Protein AF-A0A1Z8ZUR0-F1 (afdb_monomer_lite)

Radius of gyration: 28.26 Å; chains: 1; bounding box: 69×48×82 Å

Sequence (587 aa):
MIRHLCLSILLTGAAFAELTPYSLFKRQHPKHPAHQLDLEGKKAFAAHRAISNKEFLAKLDQKQMRALVSYRDVLAANLLAAHHPKFPPPQGYTGENHKGWTIFVHEDLKKNHPEETKLALHLLGNQLQDIIDRVPAPAVDYMKKVPHWFSPSKNGNSSACHHPSSGWLKANGFPVQFSKTIEYTNIPQFKQDTMRMPNLALHELSHAYHNHILGDDHQEIFLAYRRAKKSGTYIDVPRRTGVPRQPLKTYHGPAYAMNNQMEYFAETTEAYFGENDITPYDCAALIEHDPKIIPILEDVWGVTKSKNILLASNRILFLGDSITAGRHFIHDLQAALHLKGHAPEVIAAGLSSETLCGLSESKHPFPRPNLQERLDRALAKAKPDLIFACYGMNDGIYHPFSEERFAAYQKGVNTLIAKADKAGCKLILLTPPPFDPLAPGARKALVSSDASSFSWTSIYEHYDRDVLTPYAAWIVKQSHRVEAVVDLHTAINNFQQAQRQKNPGFSLSSDGIHPNKTGHRAMAKAIHQSLFDKPLPELPEDLVDFYRRRQSVLSQSWMSHIGHKRPGAKAGLPLPEAQARAAQVLR

Foldseek 3Di:
DDDDDPPPPPPPQDVLFPQDLPPLQCVQCVPQLCNVVVLRVDGLVVSLVQLVDPVNLVPDDPVNSVRSQLSSLLSLLLCCQSVPVVNDDDPQWDWDDAPLAIETEGVCCCVPPVPLQVVLSVLVSVLLVLCCQAFPPSLNSSLSSAYEYEDADDPPDWDKAQADDLVVCVVVVHPSSSHLHIYGNCSNCSLLVCLLFVNRVLLRSLLSCCSRRQNPPNPLLQVLLVVLLVVCLQAQWWFARSDLVCGIDGDGGGDQLNPHSSSVRSQLSCQDQHAGRTPVGHNVRCCVRRVPCVVVSCVSSVNDADPQQVQNWQEEEEEEAVQLVVCLLVLLLQLLCSNNSGHHHYASAYYHQEALLQDEFPPPPDRRFYCVQQVVLLCVVRVTQEYEYAHFLCQCQLAFDDPSSLVSRVVSVVVNLVSCVVSNHAYEYEQHAAQDCLAQQNVQQEDDNPDPGGHLSNHHSCCRPGGSVVRLVVQQVCQVSGVYYFHNHVQLVVVQVVVCVVPVNDDQDNNRRHGDSVSSLSVSQSVCCRRVVDGRDDGDPVSSVLSVVLCVQQHQLSCQSSDTDDPPRDHGDPNVSSNSSSSSRRD

pLDDT: mean 91.3, std 13.4, range [22.17, 98.94]

Structure (mmCIF, N/CA/C/O backbone):
data_AF-A0A1Z8ZUR0-F1
#
_entry.id   AF-A0A1Z8ZUR0-F1
#
loop_
_atom_site.group_PDB
_atom_site.id
_atom_site.type_symbol
_atom_site.label_atom_id
_atom_site.label_alt_id
_atom_site.label_comp_id
_atom_site.label_asym_id
_atom_site.label_entity_id
_atom_site.label_seq_id
_atom_site.pdbx_PDB_ins_code
_atom_site.Cartn_x
_atom_site.Cartn_y
_atom_site.Cartn_z
_atom_site.occupancy
_atom_site.B_iso_or_equiv
_atom_site.auth_seq_id
_atom_site.auth_comp_id
_atom_site.auth_asym_id
_atom_site.auth_atom_id
_atom_site.pdbx_PDB_model_num
ATOM 1 N N . MET A 1 1 ? -22.825 17.729 -21.603 1.00 28.78 1 MET A N 1
ATOM 2 C CA . MET A 1 1 ? -23.726 18.444 -20.675 1.00 28.78 1 MET A CA 1
ATOM 3 C C . MET A 1 1 ? -24.639 17.413 -20.004 1.00 28.78 1 MET A C 1
ATOM 5 O O . MET A 1 1 ? -25.784 17.270 -20.393 1.00 28.78 1 MET A O 1
ATOM 9 N N . ILE A 1 2 ? -24.108 16.627 -19.060 1.00 22.97 2 ILE A N 1
ATOM 10 C CA . ILE A 1 2 ? -24.870 15.696 -18.208 1.00 22.97 2 ILE A CA 1
ATOM 11 C C . ILE A 1 2 ? -24.271 15.830 -16.805 1.00 22.97 2 ILE A C 1
ATOM 13 O O . ILE A 1 2 ? -23.053 15.831 -16.643 1.00 22.97 2 ILE A O 1
ATOM 17 N N . ARG A 1 3 ? -25.152 16.097 -15.842 1.00 23.86 3 ARG A N 1
ATOM 18 C CA . ARG A 1 3 ? -24.879 16.645 -14.511 1.00 23.86 3 ARG A CA 1
ATOM 19 C C . ARG A 1 3 ? -24.182 15.634 -13.595 1.00 23.86 3 ARG A C 1
ATOM 21 O O . ARG A 1 3 ? -24.678 14.530 -13.403 1.00 23.86 3 ARG A O 1
ATOM 28 N N . HIS A 1 4 ? -23.095 16.076 -12.964 1.00 23.44 4 HIS A N 1
ATOM 29 C CA . HIS A 1 4 ? -22.601 15.530 -11.704 1.00 23.44 4 HIS A CA 1
ATOM 30 C C . HIS A 1 4 ? -23.640 15.777 -10.606 1.00 23.44 4 HIS A C 1
ATOM 32 O O . HIS A 1 4 ? -23.979 16.926 -10.326 1.00 23.44 4 HIS A O 1
ATOM 38 N N . LEU A 1 5 ? -24.125 14.709 -9.975 1.00 22.70 5 LEU A N 1
ATOM 39 C CA . LEU A 1 5 ? -24.834 14.784 -8.704 1.00 22.70 5 LEU A CA 1
ATOM 40 C C . LEU A 1 5 ? -23.863 14.305 -7.615 1.00 22.70 5 LEU A C 1
ATOM 42 O O . LEU A 1 5 ? -23.815 13.127 -7.274 1.00 22.70 5 LEU A O 1
ATOM 46 N N . CYS A 1 6 ? -23.039 15.226 -7.109 1.00 22.17 6 CYS A N 1
ATOM 47 C CA . CYS A 1 6 ? -22.396 15.062 -5.808 1.00 22.17 6 CYS A CA 1
ATOM 48 C C . CYS A 1 6 ? -23.499 15.154 -4.755 1.00 22.17 6 CYS A C 1
ATOM 50 O O . CYS A 1 6 ? -23.932 16.249 -4.397 1.00 22.17 6 CYS A O 1
ATOM 52 N N . LEU A 1 7 ? -23.990 14.006 -4.294 1.00 22.44 7 LEU A N 1
ATOM 53 C CA . LEU A 1 7 ? -24.892 13.951 -3.155 1.00 22.44 7 LEU A CA 1
ATOM 54 C C . LEU A 1 7 ? -24.049 14.008 -1.875 1.00 22.44 7 LEU A C 1
ATOM 56 O O . LEU A 1 7 ? -23.753 12.998 -1.242 1.00 22.44 7 LEU A O 1
ATOM 60 N N . SER A 1 8 ? -23.629 15.218 -1.517 1.00 24.47 8 SER A N 1
ATOM 61 C CA . SER A 1 8 ? -23.170 15.547 -0.172 1.00 24.47 8 SER A CA 1
ATOM 62 C C . SER A 1 8 ? -24.380 15.457 0.758 1.00 24.47 8 SER A C 1
ATOM 64 O O . SER A 1 8 ? -25.084 16.444 0.968 1.00 24.47 8 SER A O 1
ATOM 66 N N . ILE A 1 9 ? -24.674 14.265 1.281 1.00 25.12 9 ILE A N 1
ATOM 67 C CA . ILE A 1 9 ? -25.630 14.132 2.381 1.00 25.12 9 ILE A CA 1
ATOM 68 C C . ILE A 1 9 ? -24.950 14.731 3.613 1.00 25.12 9 ILE A C 1
ATOM 70 O O . ILE A 1 9 ? -24.166 14.084 4.304 1.00 25.12 9 ILE A O 1
ATOM 74 N N . LEU A 1 10 ? -25.253 16.003 3.865 1.00 26.19 10 LEU A N 1
ATOM 75 C CA . LEU A 1 10 ? -25.232 16.585 5.198 1.00 26.19 10 LEU A CA 1
ATOM 76 C C . LEU A 1 10 ? -26.132 15.708 6.075 1.00 26.19 10 LEU A C 1
ATOM 78 O O . LEU A 1 10 ? -27.355 15.828 6.037 1.00 26.19 10 LEU A O 1
ATOM 82 N N . LEU A 1 11 ? -25.527 14.780 6.817 1.00 28.44 11 LEU A N 1
ATOM 83 C CA . LEU A 1 11 ? -26.199 14.000 7.851 1.00 28.44 11 LEU A CA 1
ATOM 84 C C . LEU A 1 11 ? -26.550 14.940 9.009 1.00 28.44 11 LEU A C 1
ATOM 86 O O . LEU A 1 11 ? -25.846 15.041 10.010 1.00 28.44 11 LEU A O 1
ATOM 90 N N . THR A 1 12 ? -27.655 15.658 8.852 1.00 30.17 12 THR A N 1
ATOM 91 C CA . THR A 1 12 ? -28.345 16.349 9.931 1.00 30.17 12 THR A CA 1
ATOM 92 C C . THR A 1 12 ? -28.980 15.299 10.845 1.00 30.17 12 THR A C 1
ATOM 94 O O . THR A 1 12 ? -29.947 14.653 10.468 1.00 30.17 12 THR A O 1
ATOM 97 N N . GLY A 1 13 ? -28.395 15.093 12.031 1.00 32.19 13 GLY A N 1
ATOM 98 C CA . GLY A 1 13 ? -29.009 14.703 13.318 1.00 32.19 13 GLY A CA 1
ATOM 99 C C . GLY A 1 13 ? -29.948 13.486 13.470 1.00 32.19 13 GLY A C 1
ATOM 100 O O . GLY A 1 13 ? -30.096 13.013 14.590 1.00 32.19 13 GLY A O 1
ATOM 101 N N . ALA A 1 14 ? -30.584 12.953 12.426 1.00 31.28 14 ALA A N 1
ATOM 102 C CA . ALA A 1 14 ? -31.704 12.013 12.545 1.00 31.28 14 ALA A CA 1
ATOM 103 C C . ALA A 1 14 ? -31.383 10.581 12.076 1.00 31.28 14 ALA A C 1
ATOM 105 O O . ALA A 1 14 ? -31.965 9.632 12.592 1.00 31.28 14 ALA A O 1
ATOM 106 N N . ALA A 1 15 ? -30.418 10.386 11.169 1.00 36.22 15 ALA A N 1
ATOM 107 C CA . ALA A 1 15 ? -30.074 9.053 10.651 1.00 36.22 15 ALA A CA 1
ATOM 108 C C . ALA A 1 15 ? -29.098 8.251 11.542 1.00 36.22 15 ALA A C 1
ATOM 110 O O . ALA A 1 15 ? -28.931 7.049 11.350 1.00 36.22 15 ALA A O 1
ATOM 111 N N . PHE A 1 16 ? -28.490 8.873 12.560 1.00 38.66 16 PHE A N 1
ATOM 112 C CA . PHE A 1 16 ? -27.634 8.173 13.533 1.00 38.66 16 PHE A CA 1
ATOM 113 C C . PHE A 1 16 ? -28.424 7.246 14.482 1.00 38.66 16 PHE A C 1
ATOM 115 O O . PHE A 1 16 ? -27.838 6.372 15.118 1.00 38.66 16 PHE A O 1
ATOM 122 N N . ALA A 1 17 ? -29.749 7.415 14.582 1.00 39.44 17 ALA A N 1
ATOM 123 C CA . ALA A 1 17 ? -30.573 6.802 15.625 1.00 39.44 17 ALA A CA 1
ATOM 124 C C . ALA A 1 17 ? -31.236 5.456 15.258 1.00 39.44 17 ALA A C 1
ATOM 126 O O . ALA A 1 17 ? -31.827 4.832 16.142 1.00 39.44 17 ALA A O 1
ATOM 127 N N . GLU A 1 18 ? -31.162 4.988 14.004 1.00 41.09 18 GLU A N 1
ATOM 128 C CA . GLU A 1 18 ? -31.942 3.811 13.563 1.00 41.09 18 GLU A CA 1
ATOM 129 C C . GLU A 1 18 ? -31.151 2.506 13.393 1.00 41.09 18 GLU A C 1
ATOM 131 O O . GLU A 1 18 ? -31.755 1.439 13.322 1.00 41.09 18 GLU A O 1
ATOM 136 N N . LEU A 1 19 ? -29.815 2.528 13.424 1.00 42.97 19 LEU A N 1
ATOM 137 C CA . LEU A 1 19 ? -29.021 1.297 13.364 1.00 42.97 19 LEU A CA 1
ATOM 138 C C . LEU A 1 19 ? -28.592 0.877 14.775 1.00 42.97 19 LEU A C 1
ATOM 140 O O . LEU A 1 19 ? -27.606 1.381 15.317 1.00 42.97 19 LEU A O 1
ATOM 144 N N . THR A 1 20 ? -29.275 -0.100 15.371 1.00 51.47 20 THR A N 1
ATOM 145 C CA . THR A 1 20 ? -28.726 -0.845 16.519 1.00 51.47 20 THR A CA 1
ATOM 146 C C . 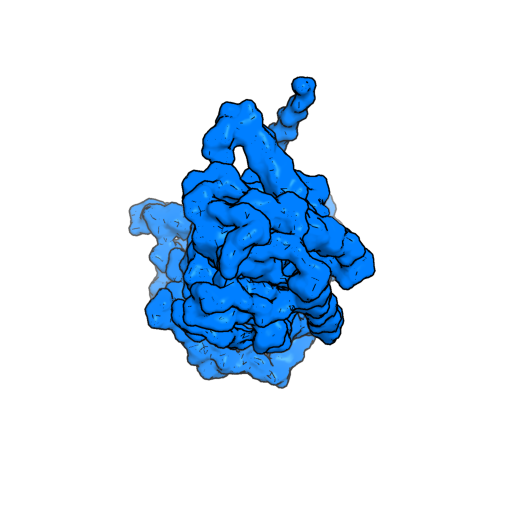THR A 1 20 ? -27.450 -1.607 16.064 1.00 51.47 20 THR A C 1
ATOM 148 O O . THR A 1 20 ? -27.125 -1.605 14.873 1.00 51.47 20 THR A O 1
ATOM 151 N N . PRO A 1 21 ? -26.652 -2.253 16.941 1.00 54.91 21 PRO A N 1
ATOM 152 C CA . PRO A 1 21 ? -25.567 -3.172 16.519 1.00 54.91 21 PRO A CA 1
ATOM 153 C C . PRO A 1 21 ? -26.026 -4.321 15.572 1.00 54.91 21 PRO A C 1
ATOM 155 O O . PRO A 1 21 ? -25.205 -5.085 15.067 1.00 54.91 21 PRO A O 1
ATOM 158 N N . TYR A 1 22 ? -27.347 -4.404 15.362 1.00 52.78 22 TYR A N 1
ATOM 159 C CA . TYR A 1 22 ? -28.208 -5.219 14.503 1.00 52.78 22 TYR A CA 1
ATOM 160 C C . TYR A 1 22 ? -27.574 -6.276 13.592 1.00 52.78 22 TYR A C 1
ATOM 162 O O . TYR A 1 22 ? -27.743 -7.464 13.838 1.00 52.78 22 TYR A O 1
ATOM 170 N N . SER A 1 23 ? -26.902 -5.908 12.500 1.00 53.75 23 SER A N 1
ATOM 171 C CA . SER A 1 23 ? -26.540 -6.889 11.465 1.00 53.75 23 SER A CA 1
ATOM 172 C C . SER A 1 23 ? -25.280 -7.683 11.804 1.00 53.75 23 SER A C 1
ATOM 174 O O . SER A 1 23 ? -25.232 -8.890 11.571 1.00 53.75 23 SER A O 1
ATOM 176 N N . LEU A 1 24 ? -24.275 -7.025 12.384 1.00 56.91 24 LEU A N 1
ATOM 177 C CA . LEU A 1 24 ? -23.005 -7.653 12.748 1.00 56.91 24 LEU A CA 1
ATOM 178 C C . LEU A 1 24 ? -23.174 -8.606 13.928 1.00 56.91 24 LEU A C 1
ATOM 180 O O . LEU A 1 24 ? -22.722 -9.745 13.853 1.00 56.91 24 LEU A O 1
ATOM 184 N N . PHE A 1 25 ? -23.900 -8.182 14.968 1.00 59.25 25 PHE A N 1
ATOM 185 C CA . PHE A 1 25 ? -24.156 -9.018 16.143 1.00 59.25 25 PHE A CA 1
ATOM 186 C C . PHE A 1 25 ? -24.952 -10.273 15.792 1.00 59.25 25 PHE A C 1
ATOM 188 O O . PHE A 1 25 ? -24.595 -11.367 16.212 1.00 59.25 25 PHE A O 1
ATOM 195 N N . LYS A 1 26 ? -26.007 -10.138 14.980 1.00 57.06 26 LYS A N 1
ATOM 196 C CA . LYS A 1 26 ? -26.829 -11.271 14.540 1.00 57.06 26 LYS A CA 1
ATOM 197 C C . LYS A 1 26 ? -26.058 -12.234 13.635 1.00 57.06 26 LYS A C 1
ATOM 199 O O . LYS A 1 26 ? -26.265 -13.443 13.727 1.00 57.06 26 LYS A O 1
ATOM 204 N N . ARG A 1 27 ? -25.169 -11.713 12.780 1.00 61.16 27 ARG A N 1
ATOM 205 C CA . ARG A 1 27 ? -24.284 -12.520 11.926 1.00 61.16 27 ARG A CA 1
ATOM 206 C C . ARG A 1 27 ? -23.267 -13.314 12.752 1.00 61.16 27 ARG A C 1
ATOM 208 O O . ARG A 1 27 ? -23.063 -14.484 12.458 1.00 61.16 27 ARG A O 1
ATOM 215 N N . GLN A 1 28 ? -22.670 -12.693 13.770 1.00 62.88 28 GLN A N 1
ATOM 216 C CA . GLN A 1 28 ? -21.622 -13.292 14.608 1.00 62.88 28 GLN A CA 1
ATOM 217 C C . GLN A 1 28 ? -22.199 -14.188 15.728 1.00 62.88 28 GLN A C 1
ATOM 219 O O . GLN A 1 28 ? -21.685 -15.266 16.014 1.00 62.88 28 GLN A O 1
ATOM 224 N N . HIS A 1 29 ? -23.323 -13.793 16.338 1.00 66.25 29 HIS A N 1
ATOM 225 C CA . HIS A 1 29 ? -23.902 -14.441 17.520 1.00 66.25 29 HIS A CA 1
ATOM 226 C C . HIS A 1 29 ? -25.435 -14.566 17.449 1.00 66.25 29 HIS A C 1
ATOM 228 O O . HIS A 1 29 ? -26.149 -13.991 18.277 1.00 66.25 29 HIS A O 1
ATOM 234 N N . PRO A 1 30 ? -25.988 -15.413 16.559 1.00 65.62 30 PRO A N 1
ATOM 235 C CA . PRO A 1 30 ? -27.441 -15.618 16.435 1.00 65.62 30 PRO A CA 1
ATOM 236 C C . PRO A 1 30 ? -28.113 -16.157 17.717 1.00 65.62 30 PRO A C 1
ATOM 238 O O . PRO A 1 30 ? -29.337 -16.157 17.841 1.00 65.62 30 PRO A O 1
ATOM 241 N N . LYS A 1 31 ? -27.315 -16.631 18.684 1.00 74.81 31 LYS A N 1
ATOM 242 C CA . LYS A 1 31 ? -27.759 -17.154 19.985 1.00 74.81 31 LYS A CA 1
ATOM 243 C C . LYS A 1 31 ? -27.612 -16.149 21.137 1.00 74.81 31 LYS A C 1
ATOM 245 O O . LYS A 1 31 ? -27.844 -16.529 22.282 1.00 74.81 31 LYS A O 1
ATOM 250 N N . HIS A 1 32 ? -27.204 -14.906 20.875 1.00 81.69 32 HIS A N 1
ATOM 251 C CA . HIS A 1 32 ? -27.042 -13.908 21.931 1.00 81.69 32 HIS A CA 1
ATOM 252 C C . HIS A 1 32 ? -28.397 -13.601 22.613 1.00 81.69 32 HIS A C 1
ATOM 254 O O . HIS A 1 32 ? -29.407 -13.463 21.916 1.00 81.69 32 HIS A O 1
ATOM 260 N N . PRO A 1 33 ? -28.466 -13.452 23.954 1.00 85.50 33 PRO A N 1
ATOM 261 C CA . PRO A 1 33 ? -29.729 -13.209 24.661 1.00 85.50 33 PRO A CA 1
ATOM 262 C C . PRO A 1 33 ? -30.488 -11.965 24.181 1.00 85.50 33 PRO A C 1
ATOM 264 O O . PRO A 1 33 ? -31.715 -11.951 24.198 1.00 85.50 33 PRO A O 1
ATOM 267 N N . ALA A 1 34 ? -29.780 -10.930 23.713 1.00 83.00 34 ALA A N 1
ATOM 268 C CA . ALA A 1 34 ? -30.424 -9.727 23.181 1.00 83.00 34 ALA A CA 1
ATOM 269 C C . ALA A 1 34 ? -31.275 -10.001 21.929 1.00 83.00 34 ALA A C 1
ATOM 271 O O . ALA A 1 34 ? -32.346 -9.409 21.786 1.00 83.00 34 ALA A O 1
ATOM 272 N N . HIS A 1 35 ? -30.838 -10.939 21.083 1.00 80.31 35 HIS A N 1
ATOM 273 C CA . HIS A 1 35 ? -31.594 -11.399 19.921 1.00 80.31 35 HIS A CA 1
ATOM 274 C C . HIS A 1 35 ? -32.814 -12.224 20.353 1.00 80.31 35 HIS A C 1
ATOM 276 O O . HIS A 1 35 ? -33.925 -11.981 19.896 1.00 80.31 35 HIS A O 1
ATOM 282 N N . GLN A 1 36 ? -32.633 -13.158 21.295 1.00 81.62 36 GLN A N 1
ATOM 283 C CA . GLN A 1 36 ? -33.719 -14.014 21.803 1.00 81.62 36 GLN A CA 1
ATOM 284 C C . GLN A 1 36 ? -34.860 -13.219 22.457 1.00 81.62 36 GLN A C 1
ATOM 286 O O . GLN A 1 36 ? -36.011 -13.643 22.421 1.00 81.62 36 GLN A O 1
ATOM 291 N N . LEU A 1 37 ? -34.536 -12.072 23.055 1.00 83.31 37 LEU A N 1
ATOM 292 C CA . LEU A 1 37 ? -35.478 -11.194 23.749 1.00 83.31 37 LEU A CA 1
ATOM 293 C C . LEU A 1 37 ? -36.050 -10.077 22.862 1.00 83.31 37 LEU A C 1
ATOM 295 O O . LEU A 1 37 ? -36.716 -9.179 23.383 1.00 83.31 37 LEU A O 1
ATOM 299 N N . ASP A 1 38 ? -35.757 -10.091 21.557 1.00 82.25 38 ASP A N 1
ATOM 300 C CA . ASP A 1 38 ? -36.146 -9.047 20.601 1.00 82.25 38 ASP A CA 1
ATOM 301 C C . ASP A 1 38 ? -35.821 -7.624 21.107 1.00 82.25 38 ASP A C 1
ATOM 303 O O . ASP A 1 38 ? -36.573 -6.658 20.957 1.00 82.25 38 ASP A O 1
ATOM 307 N N . LEU A 1 39 ? -34.677 -7.479 21.784 1.00 81.31 39 LEU A N 1
ATOM 308 C CA . LEU A 1 39 ? -34.171 -6.159 22.167 1.00 81.31 39 LEU A CA 1
ATOM 309 C C . LEU A 1 39 ? -33.650 -5.410 20.943 1.00 81.31 39 LEU A C 1
ATOM 311 O O . LEU A 1 39 ? -33.674 -4.183 20.909 1.00 81.31 39 LEU A O 1
ATOM 315 N N . GLU A 1 40 ? -33.214 -6.163 19.939 1.00 69.75 40 GLU A N 1
ATOM 316 C CA . GLU A 1 40 ? -32.679 -5.667 18.679 1.00 69.75 40 GLU A CA 1
ATOM 317 C C . GLU A 1 40 ? -33.742 -4.982 17.805 1.00 69.75 40 GLU A C 1
ATOM 319 O O . GLU A 1 40 ? -33.399 -4.043 17.088 1.00 69.75 40 GLU A O 1
ATOM 324 N N . GLY A 1 41 ? -35.020 -5.384 17.899 1.00 72.62 41 GLY A N 1
ATOM 325 C CA . GLY A 1 41 ? -36.151 -4.734 17.221 1.00 72.62 41 GLY A CA 1
ATOM 326 C C . GLY A 1 41 ? -36.629 -3.430 17.878 1.00 72.62 41 GLY A C 1
ATOM 327 O O . GLY A 1 41 ? -37.524 -2.758 17.364 1.00 72.62 41 GLY A O 1
ATOM 328 N N . LYS A 1 42 ? -36.053 -3.041 19.024 1.00 82.88 42 LYS A N 1
ATOM 329 C CA . LYS A 1 42 ? -36.429 -1.828 19.768 1.00 82.88 42 LYS A CA 1
ATOM 330 C C . LYS A 1 42 ? -35.455 -0.682 19.483 1.00 82.88 42 LYS A C 1
ATOM 332 O O . LYS A 1 42 ? -34.261 -0.887 19.282 1.00 82.88 42 LYS A O 1
ATOM 337 N N . LYS A 1 43 ? -35.937 0.565 19.590 1.00 84.62 43 LYS A N 1
ATOM 338 C CA . LYS A 1 43 ? -35.057 1.752 19.629 1.00 84.62 43 LYS A CA 1
ATOM 339 C C . LYS A 1 43 ? -34.051 1.627 20.780 1.00 84.62 43 LYS A C 1
ATOM 341 O O . LYS A 1 43 ? -34.430 1.191 21.868 1.00 84.62 43 LYS A O 1
ATOM 346 N N . ALA A 1 44 ? -32.811 2.086 20.581 1.00 85.44 44 ALA A N 1
ATOM 347 C CA . ALA A 1 44 ? -31.704 1.903 21.531 1.00 85.44 44 ALA A CA 1
ATOM 348 C C . ALA A 1 44 ? -32.054 2.303 22.978 1.00 85.44 44 ALA A C 1
ATOM 350 O O . ALA A 1 44 ? -31.786 1.550 23.911 1.00 85.44 44 ALA A O 1
ATOM 351 N N . PHE A 1 45 ? -32.732 3.440 23.174 1.00 90.56 45 PHE A N 1
ATOM 352 C CA . PHE A 1 45 ? -33.166 3.875 24.506 1.00 90.56 45 PHE A CA 1
ATOM 353 C C . PHE A 1 45 ? -34.209 2.939 25.136 1.00 90.56 45 PHE A C 1
ATOM 355 O O . PHE A 1 45 ? -34.138 2.642 26.328 1.00 90.56 45 PHE A O 1
ATOM 362 N N . ALA A 1 46 ? -35.164 2.443 24.346 1.00 89.19 46 ALA A N 1
ATOM 363 C CA . ALA A 1 46 ? -36.183 1.513 24.824 1.00 89.19 46 ALA A CA 1
ATOM 364 C C . ALA A 1 46 ? -35.572 0.150 25.186 1.00 89.19 46 ALA A C 1
ATOM 366 O O . ALA A 1 46 ? -35.893 -0.395 26.243 1.00 89.19 46 ALA A O 1
ATOM 367 N N . ALA A 1 47 ? -34.652 -0.360 24.358 1.00 89.25 47 ALA A N 1
ATOM 368 C CA . ALA A 1 47 ? -33.884 -1.569 24.646 1.00 89.25 47 ALA A CA 1
ATOM 369 C C . ALA A 1 47 ? -33.063 -1.410 25.932 1.00 89.25 47 ALA A C 1
ATOM 371 O O . ALA A 1 47 ? -33.197 -2.220 26.848 1.00 89.25 47 ALA A O 1
ATOM 372 N N . HIS A 1 48 ? -32.301 -0.315 26.047 1.00 92.44 48 HIS A N 1
ATOM 373 C CA . HIS A 1 48 ? -31.507 0.003 27.234 1.00 92.44 48 HIS A CA 1
ATOM 374 C C . HIS A 1 48 ? -32.385 0.053 28.491 1.00 92.44 48 HIS A C 1
ATOM 376 O O . HIS A 1 48 ? -32.035 -0.521 29.524 1.00 92.44 48 HIS A O 1
ATOM 382 N N . ARG A 1 49 ? -33.545 0.722 28.422 1.00 91.38 49 ARG A N 1
ATOM 383 C CA . ARG A 1 49 ? -34.491 0.821 29.542 1.00 91.38 49 ARG A CA 1
ATOM 384 C C . ARG A 1 49 ? -35.020 -0.549 29.963 1.00 91.38 49 ARG A C 1
ATOM 386 O O . ARG A 1 49 ? -35.094 -0.804 31.162 1.00 91.38 49 ARG A O 1
ATOM 393 N N . ALA A 1 50 ? -35.354 -1.420 29.010 1.00 88.25 50 ALA A N 1
ATOM 394 C CA . ALA A 1 50 ? -35.857 -2.763 29.297 1.00 88.25 50 ALA A CA 1
ATOM 395 C C . ALA A 1 50 ? -34.846 -3.583 30.120 1.00 88.25 50 ALA A C 1
ATOM 397 O O . ALA A 1 50 ? -35.197 -4.127 31.164 1.00 88.25 50 ALA A O 1
ATOM 398 N N . ILE A 1 51 ? -33.573 -3.578 29.717 1.00 89.75 51 ILE A N 1
ATOM 399 C CA . ILE A 1 51 ? -32.500 -4.338 30.388 1.00 89.75 51 ILE A CA 1
ATOM 400 C C . ILE A 1 51 ? -31.815 -3.597 31.538 1.00 89.75 51 ILE A C 1
ATOM 402 O O . ILE A 1 51 ? -30.875 -4.108 32.138 1.00 89.75 51 ILE A O 1
ATOM 406 N N . SER A 1 52 ? -32.285 -2.398 31.875 1.00 89.62 52 SER A N 1
ATOM 407 C CA . SER A 1 52 ? -31.900 -1.702 33.108 1.00 89.62 52 SER A CA 1
ATOM 408 C C . SER A 1 52 ? -32.821 -2.046 34.283 1.00 89.62 52 SER A C 1
ATOM 410 O O . SER A 1 52 ? -32.544 -1.650 35.415 1.00 89.62 52 SER A O 1
ATOM 412 N N . ASN A 1 53 ? -33.918 -2.774 34.040 1.00 87.81 53 ASN A N 1
ATOM 413 C CA . ASN A 1 53 ? -34.842 -3.194 35.087 1.00 87.81 53 ASN A CA 1
ATOM 414 C C . ASN A 1 53 ? -34.226 -4.333 35.927 1.00 87.81 53 ASN A C 1
ATOM 416 O O . ASN A 1 53 ? -33.953 -5.421 35.422 1.00 87.81 53 ASN A O 1
ATOM 420 N N . LYS A 1 54 ? -34.034 -4.088 37.230 1.00 84.19 54 LYS A N 1
ATOM 421 C CA . LYS A 1 54 ? -33.454 -5.065 38.166 1.00 84.19 54 LYS A CA 1
ATOM 422 C C . LYS A 1 54 ? -34.303 -6.330 38.315 1.00 84.19 54 LYS A C 1
ATOM 424 O O . LYS A 1 54 ? -33.739 -7.415 38.381 1.00 84.19 54 LYS A O 1
ATOM 429 N N . GLU A 1 55 ? -35.628 -6.208 38.328 1.00 85.75 55 GLU A N 1
ATOM 430 C CA . GLU A 1 55 ? -36.541 -7.356 38.420 1.00 85.75 55 GLU A CA 1
ATOM 431 C C . GLU A 1 55 ? -36.503 -8.212 37.155 1.00 85.75 55 GLU A C 1
ATOM 433 O O . GLU A 1 55 ? -36.667 -9.426 37.221 1.00 85.75 55 GLU A O 1
ATOM 438 N N . PHE A 1 56 ? -36.273 -7.584 35.998 1.00 86.69 56 PHE A N 1
ATOM 439 C CA . PHE A 1 56 ? -36.076 -8.300 34.742 1.00 86.69 56 PHE A CA 1
ATOM 440 C C . PHE A 1 56 ? -34.769 -9.098 34.767 1.00 86.69 56 PHE A C 1
ATOM 442 O O . PHE A 1 56 ? -34.778 -10.296 34.500 1.00 86.69 56 PHE A O 1
ATOM 449 N N . LEU A 1 57 ? -33.657 -8.458 35.147 1.00 83.69 57 LEU A N 1
ATOM 450 C CA . LEU A 1 57 ? -32.349 -9.117 35.206 1.00 83.69 57 LEU A CA 1
ATOM 451 C C . LEU A 1 57 ? -32.293 -10.238 36.253 1.00 83.69 57 LEU A C 1
ATOM 453 O O . LEU A 1 57 ? -31.629 -11.241 36.017 1.00 83.69 57 LEU A O 1
ATOM 457 N N . ALA A 1 58 ? -33.013 -10.104 37.373 1.00 84.19 58 ALA A N 1
ATOM 458 C CA . ALA A 1 58 ? -33.066 -11.119 38.429 1.00 84.19 58 ALA A CA 1
ATOM 459 C C . ALA A 1 58 ? -33.711 -12.448 37.988 1.00 84.19 58 ALA A C 1
ATOM 461 O O . ALA A 1 58 ? -33.544 -13.457 38.668 1.00 84.19 58 ALA A O 1
ATOM 462 N N . LYS A 1 59 ? -34.443 -12.459 36.866 1.00 87.31 59 LYS A N 1
ATOM 463 C CA . LYS A 1 59 ? -35.078 -13.660 36.296 1.00 87.31 59 LYS A CA 1
ATOM 464 C C . LYS A 1 59 ? -34.173 -14.427 35.329 1.00 87.31 59 LYS A C 1
ATOM 466 O O . LYS A 1 59 ? -34.573 -15.481 34.846 1.00 87.31 59 LYS A O 1
ATOM 471 N N . LEU A 1 60 ? -33.000 -13.886 35.003 1.00 87.88 60 LEU A N 1
ATOM 472 C CA . LEU A 1 60 ? -32.081 -14.454 34.020 1.00 87.88 60 LEU A CA 1
ATOM 473 C C . LEU A 1 60 ? -30.990 -15.274 34.699 1.00 87.88 60 LEU A C 1
ATOM 475 O O . LEU A 1 60 ? -30.581 -14.975 35.823 1.00 87.88 60 LEU A O 1
ATOM 479 N N . ASP A 1 61 ? -30.466 -16.271 33.989 1.00 90.81 61 ASP A N 1
ATOM 480 C CA . ASP A 1 61 ? -29.273 -16.964 34.459 1.00 90.81 61 ASP A CA 1
ATOM 481 C C . ASP A 1 61 ? -28.040 -16.038 34.435 1.00 90.81 61 ASP A C 1
ATOM 483 O O . ASP A 1 61 ? -28.021 -14.963 33.823 1.00 90.81 61 ASP A O 1
ATOM 487 N N . GLN A 1 62 ? -26.968 -16.454 35.109 1.00 86.81 62 GLN A N 1
ATOM 488 C CA . GLN A 1 62 ? -25.771 -15.627 35.252 1.00 86.81 62 GLN A CA 1
ATOM 489 C C . GLN A 1 62 ? -25.096 -15.303 33.906 1.00 86.81 62 GLN A C 1
ATOM 491 O O . GLN A 1 62 ? -24.532 -14.217 33.754 1.00 86.81 62 GLN A O 1
ATOM 496 N N . LYS A 1 63 ? -25.141 -16.217 32.929 1.00 84.62 63 LYS A N 1
ATOM 497 C CA . LYS A 1 63 ? -24.532 -16.029 31.605 1.00 84.62 63 LYS A CA 1
ATOM 498 C C . LYS A 1 63 ? -25.347 -15.031 30.785 1.00 84.62 63 LYS A C 1
ATOM 500 O O . LYS A 1 63 ? -24.778 -14.093 30.227 1.00 84.62 63 LYS A O 1
ATOM 505 N N . GLN A 1 64 ? -26.668 -15.187 30.775 1.00 87.31 64 GLN A N 1
ATOM 506 C CA . GLN A 1 64 ? -27.606 -14.265 30.144 1.00 87.31 64 GLN A CA 1
ATOM 507 C C . GLN A 1 64 ? -27.500 -12.864 30.745 1.00 87.31 64 GLN A C 1
ATOM 509 O O . GLN A 1 64 ? -27.391 -11.883 30.010 1.00 87.31 64 GLN A O 1
ATOM 514 N N . MET A 1 65 ? -27.463 -12.767 32.076 1.00 87.69 65 MET A N 1
ATOM 515 C CA . MET A 1 65 ? -27.320 -11.496 32.778 1.00 87.69 65 MET A CA 1
ATOM 516 C C . MET A 1 65 ? -26.013 -10.788 32.398 1.00 87.69 65 MET A C 1
ATOM 518 O O . MET A 1 65 ? -26.046 -9.605 32.069 1.00 87.69 65 MET A O 1
ATOM 522 N N . ARG A 1 66 ? -24.867 -11.487 32.396 1.00 84.56 66 ARG A N 1
ATOM 523 C CA . ARG A 1 66 ? -23.571 -10.897 31.999 1.00 84.56 66 ARG A CA 1
ATOM 524 C C . ARG A 1 66 ? -23.600 -10.368 30.563 1.00 84.56 66 ARG A C 1
ATOM 526 O O . ARG A 1 66 ? -23.181 -9.236 30.326 1.00 84.56 66 ARG A O 1
ATOM 533 N N . ALA A 1 67 ? -24.144 -11.153 29.635 1.00 84.25 67 ALA A N 1
ATOM 534 C CA . ALA A 1 67 ? -24.281 -10.768 28.234 1.00 84.25 67 ALA A CA 1
ATOM 535 C C . ALA A 1 67 ? -25.168 -9.518 28.061 1.00 84.25 67 ALA A C 1
ATOM 537 O O . ALA A 1 67 ? -24.779 -8.560 27.391 1.00 84.25 67 ALA A O 1
ATOM 538 N N . LEU A 1 68 ? -26.327 -9.468 28.729 1.00 88.50 68 LEU A N 1
ATOM 539 C CA . LEU A 1 68 ? -27.228 -8.313 28.654 1.00 88.50 68 LEU A CA 1
ATOM 540 C C . LEU A 1 68 ? -26.695 -7.071 29.373 1.00 88.50 68 LEU A C 1
ATOM 542 O O . LEU A 1 68 ? -26.964 -5.963 28.918 1.00 88.50 68 LEU A O 1
ATOM 546 N N . VAL A 1 69 ? -25.931 -7.218 30.459 1.00 88.25 69 VAL A N 1
ATOM 547 C CA . VAL A 1 69 ? -25.256 -6.083 31.112 1.00 88.25 69 VAL A CA 1
ATOM 548 C C . VAL A 1 69 ? -24.215 -5.470 30.177 1.00 88.25 69 VAL A C 1
ATOM 550 O O . VAL A 1 69 ? -24.204 -4.253 30.008 1.00 88.25 69 VAL A O 1
ATOM 553 N N . SER A 1 70 ? -23.398 -6.294 29.513 1.00 87.69 70 SER A N 1
ATOM 554 C CA . SER A 1 70 ? -22.448 -5.802 28.508 1.00 87.69 70 SER A CA 1
ATOM 555 C C . SER A 1 70 ? -23.175 -5.076 27.369 1.00 87.69 70 SER A C 1
ATOM 557 O O . SER A 1 70 ? -22.816 -3.952 27.019 1.00 87.69 70 SER A O 1
ATOM 559 N N . TYR A 1 71 ? -24.259 -5.666 26.853 1.00 88.69 71 TYR A N 1
ATOM 560 C CA . TYR A 1 71 ? -25.075 -5.066 25.794 1.00 88.69 71 TYR A CA 1
ATOM 561 C C . TYR A 1 71 ? -25.736 -3.745 26.218 1.00 88.69 71 TYR A C 1
ATOM 563 O O . TYR A 1 71 ? -25.760 -2.788 25.447 1.00 88.69 71 TYR A O 1
ATOM 571 N N . ARG A 1 72 ? -26.228 -3.651 27.459 1.00 91.69 72 ARG A N 1
ATOM 572 C CA . ARG A 1 72 ? -26.748 -2.403 28.037 1.00 91.69 72 ARG A CA 1
ATOM 573 C C . ARG A 1 72 ? -25.698 -1.304 28.008 1.00 91.69 72 ARG A C 1
ATOM 575 O O . ARG A 1 72 ? -26.006 -0.191 27.593 1.00 91.69 72 ARG A O 1
ATOM 582 N N . ASP A 1 73 ? -24.478 -1.614 28.426 1.00 92.94 73 ASP A N 1
ATOM 583 C CA . ASP A 1 73 ? -23.400 -0.632 28.467 1.00 92.94 73 ASP A CA 1
ATOM 584 C C . ASP A 1 73 ? -23.012 -0.174 27.046 1.00 92.94 73 ASP A C 1
ATOM 586 O O . ASP A 1 73 ? -22.756 1.009 26.836 1.00 92.94 73 ASP A O 1
ATOM 590 N N . VAL A 1 74 ? -23.077 -1.064 26.045 1.00 92.12 74 VAL A N 1
ATOM 591 C CA . VAL A 1 74 ? -22.899 -0.696 24.625 1.00 92.12 74 VAL A CA 1
ATOM 592 C C . VAL A 1 74 ? -24.016 0.241 24.157 1.00 92.12 74 VAL A C 1
ATOM 594 O O . VAL A 1 74 ? -23.753 1.248 23.504 1.00 92.12 74 VAL A O 1
ATOM 597 N N . LEU A 1 75 ? -25.276 -0.038 24.513 1.00 91.50 75 LEU A N 1
ATOM 598 C CA . LEU A 1 75 ? -26.389 0.857 24.184 1.00 91.50 75 LEU A CA 1
ATOM 599 C C . LEU A 1 75 ? -26.229 2.236 24.836 1.00 91.50 75 LEU A C 1
ATOM 601 O O . LEU A 1 75 ? -26.565 3.235 24.206 1.00 91.50 75 LEU A O 1
ATOM 605 N N . ALA A 1 76 ? -25.712 2.303 26.066 1.00 93.88 76 ALA A N 1
ATOM 606 C CA . ALA A 1 76 ? -25.438 3.565 26.747 1.00 93.88 76 ALA A CA 1
ATOM 607 C C . ALA A 1 76 ? -24.373 4.393 26.007 1.00 93.88 76 ALA A C 1
ATOM 609 O O . ALA A 1 76 ? -24.596 5.580 25.771 1.00 93.88 76 ALA A O 1
ATOM 610 N N . ALA A 1 77 ? -23.271 3.767 25.577 1.00 93.88 77 ALA A N 1
ATOM 611 C CA . ALA A 1 77 ? -22.237 4.422 24.773 1.00 93.88 77 ALA A CA 1
ATOM 612 C C . ALA A 1 77 ? -22.776 4.917 23.419 1.00 93.88 77 ALA A C 1
ATOM 614 O O . ALA A 1 77 ? -22.529 6.059 23.039 1.00 93.88 77 ALA A O 1
ATOM 615 N N . ASN A 1 78 ? -23.596 4.114 22.732 1.00 91.81 78 ASN A N 1
ATOM 616 C CA . ASN A 1 78 ? -24.223 4.522 21.471 1.00 91.81 78 ASN A CA 1
ATOM 617 C C . ASN A 1 78 ? -25.195 5.701 21.660 1.00 91.81 78 ASN A C 1
ATOM 619 O O . ASN A 1 78 ? -25.244 6.611 20.835 1.00 91.81 78 ASN A O 1
ATOM 623 N N . LEU A 1 79 ? -25.985 5.697 22.742 1.00 93.06 79 LEU A N 1
ATOM 624 C CA . LEU A 1 79 ? -26.897 6.798 23.075 1.00 93.06 79 LEU A CA 1
ATOM 625 C C . LEU A 1 79 ? -26.132 8.081 23.416 1.00 93.06 79 LEU A C 1
ATOM 627 O O . LEU A 1 79 ? -26.574 9.165 23.038 1.00 93.06 79 LEU A O 1
ATOM 631 N N . LEU A 1 80 ? -24.985 7.955 24.086 1.00 93.81 80 LEU A N 1
ATOM 632 C CA . LEU A 1 80 ? -24.068 9.062 24.331 1.00 93.81 80 LEU A CA 1
ATOM 633 C C . LEU A 1 80 ? -23.478 9.609 23.020 1.00 93.81 80 LEU A C 1
ATOM 635 O O . LEU A 1 80 ? -23.503 10.821 22.813 1.00 93.81 80 LEU A O 1
ATOM 639 N N . ALA A 1 81 ? -22.997 8.740 22.122 1.00 91.38 81 ALA A N 1
ATOM 640 C CA . ALA A 1 81 ? -22.477 9.135 20.808 1.00 91.38 81 ALA A CA 1
ATOM 641 C C . ALA A 1 81 ? -23.516 9.922 19.993 1.00 91.38 81 ALA A C 1
ATOM 643 O O . ALA A 1 81 ? -23.175 10.887 19.314 1.00 91.38 81 ALA A O 1
ATOM 644 N N . ALA A 1 82 ? -24.790 9.531 20.110 1.00 90.19 82 ALA A N 1
ATOM 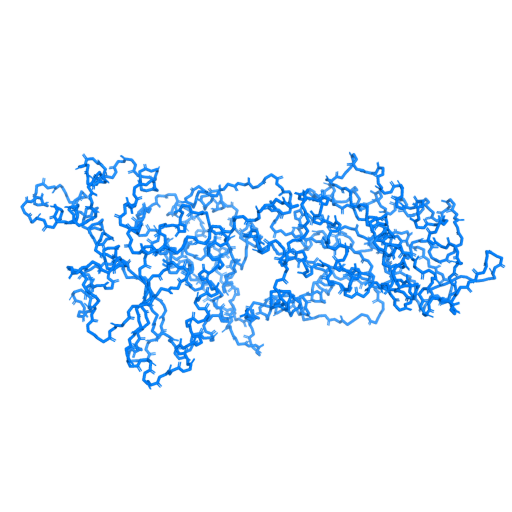645 C CA . ALA A 1 82 ? -25.935 10.177 19.474 1.00 90.19 82 ALA A CA 1
ATOM 646 C C . ALA A 1 82 ? -26.452 11.426 20.220 1.00 90.19 82 ALA A C 1
ATOM 648 O O . ALA A 1 82 ? -27.527 11.927 19.890 1.00 90.19 82 ALA A O 1
ATOM 649 N N . HIS A 1 83 ? -25.735 11.914 21.240 1.00 90.88 83 HIS A N 1
ATOM 650 C CA . HIS A 1 83 ? -26.115 13.072 22.059 1.00 90.88 83 HIS A CA 1
ATOM 651 C C . HIS A 1 83 ? -27.525 12.966 22.671 1.00 90.88 83 HIS A C 1
ATOM 653 O O . HIS A 1 83 ? -28.244 13.959 22.805 1.00 90.88 83 HIS A O 1
ATOM 659 N N . HIS A 1 84 ? -27.950 11.758 23.054 1.00 93.19 84 HIS A N 1
ATOM 660 C CA . HIS A 1 84 ? -29.269 11.555 23.640 1.00 93.19 84 HIS A CA 1
ATOM 661 C C . HIS A 1 84 ? -29.377 12.285 25.000 1.00 93.19 84 HIS A C 1
ATOM 663 O O . HIS A 1 84 ? -28.558 12.032 25.884 1.00 93.19 84 HIS A O 1
ATOM 669 N N . PRO A 1 85 ? -30.422 13.100 25.266 1.00 91.25 85 PRO A N 1
ATOM 670 C CA . PRO A 1 85 ? -30.512 13.943 26.473 1.00 91.25 85 PRO A CA 1
ATOM 671 C C . PRO A 1 85 ? -30.439 13.211 27.823 1.00 91.25 85 PRO A C 1
ATOM 673 O O . PRO A 1 85 ? -30.145 13.812 28.851 1.00 91.25 85 PRO A O 1
ATOM 676 N N . LYS A 1 86 ? -30.744 11.908 27.848 1.00 93.50 86 LYS A N 1
ATOM 677 C CA . LYS A 1 86 ? -30.635 11.060 29.053 1.00 93.50 86 LYS A CA 1
ATOM 678 C C . LYS A 1 86 ? -29.232 10.484 29.292 1.00 93.50 86 LYS A C 1
ATOM 680 O O . LYS A 1 86 ? -29.022 9.871 30.331 1.00 93.50 86 LYS A O 1
ATOM 685 N N . PHE A 1 87 ? -28.311 10.673 28.352 1.00 93.19 87 PHE A N 1
ATOM 686 C CA . PHE A 1 87 ? -26.927 10.202 28.402 1.00 93.19 87 PHE A CA 1
ATOM 687 C C . PHE A 1 87 ? -25.980 11.365 28.064 1.00 93.19 87 PHE A C 1
ATOM 689 O O . PHE A 1 87 ? -25.327 11.331 27.024 1.00 93.19 87 PHE A O 1
ATOM 696 N N . PRO A 1 88 ? -25.933 12.433 28.885 1.00 94.56 88 PRO A N 1
ATOM 697 C CA . PRO A 1 88 ? -25.006 13.535 28.655 1.00 94.56 88 PRO A CA 1
ATOM 698 C C . PRO A 1 88 ? -23.556 13.106 28.947 1.00 94.56 88 PRO A C 1
ATOM 700 O O . PRO A 1 88 ? -23.334 12.250 29.817 1.00 94.56 88 PRO A O 1
ATOM 703 N N . PRO A 1 89 ? -22.559 13.716 28.279 1.00 94.62 89 PRO A N 1
ATOM 704 C CA . PRO A 1 89 ? -21.166 13.544 28.672 1.00 94.62 89 PRO A CA 1
ATOM 705 C C . PRO A 1 89 ? -20.928 14.102 30.090 1.00 94.62 89 PRO A C 1
ATOM 707 O O . PRO A 1 89 ? -21.712 14.930 30.569 1.00 94.62 89 PRO A O 1
ATOM 710 N N . PRO A 1 90 ? -19.860 13.672 30.788 1.00 93.69 90 PRO A N 1
ATOM 711 C CA . PRO A 1 90 ? -19.444 14.288 32.043 1.00 93.69 90 PRO A CA 1
ATOM 712 C C . PRO A 1 90 ? -19.189 15.796 31.893 1.00 93.69 90 PRO A C 1
ATOM 714 O O . PRO A 1 90 ? -18.839 16.280 30.816 1.00 93.69 90 PRO A O 1
ATOM 717 N N . GLN A 1 91 ? -19.331 16.538 32.995 1.00 93.19 91 GLN A N 1
ATOM 718 C CA . GLN A 1 91 ? -19.016 17.967 33.027 1.00 93.19 91 GLN A CA 1
ATOM 719 C C . GLN A 1 91 ? -17.560 18.211 32.603 1.00 93.19 91 GLN A C 1
ATOM 721 O O . GLN A 1 91 ? -16.672 17.441 32.960 1.00 93.19 91 GLN A O 1
ATOM 726 N N . GLY A 1 92 ? -17.329 19.292 31.855 1.00 94.75 92 GLY A N 1
ATOM 727 C CA . GLY A 1 92 ? -15.999 19.657 31.361 1.00 94.75 92 GLY A CA 1
ATOM 728 C C . GLY A 1 92 ? -15.629 19.027 30.020 1.00 94.75 92 GLY A C 1
ATOM 729 O O . GLY A 1 92 ? -14.550 19.314 29.523 1.00 94.75 92 GLY A O 1
ATOM 730 N N . TYR A 1 93 ? -16.502 18.217 29.411 1.00 96.88 93 TYR A N 1
ATOM 731 C CA . TYR A 1 93 ? -16.307 17.693 28.059 1.00 96.88 93 TYR A CA 1
ATOM 732 C C . TYR A 1 93 ? -17.259 18.334 27.056 1.00 96.88 93 TYR A C 1
ATOM 734 O O . TYR A 1 93 ? -18.464 18.434 27.297 1.00 96.88 93 TYR A O 1
ATOM 742 N N . THR A 1 94 ? -16.728 18.671 25.884 1.00 94.81 94 THR A N 1
ATOM 743 C CA . THR A 1 94 ? -17.517 19.080 24.720 1.00 94.81 94 THR A CA 1
ATOM 744 C C . THR A 1 94 ? -17.319 18.098 23.573 1.00 94.81 94 THR A C 1
ATOM 746 O O . THR A 1 94 ? -16.205 17.658 23.299 1.00 94.81 94 THR A O 1
ATOM 749 N N . GLY A 1 95 ? -18.427 17.705 22.940 1.00 93.94 95 GLY A N 1
ATOM 750 C CA . GLY A 1 95 ? -18.435 16.742 21.842 1.00 93.94 95 GLY A CA 1
ATOM 751 C C . GLY A 1 95 ? -18.315 17.417 20.481 1.00 93.94 95 GLY A C 1
ATOM 752 O O . GLY A 1 95 ? -18.975 18.423 20.225 1.00 93.94 95 GLY A O 1
ATOM 753 N N . GLU A 1 96 ? -17.518 16.828 19.602 1.00 93.38 96 GLU A N 1
ATOM 754 C CA . GLU A 1 96 ? -17.331 17.236 18.214 1.00 93.38 96 GLU A CA 1
ATOM 755 C C . GLU A 1 96 ? -17.328 16.014 17.288 1.00 93.38 96 GLU A C 1
ATOM 757 O O . GLU A 1 96 ? -16.963 14.907 17.690 1.00 93.38 96 GLU A O 1
ATOM 762 N N . ASN A 1 97 ? -17.774 16.201 16.043 1.00 93.62 97 ASN A N 1
ATOM 763 C CA . ASN A 1 97 ? -17.789 15.128 15.055 1.00 93.62 97 ASN A CA 1
ATOM 764 C C . ASN A 1 97 ? -16.518 15.160 14.207 1.00 93.62 97 ASN A C 1
ATOM 766 O O . ASN A 1 97 ? -16.217 16.173 13.577 1.00 93.62 97 ASN A O 1
ATOM 770 N N . HIS A 1 98 ? -15.835 14.023 14.122 1.00 93.94 98 HIS A N 1
ATOM 771 C CA . HIS A 1 98 ? -14.688 13.830 13.241 1.00 93.94 98 HIS A CA 1
ATOM 772 C C . HIS A 1 98 ? -14.866 12.549 12.449 1.00 93.94 98 HIS A C 1
ATOM 774 O O . HIS A 1 98 ? -14.938 11.461 13.013 1.00 93.94 98 HIS A O 1
ATOM 780 N N . LYS A 1 99 ? -14.959 12.669 11.120 1.00 94.19 99 LYS A N 1
ATOM 781 C CA . LYS A 1 99 ? -15.102 11.522 10.202 1.00 94.19 99 LYS A CA 1
ATOM 782 C C . LYS A 1 99 ? -16.294 10.597 10.525 1.00 94.19 99 LYS A C 1
ATOM 784 O O . LYS A 1 99 ? -16.311 9.440 10.115 1.00 94.19 99 LYS A O 1
ATOM 789 N N . GLY A 1 100 ? -17.320 11.104 11.213 1.00 93.75 100 GLY A N 1
ATOM 790 C CA . GLY A 1 100 ? -18.479 10.320 11.646 1.00 93.75 100 GLY A CA 1
ATOM 791 C C . GLY A 1 100 ? -18.371 9.722 13.052 1.00 93.75 100 GLY A C 1
ATOM 792 O O . GLY A 1 100 ? -19.359 9.160 13.510 1.00 93.75 100 GLY A O 1
ATOM 793 N N . TRP A 1 101 ? -17.242 9.879 13.747 1.00 96.94 101 TRP A N 1
ATOM 794 C CA . TRP A 1 101 ? -17.103 9.563 15.170 1.00 96.94 101 TRP A CA 1
ATOM 795 C C . TRP A 1 101 ? -17.411 10.778 16.039 1.00 96.94 101 TRP A C 1
ATOM 797 O O . TRP A 1 101 ? -17.121 11.914 15.660 1.00 96.94 101 TRP A O 1
ATOM 807 N N . THR A 1 102 ? -17.943 10.522 17.232 1.00 97.00 102 THR A N 1
ATOM 808 C CA . THR A 1 102 ? -18.078 11.529 18.290 1.00 97.00 102 THR A CA 1
ATOM 809 C C . THR A 1 102 ? -16.825 11.512 19.161 1.00 97.00 102 THR A C 1
ATOM 811 O O . THR A 1 102 ? -16.522 10.499 19.796 1.00 97.00 102 THR A O 1
ATOM 814 N N . ILE A 1 103 ? -16.111 12.638 19.198 1.00 97.75 103 ILE A N 1
ATOM 815 C CA . ILE A 1 103 ? -14.935 12.854 20.043 1.00 97.75 103 ILE A CA 1
ATOM 816 C C . ILE A 1 103 ? -15.298 13.878 21.112 1.00 97.75 103 ILE A C 1
ATOM 818 O O . ILE A 1 103 ? -15.714 14.991 20.804 1.00 97.75 103 ILE A O 1
ATOM 822 N N . PHE A 1 104 ? -15.152 13.505 22.375 1.00 98.00 104 PHE A N 1
ATOM 823 C CA . PHE A 1 104 ? -15.344 14.388 23.513 1.00 98.00 104 PHE A CA 1
ATOM 824 C C . PHE A 1 104 ? -13.994 14.907 23.993 1.00 98.00 104 PHE A C 1
ATOM 826 O O . PHE A 1 104 ? -13.126 14.126 24.370 1.00 98.00 104 PHE A O 1
ATOM 833 N N . VAL A 1 105 ? -13.821 16.224 24.021 1.00 97.81 105 VAL A N 1
ATOM 834 C CA . VAL A 1 105 ? -12.562 16.865 24.414 1.00 97.81 105 VAL A CA 1
ATOM 835 C C . VAL A 1 105 ? -12.759 17.609 25.727 1.00 97.81 105 VAL A C 1
ATOM 837 O O . VAL A 1 105 ? -13.689 18.409 25.848 1.00 97.81 105 VAL A O 1
ATOM 840 N N . HIS A 1 106 ? -11.893 17.348 26.707 1.00 97.38 106 HIS A N 1
ATOM 841 C CA . HIS A 1 106 ? -11.926 18.060 27.980 1.00 97.38 106 HIS A CA 1
ATOM 842 C C . HIS A 1 106 ? -11.495 19.526 27.815 1.00 97.38 106 HIS A C 1
ATOM 844 O O . HIS A 1 106 ? -10.486 19.815 27.165 1.00 97.38 106 HIS A O 1
ATOM 850 N N . GLU A 1 107 ? -12.200 20.456 28.457 1.00 96.62 107 GLU A N 1
ATOM 851 C CA . GLU A 1 107 ? -11.921 21.897 28.364 1.00 96.62 107 GLU A CA 1
ATOM 852 C C . GLU A 1 107 ? -10.506 22.265 28.846 1.00 96.62 107 GLU A C 1
ATOM 854 O O . GLU A 1 107 ? -9.877 23.163 28.286 1.00 96.62 107 GLU A O 1
ATOM 859 N N . ASP A 1 108 ? -9.944 21.534 29.817 1.00 95.38 108 ASP A N 1
ATOM 860 C CA . ASP A 1 108 ? -8.566 21.785 30.274 1.00 95.38 108 ASP A CA 1
ATOM 861 C C . ASP A 1 108 ? -7.523 21.554 29.178 1.00 95.38 108 ASP A C 1
ATOM 863 O O . ASP A 1 108 ? -6.505 22.243 29.156 1.00 95.38 108 ASP A O 1
ATOM 867 N N . LEU A 1 109 ? -7.757 20.613 28.258 1.00 96.00 109 LEU A N 1
ATOM 868 C CA . LEU A 1 109 ? -6.847 20.382 27.136 1.00 96.00 109 LEU A CA 1
ATOM 869 C C . LEU A 1 109 ? -6.911 21.543 26.146 1.00 96.00 109 LEU A C 1
ATOM 871 O O . LEU A 1 109 ? -5.877 22.040 25.710 1.00 96.00 109 LEU A O 1
ATOM 875 N N . LYS A 1 110 ? -8.117 22.048 25.868 1.00 94.62 110 LYS A N 1
ATOM 876 C CA . LYS A 1 110 ? -8.311 23.233 25.020 1.00 94.62 110 LYS A CA 1
ATOM 877 C C . LYS A 1 110 ? -7.667 24.477 25.628 1.00 94.62 110 LYS A C 1
ATOM 879 O O . LYS A 1 110 ? -7.130 25.304 24.899 1.00 94.62 110 LYS A O 1
ATOM 884 N N . LYS A 1 111 ? -7.708 24.606 26.956 1.00 95.94 111 LYS A N 1
ATOM 885 C CA . LYS A 1 111 ? -7.153 25.751 27.683 1.00 95.94 111 LYS A CA 1
ATOM 886 C C . LYS A 1 111 ? -5.633 25.685 27.833 1.00 95.94 111 LYS A C 1
ATOM 888 O O . LYS A 1 111 ? -4.963 26.689 27.615 1.00 95.94 111 LYS A O 1
ATOM 893 N N . ASN A 1 112 ? -5.102 24.534 28.238 1.00 95.44 112 ASN A N 1
ATOM 894 C CA . ASN A 1 112 ? -3.707 24.406 28.670 1.00 95.44 112 ASN A CA 1
ATOM 895 C C . ASN A 1 112 ? -2.798 23.746 27.617 1.00 95.44 112 ASN A C 1
ATOM 897 O O . ASN A 1 112 ? -1.584 23.890 27.708 1.00 95.44 112 ASN A O 1
ATOM 901 N N . HIS A 1 113 ? -3.368 23.055 26.622 1.00 95.38 113 HIS A N 1
ATOM 902 C CA . HIS A 1 113 ? -2.651 22.361 25.541 1.00 95.38 113 HIS A CA 1
ATOM 903 C C . HIS A 1 113 ? -3.319 22.569 24.161 1.00 95.38 113 HIS A C 1
ATOM 905 O O . HIS A 1 113 ? -3.630 21.588 23.473 1.00 95.38 113 HIS A O 1
ATOM 911 N N . PRO A 1 114 ? -3.632 23.814 23.743 1.00 96.38 114 PRO A N 1
ATOM 912 C CA . PRO A 1 114 ? -4.448 24.066 22.552 1.00 96.38 114 PRO A CA 1
ATOM 913 C C . PRO A 1 114 ? -3.823 23.529 21.257 1.00 96.38 114 PRO A C 1
ATOM 915 O O . PRO A 1 114 ? -4.517 22.909 20.447 1.00 96.38 114 PRO A O 1
ATOM 918 N N . GLU A 1 115 ? -2.517 23.726 21.065 1.00 97.00 115 GLU A N 1
ATOM 919 C CA . GLU A 1 115 ? -1.820 23.310 19.844 1.00 97.00 115 GLU A CA 1
ATOM 920 C C . GLU A 1 115 ? -1.649 21.789 19.783 1.00 97.00 115 GLU A C 1
ATOM 922 O O . GLU A 1 115 ? -1.894 21.175 18.743 1.00 97.00 115 GLU A O 1
ATOM 927 N N . GLU A 1 116 ? -1.302 21.155 20.906 1.00 96.44 116 GLU A N 1
ATOM 928 C CA . GLU A 1 116 ? -1.197 19.700 21.007 1.00 96.44 116 GLU A CA 1
ATOM 929 C C . GLU A 1 116 ? -2.558 19.033 20.818 1.00 96.44 116 GLU A C 1
ATOM 931 O O . GLU A 1 116 ? -2.652 18.033 20.113 1.00 96.44 116 GLU A O 1
ATOM 936 N N . THR A 1 117 ? -3.626 19.615 21.373 1.00 96.69 117 THR A N 1
ATOM 937 C CA . THR A 1 117 ? -4.999 19.124 21.193 1.00 96.69 117 THR A CA 1
ATOM 938 C C . THR A 1 117 ? -5.416 19.199 19.730 1.00 96.69 117 THR A C 1
ATOM 940 O O . THR A 1 117 ? -5.893 18.212 19.172 1.00 96.69 117 THR A O 1
ATOM 943 N N . LYS A 1 118 ? -5.186 20.341 19.070 1.00 96.69 118 LYS A N 1
ATOM 944 C CA . LYS A 1 118 ? -5.486 20.517 17.643 1.00 96.69 118 LYS A CA 1
ATOM 945 C C . LYS A 1 118 ? -4.704 19.531 16.775 1.00 96.69 118 LYS A C 1
ATOM 947 O O . LYS A 1 118 ? -5.265 18.944 15.849 1.00 96.69 118 LYS A O 1
ATOM 952 N N . LEU A 1 119 ? -3.423 19.327 17.079 1.00 96.00 119 LEU A N 1
ATOM 953 C CA . LEU A 1 119 ? -2.588 18.361 16.374 1.00 96.00 119 LEU A CA 1
ATOM 954 C C . LEU A 1 119 ? -3.054 16.919 16.618 1.00 96.00 119 LEU A C 1
ATOM 956 O O . LEU A 1 119 ? -3.137 16.148 15.667 1.00 96.00 119 LEU A O 1
ATOM 960 N N . ALA A 1 120 ? -3.387 16.553 17.855 1.00 96.38 120 ALA A N 1
ATOM 961 C CA . ALA A 1 120 ? -3.886 15.224 18.193 1.00 96.38 120 ALA A CA 1
ATOM 962 C C . ALA A 1 120 ? -5.211 14.919 17.483 1.00 96.38 120 ALA A C 1
ATOM 964 O O . ALA A 1 120 ? -5.366 13.833 16.932 1.00 96.38 120 ALA A O 1
ATOM 965 N N . LEU A 1 121 ? -6.125 15.892 17.402 1.00 96.69 121 LEU A N 1
ATOM 966 C CA . LEU A 1 121 ? -7.369 15.764 16.637 1.00 96.69 121 LEU A CA 1
ATOM 967 C C . LEU A 1 121 ? -7.101 15.558 15.144 1.00 96.69 121 LEU A C 1
ATOM 969 O O . LEU A 1 121 ? -7.718 14.699 14.521 1.00 96.69 121 LEU A O 1
ATOM 973 N N . HIS A 1 122 ? -6.155 16.306 14.570 1.00 95.06 122 HIS A N 1
ATOM 974 C CA . HIS A 1 122 ? -5.757 16.121 13.176 1.00 95.06 122 HIS A CA 1
ATOM 975 C C . HIS A 1 122 ? -5.180 14.716 12.926 1.00 95.06 122 HIS A C 1
ATOM 977 O O . HIS A 1 122 ? -5.601 14.034 11.993 1.00 95.06 122 HIS A O 1
ATOM 983 N N . LEU A 1 123 ? -4.261 14.259 13.782 1.00 95.06 123 LEU A N 1
ATOM 984 C CA . LEU A 1 123 ? -3.621 12.946 13.660 1.00 95.06 123 LEU A CA 1
ATOM 985 C C . LEU A 1 123 ? -4.611 11.794 13.879 1.00 95.06 123 LEU A C 1
ATOM 987 O O . LEU A 1 123 ? -4.602 10.833 13.111 1.00 95.06 123 LEU A O 1
ATOM 991 N N . LEU A 1 124 ? -5.502 11.907 14.868 1.00 96.44 124 LEU A N 1
ATOM 992 C CA . LEU A 1 124 ? -6.594 10.956 15.060 1.00 96.44 124 LEU A CA 1
ATOM 993 C C . LEU A 1 124 ? -7.529 10.957 13.844 1.00 96.44 124 LEU A C 1
ATOM 995 O O . LEU A 1 124 ? -7.884 9.895 13.350 1.00 96.44 124 LEU A O 1
ATOM 999 N N . GLY A 1 125 ? -7.867 12.128 13.299 1.00 95.38 125 GLY A N 1
ATOM 1000 C CA . GLY A 1 125 ? -8.669 12.249 12.081 1.00 95.38 125 GLY A CA 1
ATOM 1001 C C . GLY A 1 125 ? -8.054 11.540 10.868 1.00 95.38 125 GLY A C 1
ATOM 1002 O O . GLY A 1 125 ? -8.793 10.951 10.076 1.00 95.38 125 GLY A O 1
ATOM 1003 N N . ASN A 1 126 ? -6.722 11.546 10.740 1.00 92.44 126 ASN A N 1
ATOM 1004 C CA . ASN A 1 126 ? -6.009 10.786 9.709 1.00 92.44 126 ASN A CA 1
ATOM 1005 C C . ASN A 1 126 ? -6.129 9.270 9.947 1.00 92.44 126 ASN A C 1
ATOM 1007 O O . ASN A 1 126 ? -6.480 8.549 9.015 1.00 92.44 126 ASN A O 1
ATOM 1011 N N . GLN A 1 127 ? -5.940 8.795 11.185 1.00 94.75 127 GLN A N 1
ATOM 1012 C CA . GLN A 1 127 ? -6.117 7.372 11.520 1.00 94.75 127 GLN A CA 1
ATOM 1013 C C . GLN A 1 127 ? -7.561 6.898 11.305 1.00 94.75 127 GLN A C 1
ATOM 1015 O O . GLN A 1 127 ? -7.786 5.839 10.729 1.00 94.75 127 GLN A O 1
ATOM 1020 N N . LEU A 1 128 ? -8.560 7.693 11.700 1.00 96.50 128 LEU A N 1
ATOM 1021 C CA . LEU A 1 128 ? -9.972 7.374 11.468 1.00 96.50 128 LEU A CA 1
ATOM 1022 C C . LEU A 1 128 ? -10.311 7.316 9.972 1.00 96.50 128 LEU A C 1
ATOM 1024 O O . L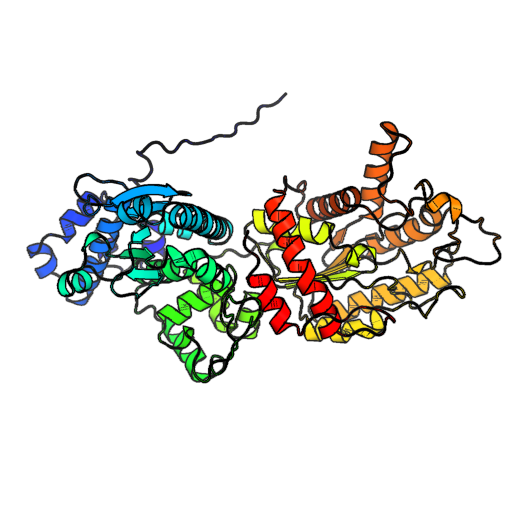EU A 1 128 ? -11.120 6.487 9.559 1.00 96.50 128 LEU A O 1
ATOM 1028 N N . GLN A 1 129 ? -9.692 8.169 9.147 1.00 93.75 129 GLN A N 1
ATOM 1029 C CA . GLN A 1 129 ? -9.831 8.082 7.693 1.00 93.75 129 GLN A CA 1
ATOM 1030 C C . GLN A 1 129 ? -9.206 6.792 7.145 1.00 93.75 129 GLN A C 1
ATOM 1032 O O . GLN A 1 129 ? -9.857 6.110 6.361 1.00 93.75 129 GLN A O 1
ATOM 1037 N N . ASP A 1 130 ? -8.006 6.418 7.597 1.00 92.38 130 ASP A N 1
ATOM 1038 C CA . ASP A 1 130 ? -7.379 5.149 7.210 1.00 92.38 130 ASP A CA 1
ATOM 1039 C C . ASP A 1 130 ? -8.260 3.941 7.584 1.00 92.38 130 ASP A C 1
ATOM 1041 O O . ASP A 1 130 ? -8.392 3.004 6.798 1.00 92.38 130 ASP A O 1
ATOM 1045 N N . ILE A 1 131 ? -8.930 3.979 8.742 1.00 96.00 131 ILE A N 1
ATOM 1046 C CA . ILE A 1 131 ? -9.885 2.939 9.156 1.00 96.00 131 ILE A CA 1
ATOM 1047 C C . ILE A 1 131 ? -11.098 2.888 8.221 1.00 96.00 131 ILE A C 1
ATOM 1049 O O . ILE A 1 131 ? -11.490 1.794 7.816 1.00 96.00 131 ILE A O 1
ATOM 1053 N N . ILE A 1 132 ? -11.681 4.043 7.861 1.00 95.31 132 ILE A N 1
ATOM 1054 C CA . ILE A 1 132 ? -12.783 4.107 6.881 1.00 95.31 132 ILE A CA 1
ATOM 1055 C C . ILE A 1 132 ? -12.373 3.451 5.568 1.00 95.31 132 ILE A C 1
ATOM 1057 O O . ILE A 1 132 ? -13.170 2.731 4.969 1.00 95.31 132 ILE A O 1
ATOM 1061 N N . ASP A 1 133 ? -11.157 3.739 5.117 1.00 92.06 133 ASP A N 1
ATOM 1062 C CA . ASP A 1 133 ? -10.711 3.324 3.800 1.00 92.06 133 ASP A CA 1
ATOM 1063 C C . ASP A 1 133 ? -10.411 1.816 3.772 1.00 92.06 133 ASP A C 1
ATOM 1065 O O . ASP A 1 133 ? -10.721 1.164 2.779 1.00 92.06 133 ASP A O 1
ATOM 1069 N N . ARG A 1 134 ? -9.846 1.245 4.847 1.00 93.31 134 ARG A N 1
ATOM 1070 C CA . ARG A 1 134 ? -9.246 -0.106 4.824 1.00 93.31 134 ARG A CA 1
ATOM 1071 C C . ARG A 1 134 ? -10.066 -1.198 5.509 1.00 93.31 134 ARG A C 1
ATOM 1073 O O . ARG A 1 134 ? -9.952 -2.363 5.130 1.00 93.31 134 ARG A O 1
ATOM 1080 N N . VAL A 1 135 ? -10.877 -0.861 6.510 1.00 95.12 135 VAL A N 1
ATOM 1081 C CA . VAL A 1 135 ? -11.670 -1.852 7.257 1.00 95.12 135 VAL A CA 1
ATOM 1082 C C . VAL A 1 135 ? -13.043 -2.029 6.589 1.00 95.12 135 VAL A C 1
ATOM 1084 O O . VAL A 1 135 ? -13.615 -1.048 6.109 1.00 95.12 135 VAL A O 1
ATOM 1087 N N . PRO A 1 136 ? -13.625 -3.247 6.537 1.00 92.12 136 PRO A N 1
ATOM 1088 C CA . PRO A 1 136 ? -14.924 -3.460 5.902 1.00 92.12 136 PRO A CA 1
ATOM 1089 C C . PRO A 1 136 ? -16.015 -2.511 6.417 1.00 92.12 136 PRO A C 1
ATOM 1091 O O . PRO A 1 136 ? -16.226 -2.376 7.624 1.00 92.12 136 PRO A O 1
ATOM 1094 N N . ALA A 1 137 ? -16.751 -1.892 5.486 1.00 90.75 137 ALA A N 1
ATOM 1095 C CA . ALA A 1 137 ? -17.718 -0.831 5.780 1.00 90.75 137 ALA A CA 1
ATOM 1096 C C . ALA A 1 137 ? -18.724 -1.164 6.904 1.00 90.75 137 ALA A C 1
ATOM 1098 O O . ALA A 1 137 ? -18.921 -0.309 7.765 1.00 90.75 137 ALA A O 1
ATOM 1099 N N . PRO A 1 138 ? -19.296 -2.386 7.002 1.00 88.19 138 PRO A N 1
ATOM 1100 C CA . PRO A 1 138 ? -20.171 -2.720 8.125 1.00 88.19 138 PRO A CA 1
ATOM 1101 C C . PRO A 1 138 ? -19.483 -2.577 9.489 1.00 88.19 138 PRO A C 1
ATOM 1103 O O . PRO A 1 138 ? -20.088 -2.067 10.433 1.00 88.19 138 PRO A O 1
ATOM 1106 N N . ALA A 1 139 ? -18.221 -3.008 9.603 1.00 91.44 139 ALA A N 1
ATOM 1107 C CA . ALA A 1 139 ? -17.449 -2.883 10.835 1.00 91.44 139 ALA A CA 1
ATOM 1108 C C . ALA A 1 139 ? -17.124 -1.413 11.134 1.00 91.44 139 ALA A C 1
ATOM 1110 O O . ALA A 1 139 ? -17.249 -0.985 12.278 1.00 91.44 139 ALA A O 1
ATOM 1111 N N . VAL A 1 140 ? -16.805 -0.610 10.113 1.00 93.94 140 VAL A N 1
ATOM 1112 C CA . VAL A 1 140 ? -16.610 0.845 10.250 1.00 93.94 140 VAL A CA 1
ATOM 1113 C C . VAL A 1 140 ? -17.876 1.546 10.741 1.00 93.94 140 VAL A C 1
ATOM 1115 O O . VAL A 1 140 ? -17.814 2.345 11.676 1.00 93.94 140 VAL A O 1
ATOM 1118 N N . ASP A 1 141 ? -19.033 1.233 10.161 1.00 89.94 141 ASP A N 1
ATOM 1119 C CA . ASP A 1 141 ? -20.321 1.806 10.566 1.00 89.94 141 ASP A CA 1
ATOM 1120 C C . ASP A 1 141 ? -20.662 1.478 12.022 1.00 89.94 141 ASP A C 1
ATOM 1122 O O . ASP A 1 141 ? -21.297 2.273 12.721 1.00 89.94 141 ASP A O 1
ATOM 1126 N N . TYR A 1 142 ? -20.220 0.314 12.502 1.00 88.94 142 TYR A N 1
ATOM 1127 C CA . TYR A 1 142 ? -20.286 -0.016 13.915 1.00 88.94 142 TYR A CA 1
ATOM 1128 C C . TYR A 1 142 ? -19.288 0.801 14.744 1.00 88.94 142 TYR A C 1
ATOM 1130 O O . TYR A 1 142 ? -19.688 1.438 15.718 1.00 88.94 142 TYR A O 1
ATOM 1138 N N . MET A 1 143 ? -18.011 0.817 14.353 1.00 93.81 143 MET A N 1
ATOM 1139 C CA . MET A 1 143 ? -16.944 1.522 15.069 1.00 93.81 143 MET A CA 1
ATOM 1140 C C . MET A 1 143 ? -17.242 3.014 15.246 1.00 93.81 143 MET A C 1
ATOM 1142 O O . MET A 1 143 ? -16.934 3.557 16.303 1.00 93.81 143 MET A O 1
ATOM 1146 N N . LYS A 1 144 ? -17.912 3.667 14.285 1.00 94.50 144 LYS A N 1
ATOM 1147 C CA . LYS A 1 144 ? -18.381 5.068 14.387 1.00 94.50 144 LYS A CA 1
ATOM 1148 C C . LYS A 1 144 ? -19.290 5.351 15.583 1.00 94.50 144 LYS A C 1
ATOM 1150 O O . LYS A 1 144 ? -19.417 6.499 16.001 1.00 94.50 144 LYS A O 1
ATOM 1155 N N . LYS A 1 145 ? -19.914 4.318 16.152 1.00 91.44 145 LYS A N 1
ATOM 1156 C CA . LYS A 1 145 ? -20.775 4.424 17.337 1.00 91.44 145 LYS A CA 1
ATOM 1157 C C . LYS A 1 145 ? -19.989 4.399 18.647 1.00 91.44 145 LYS A C 1
ATOM 1159 O O . LYS A 1 145 ? -20.587 4.660 19.682 1.00 91.44 145 LYS A O 1
ATOM 1164 N N . VAL A 1 146 ? -18.689 4.088 18.608 1.00 95.69 146 VAL A N 1
ATOM 1165 C CA . VAL A 1 146 ? -17.797 4.054 19.774 1.00 95.69 146 VAL A CA 1
ATOM 1166 C C . VAL A 1 146 ? -17.249 5.466 20.028 1.00 95.69 146 VAL A C 1
ATOM 1168 O O . VAL A 1 146 ? -16.450 5.963 19.226 1.00 95.69 146 VAL A O 1
ATOM 1171 N N . PRO A 1 147 ? -17.655 6.147 21.117 1.00 96.75 147 PRO A N 1
ATOM 1172 C CA . PRO A 1 147 ? -17.128 7.463 21.456 1.00 96.75 147 PRO A CA 1
ATOM 1173 C C . PRO A 1 147 ? -15.630 7.433 21.753 1.00 96.75 147 PRO A C 1
ATOM 1175 O O . PRO A 1 147 ? -15.114 6.451 22.290 1.00 96.75 147 PRO A O 1
ATOM 1178 N N . HIS A 1 148 ? -14.963 8.540 21.442 1.00 98.06 148 HIS A N 1
ATOM 1179 C CA . HIS A 1 148 ? -13.569 8.786 21.803 1.00 98.06 148 HIS A CA 1
ATOM 1180 C C . HIS A 1 148 ? -13.507 9.926 22.827 1.00 98.06 148 HIS A C 1
ATOM 1182 O O . HIS A 1 148 ? -14.292 10.871 22.741 1.00 98.06 148 HIS A O 1
ATOM 1188 N N . TRP A 1 149 ? -12.569 9.865 23.768 1.00 97.69 149 TRP A N 1
ATOM 1189 C CA . TRP A 1 149 ? -12.361 10.886 24.796 1.00 97.69 149 TRP A CA 1
ATOM 1190 C C . TRP A 1 149 ? -10.929 11.384 24.774 1.00 97.69 149 TRP A C 1
ATOM 1192 O O . TRP A 1 149 ? -9.998 10.590 24.838 1.00 97.69 149 TRP A O 1
ATOM 1202 N N . PHE A 1 150 ? -10.746 12.695 24.720 1.00 97.25 150 PHE A N 1
ATOM 1203 C CA . PHE A 1 150 ? -9.471 13.348 24.980 1.00 97.25 150 PHE A CA 1
ATOM 1204 C C . PHE A 1 150 ? -9.509 13.895 26.401 1.00 97.25 150 PHE A C 1
ATOM 1206 O O . PHE A 1 150 ? -10.231 14.855 26.689 1.00 97.25 150 PHE A O 1
ATOM 1213 N N . SER A 1 151 ? -8.721 13.273 27.272 1.00 95.12 151 SER A N 1
ATOM 1214 C CA . SER A 1 151 ? -8.697 13.529 28.709 1.00 95.12 151 SER A CA 1
ATOM 1215 C C . SER A 1 151 ? -7.317 14.026 29.154 1.00 95.12 151 SER A C 1
ATOM 1217 O O . SER A 1 151 ? -6.300 13.615 28.591 1.00 95.12 151 SER A O 1
ATOM 1219 N N . PRO A 1 152 ? -7.220 14.876 30.190 1.00 92.00 152 PRO A N 1
ATOM 1220 C CA . PRO A 1 152 ? -5.942 15.166 30.830 1.00 92.00 152 PRO A CA 1
ATOM 1221 C C . PRO A 1 152 ? -5.339 13.900 31.455 1.00 92.00 152 PRO A C 1
ATOM 1223 O O . PRO A 1 152 ? -6.053 13.090 32.050 1.00 92.00 152 PRO A O 1
ATOM 1226 N N . SER A 1 153 ? -4.016 13.748 31.375 1.00 87.19 153 SER A N 1
ATOM 1227 C CA . SER A 1 153 ? -3.310 12.681 32.093 1.00 87.19 153 SER A CA 1
ATOM 1228 C C . SER A 1 153 ? -3.455 12.858 33.607 1.00 87.19 153 SER A C 1
ATOM 1230 O O . SER A 1 153 ? -3.293 13.957 34.142 1.00 87.19 153 SER A O 1
ATOM 1232 N N . LYS A 1 154 ? -3.722 11.756 34.316 1.00 75.12 154 LYS A N 1
ATOM 1233 C CA . LYS A 1 154 ? -3.674 11.705 35.781 1.00 75.12 154 LYS A CA 1
ATOM 1234 C C . LYS A 1 154 ? -2.344 11.094 36.221 1.00 75.12 154 LYS A C 1
ATOM 1236 O O . LYS A 1 154 ? -1.988 10.001 35.787 1.00 75.12 154 LYS A O 1
ATOM 1241 N N . ASN A 1 155 ? -1.632 11.778 37.117 1.00 63.69 155 ASN A N 1
ATOM 1242 C CA . ASN A 1 155 ? -0.390 11.304 37.749 1.00 63.69 155 ASN A CA 1
ATOM 1243 C C . ASN A 1 155 ? 0.743 10.928 36.770 1.00 63.69 155 ASN A C 1
ATOM 1245 O O . ASN A 1 155 ? 1.573 10.084 37.091 1.00 63.69 155 ASN A O 1
ATOM 1249 N N . GLY A 1 156 ? 0.778 11.533 35.578 1.00 61.94 156 GLY A N 1
ATOM 1250 C CA . GLY A 1 156 ? 1.815 11.278 34.572 1.00 61.94 156 GLY A CA 1
ATOM 1251 C C . GLY A 1 156 ? 1.659 9.966 33.795 1.00 61.94 156 GLY A C 1
ATOM 1252 O O . GLY A 1 156 ? 2.467 9.702 32.910 1.00 61.94 156 GLY A O 1
ATOM 1253 N N . ASN A 1 157 ? 0.621 9.167 34.069 1.00 60.31 157 ASN A N 1
ATOM 1254 C CA . ASN A 1 157 ? 0.276 8.020 33.233 1.00 60.31 157 ASN A CA 1
ATOM 1255 C C . ASN A 1 157 ? -0.474 8.523 31.995 1.00 60.31 157 ASN A C 1
ATOM 1257 O O . ASN A 1 157 ? -1.567 9.086 32.108 1.00 60.31 157 ASN A O 1
ATOM 1261 N N . SER A 1 158 ? 0.125 8.345 30.823 1.00 71.50 158 SER A N 1
ATOM 1262 C CA . SER A 1 158 ? -0.448 8.711 29.532 1.00 71.50 158 SER A CA 1
ATOM 1263 C C . SER A 1 158 ? -0.515 7.484 28.624 1.00 71.50 158 SER A C 1
ATOM 1265 O O . SER A 1 158 ? 0.467 6.771 28.432 1.00 71.50 158 SER A O 1
ATOM 1267 N N . SER A 1 159 ? -1.705 7.195 28.107 1.00 84.19 159 SER A N 1
ATOM 1268 C CA . SER A 1 159 ? -1.966 6.062 27.219 1.00 84.19 159 SER A CA 1
ATOM 1269 C C . SER A 1 159 ? -3.255 6.282 26.420 1.00 84.19 159 SER A C 1
ATOM 1271 O O . SER A 1 159 ? -4.012 7.218 26.708 1.00 84.19 159 SER A O 1
ATOM 1273 N N . ALA A 1 160 ? -3.493 5.421 25.435 1.00 92.19 160 ALA A N 1
ATOM 1274 C CA . ALA A 1 160 ? -4.816 5.187 24.876 1.00 92.19 160 ALA A CA 1
ATOM 1275 C C . ALA A 1 160 ? -5.370 3.893 25.484 1.00 92.19 160 ALA A C 1
ATOM 1277 O O . ALA A 1 160 ? -4.598 2.971 25.744 1.00 92.19 160 ALA A O 1
ATOM 1278 N N . CYS A 1 161 ? -6.668 3.833 25.766 1.00 93.25 161 CYS A N 1
ATOM 1279 C CA . CYS A 1 161 ? -7.284 2.601 26.244 1.00 93.25 161 CYS A CA 1
ATOM 1280 C C . CYS A 1 161 ? -8.770 2.498 25.900 1.00 93.25 161 CYS A C 1
ATOM 1282 O O . CYS A 1 161 ? -9.524 3.475 25.949 1.00 93.25 161 CYS A O 1
ATOM 1284 N N . HIS A 1 162 ? -9.212 1.275 25.630 1.00 95.94 162 HIS A N 1
ATOM 1285 C CA . HIS A 1 162 ? -10.613 0.883 25.681 1.00 95.94 162 HIS A CA 1
ATOM 1286 C C . HIS A 1 162 ? -11.061 0.601 27.122 1.00 95.94 162 HIS A C 1
ATOM 1288 O O . HIS A 1 162 ? -10.370 -0.054 27.902 1.00 95.94 162 HIS A O 1
ATOM 1294 N N . HIS A 1 163 ? -12.263 1.062 27.468 1.00 95.12 163 HIS A N 1
ATOM 1295 C CA . HIS A 1 163 ? -12.872 0.861 28.785 1.00 95.12 163 HIS A CA 1
ATOM 1296 C C . HIS A 1 163 ? -13.990 -0.196 28.730 1.00 95.12 163 HIS A C 1
ATOM 1298 O O . HIS A 1 163 ? -15.130 0.135 28.395 1.00 95.12 163 HIS A O 1
ATOM 1304 N N . PRO A 1 164 ? -13.758 -1.466 29.108 1.00 91.81 164 PRO A N 1
ATOM 1305 C CA . PRO A 1 164 ? -14.707 -2.550 28.828 1.00 91.81 164 PRO A CA 1
ATOM 1306 C C . PRO A 1 164 ? -15.895 -2.650 29.799 1.00 91.81 164 PRO A C 1
ATOM 1308 O O . PRO A 1 164 ? -16.835 -3.401 29.524 1.00 91.81 164 PRO A O 1
ATOM 1311 N N . SER A 1 165 ? -15.879 -1.963 30.950 1.00 89.81 165 SER A N 1
ATOM 1312 C CA . SER A 1 165 ? -16.844 -2.223 32.032 1.00 89.81 165 SER A CA 1
ATOM 1313 C C . SER A 1 165 ? -17.229 -0.992 32.853 1.00 89.81 165 SER A C 1
ATOM 1315 O O . SER A 1 165 ? -16.413 -0.431 33.588 1.00 89.81 165 SER A O 1
ATOM 1317 N N . SER A 1 166 ? -18.522 -0.656 32.841 1.00 92.12 166 SER A N 1
ATOM 1318 C CA . SER A 1 166 ? -19.107 0.380 33.704 1.00 92.12 166 SER A CA 1
ATOM 1319 C C . SER A 1 166 ? -18.981 0.050 35.194 1.00 92.12 166 SER A C 1
ATOM 1321 O O . SER A 1 166 ? -18.793 0.944 36.021 1.00 92.12 166 SER A O 1
ATOM 1323 N N . GLY A 1 167 ? -19.052 -1.237 35.549 1.00 90.62 167 GLY A N 1
ATOM 1324 C CA . GLY A 1 167 ? -18.919 -1.702 36.928 1.00 90.62 167 GLY A CA 1
ATOM 1325 C C . GLY A 1 167 ? -17.520 -1.449 37.482 1.00 90.62 167 GLY A C 1
ATOM 1326 O O . GLY A 1 167 ? -17.389 -0.952 38.601 1.00 90.62 167 GLY A O 1
ATOM 1327 N N . TRP A 1 168 ? -16.488 -1.728 36.678 1.00 91.56 168 TRP A N 1
ATOM 1328 C CA . TRP A 1 168 ? -15.100 -1.460 37.057 1.00 91.56 168 TRP A CA 1
ATOM 1329 C C . TRP A 1 168 ? -14.842 0.042 37.199 1.00 91.56 168 TRP A C 1
ATOM 1331 O O . TRP A 1 168 ? -14.285 0.466 38.211 1.00 91.56 168 TRP A O 1
ATOM 1341 N N . LEU A 1 169 ? -15.321 0.854 36.247 1.00 92.81 169 LEU A N 1
ATOM 1342 C CA . LEU A 1 169 ? -15.190 2.315 36.300 1.00 92.81 169 LEU A CA 1
ATOM 1343 C C . LEU A 1 169 ? -15.807 2.885 37.579 1.00 92.81 169 LEU A C 1
ATOM 1345 O O . LEU A 1 169 ? -15.150 3.627 38.308 1.00 92.81 169 LEU A O 1
ATOM 1349 N N . LYS A 1 170 ? -17.035 2.465 37.908 1.00 92.88 170 LYS A N 1
ATOM 1350 C CA . LYS A 1 170 ? -17.722 2.892 39.132 1.00 92.88 170 LYS A CA 1
ATOM 1351 C C . LYS A 1 170 ? -16.951 2.501 40.394 1.00 92.88 170 LYS A C 1
ATOM 1353 O O . LYS A 1 170 ? -16.830 3.320 41.301 1.00 92.88 170 LYS A O 1
ATOM 1358 N N . ALA A 1 171 ? -16.449 1.267 40.460 1.00 93.06 171 ALA A N 1
ATOM 1359 C CA . ALA A 1 171 ? -15.705 0.769 41.617 1.00 93.06 171 ALA A CA 1
ATOM 1360 C C . ALA A 1 171 ? -14.374 1.510 41.840 1.00 93.06 171 ALA A C 1
ATOM 1362 O O . ALA A 1 171 ? -13.906 1.579 42.971 1.00 93.06 171 ALA A O 1
ATOM 1363 N N . ASN A 1 172 ? -13.799 2.093 40.783 1.00 90.06 172 ASN A N 1
ATOM 1364 C CA . ASN A 1 172 ? -12.520 2.806 40.821 1.00 90.06 172 ASN A CA 1
ATOM 1365 C C . ASN A 1 172 ? -12.671 4.338 40.715 1.00 90.06 172 ASN A C 1
ATOM 1367 O O . ASN A 1 172 ? -11.687 5.040 40.501 1.00 90.06 172 ASN A O 1
ATOM 1371 N N . GLY A 1 173 ? -13.888 4.877 40.864 1.00 89.38 173 GLY A N 1
ATOM 1372 C CA . GLY A 1 173 ? -14.124 6.326 40.903 1.00 89.38 173 GLY A CA 1
ATOM 1373 C C . GLY A 1 173 ? -13.996 7.045 39.554 1.00 89.38 173 GLY A C 1
ATOM 1374 O O . GLY A 1 173 ? -13.792 8.259 39.526 1.00 89.38 173 GLY A O 1
ATOM 1375 N N . PHE A 1 174 ? -14.120 6.326 38.438 1.00 89.88 174 PHE A N 1
ATOM 1376 C CA . PHE A 1 174 ? -14.150 6.909 37.096 1.00 89.88 174 PHE A CA 1
ATOM 1377 C C . PHE A 1 174 ? -15.590 7.176 36.617 1.00 89.88 174 PHE A C 1
ATOM 1379 O O . PHE A 1 174 ? -16.521 6.476 37.036 1.00 89.88 174 PHE A O 1
ATOM 1386 N N . PRO A 1 175 ? -15.804 8.153 35.712 1.00 92.38 175 PRO A N 1
ATOM 1387 C CA . PRO A 1 175 ? -17.103 8.371 35.084 1.00 92.38 175 PRO A CA 1
ATOM 1388 C C . PRO A 1 175 ? -17.587 7.120 34.345 1.00 92.38 175 PRO A C 1
ATOM 1390 O O . PRO A 1 175 ? -16.918 6.599 33.456 1.00 92.38 175 PRO A O 1
ATOM 1393 N N . VAL A 1 176 ? -18.791 6.649 34.673 1.00 93.81 176 VAL A N 1
ATOM 1394 C CA . VAL A 1 176 ? -19.379 5.455 34.038 1.00 93.81 176 VAL A CA 1
ATOM 1395 C C . VAL A 1 176 ? -19.668 5.656 32.548 1.00 93.81 176 VAL A C 1
ATOM 1397 O O . VAL A 1 176 ? -19.777 4.677 31.816 1.00 93.81 176 VAL A O 1
ATOM 1400 N N . GLN A 1 177 ? -19.754 6.911 32.093 1.00 94.94 177 GLN A N 1
ATOM 1401 C CA . GLN A 1 177 ? -19.913 7.298 30.690 1.00 94.94 177 GLN A CA 1
ATOM 1402 C C . GLN A 1 177 ? -18.739 6.860 29.805 1.00 94.94 177 GLN A C 1
ATOM 1404 O O . GLN A 1 177 ? -18.906 6.784 28.593 1.00 94.94 177 GLN A O 1
ATOM 1409 N N . PHE A 1 178 ? -17.574 6.556 30.387 1.00 95.44 178 PHE A N 1
ATOM 1410 C CA . PHE A 1 178 ? -16.430 6.035 29.636 1.00 95.44 178 PHE A CA 1
ATOM 1411 C C . PHE A 1 178 ? -16.595 4.551 29.286 1.00 95.44 178 PHE A C 1
ATOM 1413 O O . PHE A 1 178 ? -15.865 4.025 28.453 1.00 95.44 178 PHE A O 1
ATOM 1420 N N . SER A 1 179 ? -17.567 3.853 29.874 1.00 96.06 179 SER A N 1
ATOM 1421 C CA . SER A 1 179 ? -17.810 2.443 29.577 1.00 96.06 179 SER A CA 1
ATOM 1422 C C . SER A 1 179 ? -18.111 2.228 28.095 1.00 96.06 179 SER A C 1
ATOM 1424 O O . SER A 1 179 ? -18.979 2.896 27.541 1.00 96.06 179 SER A O 1
ATOM 1426 N N . LYS A 1 180 ? -17.465 1.227 27.491 1.00 95.38 180 LYS A N 1
ATOM 1427 C CA . LYS A 1 180 ? -17.575 0.848 26.073 1.00 95.38 180 LYS A CA 1
ATOM 1428 C C . LYS A 1 180 ? -17.096 1.943 25.109 1.00 95.38 180 LYS A C 1
ATOM 1430 O O . LYS A 1 180 ? -17.594 2.052 23.991 1.00 95.38 180 LYS A O 1
ATOM 1435 N N . THR A 1 181 ? -16.141 2.761 25.546 1.00 96.88 181 THR A N 1
ATOM 1436 C CA . THR A 1 181 ? -15.563 3.870 24.768 1.00 96.88 181 THR A CA 1
ATOM 1437 C C . THR A 1 181 ? -14.034 3.810 24.780 1.00 96.88 181 THR A C 1
ATOM 1439 O O . THR A 1 181 ? -13.460 2.944 25.447 1.00 96.88 181 THR A O 1
ATOM 1442 N N . ILE A 1 182 ? -13.387 4.718 24.046 1.00 97.69 182 ILE A N 1
ATOM 1443 C CA . ILE A 1 182 ? -11.926 4.833 23.974 1.00 97.69 182 ILE A CA 1
ATOM 1444 C C . ILE A 1 182 ? -11.482 6.150 24.602 1.00 97.69 182 ILE A C 1
ATOM 1446 O O . ILE A 1 182 ? -12.038 7.197 24.285 1.00 97.69 182 ILE A O 1
ATOM 1450 N N . GLU A 1 183 ? -10.464 6.119 25.454 1.00 96.69 183 GLU A N 1
ATOM 1451 C CA . GLU A 1 183 ? -9.878 7.302 26.080 1.00 96.69 183 GLU A CA 1
ATOM 1452 C C . GLU A 1 183 ? -8.413 7.480 25.678 1.00 96.69 183 GLU A C 1
ATOM 1454 O O . GLU A 1 183 ? -7.632 6.537 25.713 1.00 96.69 183 GLU A O 1
ATOM 1459 N N . TYR A 1 184 ? -8.036 8.715 25.353 1.00 96.44 184 TYR A N 1
ATOM 1460 C CA . TYR A 1 184 ? -6.673 9.153 25.088 1.00 96.44 184 TYR A CA 1
ATOM 1461 C C . TYR A 1 184 ? -6.268 10.166 26.154 1.00 96.44 184 TYR A C 1
ATOM 1463 O O . TYR A 1 184 ? -6.828 11.261 26.248 1.00 96.44 184 TYR A O 1
ATOM 1471 N N . THR A 1 185 ? -5.264 9.805 26.946 1.00 95.19 185 THR A N 1
ATOM 1472 C CA . THR A 1 185 ? -4.682 10.662 27.996 1.00 95.19 185 THR A CA 1
ATOM 1473 C C . THR A 1 185 ? -3.302 11.202 27.621 1.00 95.19 185 THR A C 1
ATOM 1475 O O . THR A 1 185 ? -2.709 11.997 28.348 1.00 95.19 185 THR A O 1
ATOM 1478 N N . ASN A 1 186 ? -2.778 10.789 26.467 1.00 93.62 186 ASN A N 1
ATOM 1479 C CA . ASN A 1 186 ? -1.454 11.118 25.948 1.00 93.62 186 ASN A CA 1
ATOM 1480 C C . ASN A 1 186 ? -1.434 12.329 25.010 1.00 93.62 186 ASN A C 1
ATOM 1482 O O . ASN A 1 186 ? -0.520 12.450 24.203 1.00 93.62 186 ASN A O 1
ATOM 1486 N N . ILE A 1 187 ? -2.401 13.245 25.113 1.00 95.00 187 ILE A N 1
ATOM 1487 C CA . ILE A 1 187 ? -2.558 14.365 24.169 1.00 95.00 187 ILE A CA 1
ATOM 1488 C C . ILE A 1 187 ? -1.269 15.190 23.980 1.00 95.00 187 ILE A C 1
ATOM 1490 O O . ILE A 1 187 ? -0.881 15.395 22.827 1.00 95.00 187 ILE A O 1
ATOM 1494 N N . PRO A 1 188 ? -0.512 15.561 25.035 1.00 91.88 188 PRO A N 1
ATOM 1495 C CA . PRO A 1 188 ? 0.753 16.281 24.854 1.00 91.88 188 PRO A CA 1
ATOM 1496 C C . PRO A 1 188 ? 1.858 15.480 24.132 1.00 91.88 188 PRO A C 1
ATOM 1498 O O . PRO A 1 188 ? 2.775 16.067 23.562 1.00 91.88 188 PRO A O 1
ATOM 1501 N N . GLN A 1 189 ? 1.792 14.143 24.136 1.00 91.19 189 GLN A N 1
ATOM 1502 C CA . GLN A 1 189 ? 2.752 13.239 23.478 1.00 91.19 189 GLN A CA 1
ATOM 1503 C C . GLN A 1 189 ? 2.169 12.523 22.247 1.00 91.19 189 GLN A C 1
ATOM 1505 O O . GLN A 1 189 ? 2.866 11.727 21.615 1.00 91.19 189 GLN A O 1
ATOM 1510 N N . PHE A 1 190 ? 0.934 12.837 21.846 1.00 92.44 190 PHE A N 1
ATOM 1511 C CA . PHE A 1 190 ? 0.171 12.068 20.860 1.00 92.44 190 PHE A CA 1
ATOM 1512 C C . PHE A 1 190 ? 0.913 11.907 19.531 1.00 92.44 190 PHE A C 1
ATOM 1514 O O . PHE A 1 190 ? 0.931 10.834 18.934 1.00 92.44 190 PHE A O 1
ATOM 1521 N N . LYS A 1 191 ? 1.615 12.954 19.081 1.00 91.31 191 LYS A N 1
ATOM 1522 C CA . LYS A 1 191 ? 2.464 12.892 17.883 1.00 91.31 191 LYS A CA 1
ATOM 1523 C C . LYS A 1 191 ? 3.558 11.827 17.996 1.00 91.31 191 LYS A C 1
ATOM 1525 O O . LYS A 1 191 ? 3.786 11.080 17.054 1.00 91.31 191 LYS A O 1
ATOM 1530 N N . GLN A 1 192 ? 4.261 11.769 19.123 1.00 88.75 192 GLN A N 1
ATOM 1531 C CA . GLN A 1 192 ? 5.344 10.806 19.311 1.00 88.75 192 GLN A CA 1
ATOM 1532 C C . GLN A 1 192 ? 4.800 9.378 19.403 1.00 88.75 192 GLN A C 1
ATOM 1534 O O . GLN A 1 192 ? 5.382 8.464 18.819 1.00 88.75 192 GLN A O 1
ATOM 1539 N N . ASP A 1 193 ? 3.662 9.197 20.073 1.00 89.81 193 ASP A N 1
ATOM 1540 C CA . ASP A 1 193 ? 3.005 7.896 20.144 1.00 89.81 193 ASP A CA 1
ATOM 1541 C C . ASP A 1 193 ? 2.484 7.436 18.789 1.00 89.81 193 ASP A C 1
ATOM 1543 O O . ASP A 1 193 ? 2.692 6.284 18.442 1.00 89.81 193 ASP A O 1
ATOM 1547 N N . THR A 1 194 ? 1.914 8.322 17.973 1.00 89.81 194 THR A N 1
ATOM 1548 C CA . THR A 1 194 ? 1.467 7.975 16.611 1.00 89.81 194 THR A CA 1
ATOM 1549 C C . THR A 1 194 ? 2.620 7.734 15.634 1.00 89.81 194 THR A C 1
ATOM 1551 O O . THR A 1 194 ? 2.479 6.941 14.711 1.00 89.81 194 THR A O 1
ATOM 1554 N N . MET A 1 195 ? 3.796 8.337 15.850 1.00 88.06 195 MET A N 1
ATOM 1555 C CA . MET A 1 195 ? 5.019 7.970 15.114 1.00 88.06 195 MET A CA 1
ATOM 1556 C C . MET A 1 195 ? 5.524 6.566 15.465 1.00 88.06 195 MET A C 1
ATOM 1558 O O . MET A 1 195 ? 6.233 5.951 14.667 1.00 88.06 195 MET A O 1
ATOM 1562 N N . ARG A 1 196 ? 5.225 6.084 16.676 1.00 88.62 196 ARG A N 1
ATOM 1563 C CA . ARG A 1 196 ? 5.550 4.727 17.119 1.00 88.62 196 ARG A CA 1
ATOM 1564 C C . ARG A 1 196 ? 4.471 3.741 16.664 1.00 88.62 196 ARG A C 1
ATOM 1566 O O . ARG A 1 196 ? 4.810 2.799 15.963 1.00 88.62 196 ARG A O 1
ATOM 1573 N N . MET A 1 197 ? 3.216 4.005 17.033 1.00 89.00 197 MET A N 1
ATOM 1574 C CA . MET A 1 197 ? 1.986 3.249 16.763 1.00 89.00 197 MET A CA 1
ATOM 1575 C C . MET A 1 197 ? 1.116 3.992 15.734 1.00 89.00 197 MET A C 1
ATOM 1577 O O . MET A 1 197 ? 0.213 4.752 16.108 1.00 89.00 197 MET A O 1
ATOM 1581 N N . PRO A 1 198 ? 1.361 3.801 14.428 1.00 86.81 198 PRO A N 1
ATOM 1582 C CA . PRO A 1 198 ? 0.631 4.516 13.385 1.00 86.81 198 PRO A CA 1
ATOM 1583 C C . PRO A 1 198 ? -0.864 4.163 13.330 1.00 86.81 198 PRO A C 1
ATOM 1585 O O . PRO A 1 198 ? -1.626 4.941 12.762 1.00 86.81 198 PRO A O 1
ATOM 1588 N N . ASN A 1 199 ? -1.294 3.057 13.956 1.00 91.25 199 ASN A N 1
ATOM 1589 C CA . ASN A 1 199 ? -2.688 2.604 14.016 1.00 91.25 199 ASN A CA 1
ATOM 1590 C C . ASN A 1 199 ? -3.254 2.535 15.447 1.00 91.25 199 ASN A C 1
ATOM 1592 O O . ASN A 1 199 ? -4.142 1.734 15.726 1.00 91.25 199 ASN A O 1
ATOM 1596 N N . LEU A 1 200 ? -2.805 3.434 16.334 1.00 93.56 200 LEU A N 1
ATOM 1597 C CA . LEU A 1 200 ? -3.278 3.536 17.723 1.00 93.56 200 LEU A CA 1
ATOM 1598 C C . LEU A 1 200 ? -4.815 3.516 17.859 1.00 93.56 200 LEU A C 1
ATOM 1600 O O . LEU A 1 200 ? -5.350 2.825 18.716 1.00 93.56 200 LEU A O 1
ATOM 1604 N N . ALA A 1 201 ? -5.552 4.245 17.016 1.00 96.56 201 ALA A N 1
ATOM 1605 C CA . ALA A 1 201 ? -7.014 4.237 17.057 1.00 96.56 201 ALA A CA 1
ATOM 1606 C C . ALA A 1 201 ? -7.619 2.888 16.644 1.00 96.56 201 ALA A C 1
ATOM 1608 O O . ALA A 1 201 ? -8.598 2.453 17.246 1.00 96.56 201 ALA A O 1
ATOM 1609 N N . LEU A 1 202 ? -7.039 2.211 15.647 1.00 97.50 202 LEU A N 1
ATOM 1610 C CA . LEU A 1 202 ? -7.500 0.888 15.225 1.00 97.50 202 LEU A CA 1
ATOM 1611 C C . LEU A 1 202 ? -7.216 -0.162 16.301 1.00 97.50 202 LEU A C 1
ATOM 1613 O O . LEU A 1 202 ? -8.047 -1.045 16.488 1.00 97.50 202 LEU A O 1
ATOM 1617 N N . HIS A 1 203 ? -6.106 -0.046 17.035 1.00 97.50 203 HIS A N 1
ATOM 1618 C CA . HIS A 1 203 ? -5.813 -0.896 18.191 1.00 97.50 203 HIS A CA 1
ATOM 1619 C C . HIS A 1 203 ? -6.959 -0.854 19.209 1.00 97.50 203 HIS A C 1
ATOM 1621 O O . HIS A 1 203 ? -7.605 -1.865 19.490 1.00 97.50 203 HIS A O 1
ATOM 1627 N N . GLU A 1 204 ? -7.291 0.345 19.693 1.00 97.75 204 GLU A N 1
ATOM 1628 C CA . GLU A 1 204 ? -8.339 0.522 20.701 1.00 97.75 204 GLU A CA 1
ATOM 1629 C C . GLU A 1 204 ? -9.735 0.181 20.167 1.00 97.75 204 GLU A C 1
ATOM 1631 O O . GLU A 1 204 ? -10.570 -0.390 20.873 1.00 97.75 204 GLU A O 1
ATOM 1636 N N . LEU A 1 205 ? -10.000 0.477 18.892 1.00 97.81 205 LEU A N 1
ATOM 1637 C CA . LEU A 1 205 ? -11.240 0.071 18.234 1.00 97.81 205 LEU A CA 1
ATOM 1638 C C . LEU A 1 205 ? -11.324 -1.444 18.024 1.00 97.81 205 LEU A C 1
ATOM 1640 O O . LEU A 1 205 ? -12.432 -1.977 18.011 1.00 97.81 205 LEU A O 1
ATOM 1644 N N . SER A 1 206 ? -10.197 -2.149 17.915 1.00 97.62 206 SER A N 1
ATOM 1645 C CA . SER A 1 206 ? -10.164 -3.615 17.871 1.00 97.62 206 SER A CA 1
ATOM 1646 C C . SER A 1 206 ? -10.539 -4.203 19.225 1.00 97.62 206 SER A C 1
ATOM 1648 O O . SER A 1 206 ? -11.354 -5.124 19.270 1.00 97.62 206 SER A O 1
ATOM 1650 N N . HIS A 1 207 ? -10.055 -3.621 20.330 1.00 96.94 207 HIS A N 1
ATOM 1651 C CA . HIS A 1 207 ? -10.528 -3.969 21.677 1.00 96.94 207 HIS A CA 1
ATOM 1652 C C . HIS A 1 207 ? -12.026 -3.713 21.827 1.00 96.94 207 HIS A C 1
ATOM 1654 O O . HIS A 1 207 ? -12.761 -4.593 22.279 1.00 96.94 207 HIS A O 1
ATOM 1660 N N . ALA A 1 208 ? -12.509 -2.555 21.368 1.00 95.38 208 ALA A N 1
ATOM 1661 C CA . ALA A 1 208 ? -13.933 -2.241 21.375 1.00 95.38 208 ALA A CA 1
ATOM 1662 C C . ALA A 1 208 ? -14.747 -3.240 20.540 1.00 95.38 208 ALA A C 1
ATOM 1664 O O . ALA A 1 208 ? -15.755 -3.759 21.010 1.00 95.38 208 ALA A O 1
ATOM 1665 N N . TYR A 1 209 ? -14.310 -3.560 19.323 1.00 93.50 209 TYR A N 1
ATOM 1666 C CA . TYR A 1 209 ? -14.989 -4.514 18.449 1.00 93.50 209 TYR A CA 1
ATOM 1667 C C . TYR A 1 209 ? -15.008 -5.921 19.056 1.00 93.50 209 TYR A C 1
ATOM 1669 O O . TYR A 1 209 ? -16.065 -6.549 19.114 1.00 93.50 209 TYR A O 1
ATOM 1677 N N . HIS A 1 210 ? -13.877 -6.387 19.590 1.00 92.44 210 HIS A N 1
ATOM 1678 C CA . HIS A 1 210 ? -13.783 -7.671 20.279 1.00 92.44 210 HIS A CA 1
ATOM 1679 C C . HIS A 1 210 ? -14.725 -7.720 21.483 1.00 92.44 210 HIS A C 1
ATOM 1681 O O . HIS A 1 210 ? -15.541 -8.629 21.603 1.00 92.44 210 HIS A O 1
ATOM 1687 N N . ASN A 1 211 ? -14.680 -6.705 22.345 1.00 91.81 211 ASN A N 1
ATOM 1688 C CA . ASN A 1 211 ? -15.470 -6.665 23.567 1.00 91.81 211 ASN A CA 1
ATOM 1689 C C . ASN A 1 211 ? -16.972 -6.481 23.315 1.00 91.81 211 ASN A C 1
ATOM 1691 O O . ASN A 1 211 ? -17.804 -7.002 24.061 1.00 91.81 211 ASN A O 1
ATOM 1695 N N . HIS A 1 212 ? -17.330 -5.691 22.304 1.00 89.19 212 HIS A N 1
ATOM 1696 C CA . HIS A 1 212 ? -18.721 -5.372 22.037 1.00 89.19 212 HIS A CA 1
ATOM 1697 C C . HIS A 1 212 ? -19.381 -6.425 21.161 1.00 89.19 212 HIS A C 1
ATOM 1699 O O . HIS A 1 212 ? -20.505 -6.791 21.469 1.00 89.19 212 HIS A O 1
ATOM 1705 N N . ILE A 1 213 ? -18.725 -6.869 20.084 1.00 84.12 213 ILE A N 1
ATOM 1706 C CA . ILE A 1 213 ? -19.328 -7.716 19.049 1.00 84.12 213 ILE A CA 1
ATOM 1707 C C . ILE A 1 213 ? -18.970 -9.183 19.240 1.00 84.12 213 ILE A C 1
ATOM 1709 O O . ILE A 1 213 ? -19.887 -9.992 19.244 1.00 84.12 213 ILE A O 1
ATOM 1713 N N . LEU A 1 214 ? -17.684 -9.517 19.389 1.00 85.94 214 LEU A N 1
ATOM 1714 C CA . LEU A 1 214 ? -17.208 -10.911 19.386 1.00 85.94 214 LEU A CA 1
ATOM 1715 C C . LEU A 1 214 ? -17.343 -11.606 20.752 1.00 85.94 214 LEU A C 1
ATOM 1717 O O . LEU A 1 214 ? -17.536 -12.819 20.833 1.00 85.94 214 LEU A O 1
ATOM 1721 N N . GLY A 1 215 ? -17.229 -10.828 21.828 1.00 83.06 215 GLY A N 1
ATOM 1722 C CA . GLY A 1 215 ? -17.120 -11.314 23.198 1.00 83.06 215 GLY A CA 1
ATOM 1723 C C . GLY A 1 215 ? -15.691 -11.713 23.579 1.00 83.06 215 GLY A C 1
ATOM 1724 O O . GLY A 1 215 ? -14.923 -12.246 22.781 1.00 83.06 215 GLY A O 1
ATOM 1725 N N . ASP A 1 216 ? -15.333 -11.484 24.845 1.00 81.50 216 ASP A N 1
ATOM 1726 C CA . ASP A 1 216 ? -13.979 -11.739 25.363 1.00 81.50 216 ASP A CA 1
ATOM 1727 C C . ASP A 1 216 ? -13.574 -13.235 25.318 1.00 81.50 216 ASP A C 1
ATOM 1729 O O . ASP A 1 216 ? -12.388 -13.569 25.402 1.00 81.50 216 ASP A O 1
ATOM 1733 N N . ASP A 1 217 ? -14.555 -14.135 25.180 1.00 82.75 217 ASP A N 1
ATOM 1734 C CA . ASP A 1 217 ? -14.417 -15.591 25.100 1.00 82.75 217 ASP A CA 1
ATOM 1735 C C . ASP A 1 217 ? -14.467 -16.147 23.662 1.00 82.75 217 ASP A C 1
ATOM 1737 O O . ASP A 1 217 ? -14.640 -17.357 23.484 1.00 82.75 217 ASP A O 1
ATOM 1741 N N . HIS A 1 218 ? -14.278 -15.302 22.637 1.00 88.75 218 HIS A N 1
ATOM 1742 C CA . HIS A 1 218 ? -14.294 -15.728 21.235 1.00 88.75 218 HIS A CA 1
ATOM 1743 C C . HIS A 1 218 ? -13.296 -16.871 20.964 1.00 88.75 218 HIS A C 1
ATOM 1745 O O . HIS A 1 218 ? -12.070 -16.701 20.960 1.00 88.75 218 HIS A O 1
ATOM 1751 N N . GLN A 1 219 ? -13.835 -18.070 20.729 1.00 92.06 219 GLN A N 1
ATOM 1752 C CA . GLN A 1 219 ? -13.071 -19.316 20.801 1.00 92.06 219 GLN A CA 1
ATOM 1753 C C . GLN A 1 219 ? -11.970 -19.408 19.737 1.00 92.06 219 GLN A C 1
ATOM 1755 O O . GLN A 1 219 ? -10.873 -19.881 20.035 1.00 92.06 219 GLN A O 1
ATOM 1760 N N . GLU A 1 220 ? -12.226 -18.954 18.510 1.00 94.69 220 GLU A N 1
ATOM 1761 C CA . GLU A 1 220 ? -11.243 -19.057 17.424 1.00 94.69 220 GLU A CA 1
ATOM 1762 C C . GLU A 1 220 ? -10.024 -18.161 17.659 1.00 94.69 220 GLU A C 1
ATOM 1764 O O . GLU A 1 220 ? -8.887 -18.605 17.483 1.00 94.69 220 GLU A O 1
ATOM 1769 N N . ILE A 1 221 ? -10.256 -16.943 18.157 1.00 96.19 221 ILE A N 1
ATOM 1770 C CA . ILE A 1 221 ? -9.203 -15.980 18.505 1.00 96.19 221 ILE A CA 1
ATOM 1771 C C . ILE A 1 221 ? -8.388 -16.524 19.677 1.00 96.19 221 ILE A C 1
ATOM 1773 O O . ILE A 1 221 ? -7.159 -16.548 19.623 1.00 96.19 221 ILE A O 1
ATOM 1777 N N . PHE A 1 222 ? -9.054 -17.057 20.706 1.00 96.62 222 PHE A N 1
ATOM 1778 C CA . PHE A 1 222 ? -8.375 -17.685 21.837 1.00 96.62 222 PHE A CA 1
ATOM 1779 C C . PHE A 1 222 ? -7.496 -18.875 21.413 1.00 96.62 222 PHE A C 1
ATOM 1781 O O . PHE A 1 222 ? -6.355 -19.012 21.868 1.00 96.62 222 PHE A O 1
ATOM 1788 N N . LEU A 1 223 ? -7.993 -19.742 20.526 1.00 97.62 223 LEU A N 1
ATOM 1789 C CA . LEU A 1 223 ? -7.225 -20.878 20.013 1.00 97.62 223 LEU A CA 1
ATOM 1790 C C . LEU A 1 223 ? -6.046 -20.433 19.137 1.00 97.62 223 LEU A C 1
ATOM 1792 O O . LEU A 1 223 ? -4.976 -21.045 19.210 1.00 97.62 223 LEU A O 1
ATOM 1796 N N . ALA A 1 224 ? -6.213 -19.383 18.332 1.00 97.81 224 ALA A N 1
ATOM 1797 C CA . ALA A 1 224 ? -5.128 -18.789 17.557 1.00 97.81 224 ALA A CA 1
ATOM 1798 C C . ALA A 1 224 ? -4.049 -18.189 18.469 1.00 97.81 224 ALA A C 1
ATOM 1800 O O . ALA A 1 224 ? -2.890 -18.591 18.370 1.00 97.81 224 ALA A O 1
ATOM 1801 N N . TYR A 1 225 ? -4.443 -17.381 19.455 1.00 98.06 225 TYR A N 1
ATOM 1802 C CA . TYR A 1 225 ? -3.551 -16.839 20.481 1.00 98.06 225 TYR A CA 1
ATOM 1803 C C . TYR A 1 225 ? -2.739 -17.935 21.183 1.00 98.06 225 TYR A C 1
ATOM 1805 O O . TYR A 1 225 ? -1.513 -17.861 21.268 1.00 98.06 225 TYR A O 1
ATOM 1813 N N . ARG A 1 226 ? -3.391 -19.008 21.655 1.00 98.00 226 ARG A N 1
ATOM 1814 C CA . ARG A 1 226 ? -2.689 -20.121 22.319 1.00 98.00 226 ARG A CA 1
ATOM 1815 C C . ARG A 1 226 ? -1.675 -20.801 21.404 1.00 98.00 226 ARG A C 1
ATOM 1817 O O . ARG A 1 226 ? -0.628 -21.243 21.879 1.00 98.00 226 ARG A O 1
ATOM 1824 N N . ARG A 1 227 ? -1.986 -20.912 20.113 1.00 97.69 227 ARG A N 1
ATOM 1825 C CA . ARG A 1 227 ? -1.091 -21.484 19.103 1.00 97.69 227 ARG A CA 1
ATOM 1826 C C . ARG A 1 227 ? 0.121 -20.584 18.873 1.00 97.69 227 ARG A C 1
ATOM 1828 O O . ARG A 1 227 ? 1.238 -21.090 18.938 1.00 97.69 227 ARG A O 1
ATOM 1835 N N . ALA A 1 228 ? -0.102 -19.284 18.679 1.00 96.94 228 ALA A N 1
ATOM 1836 C CA . ALA A 1 228 ? 0.945 -18.276 18.535 1.00 96.94 228 ALA A CA 1
ATOM 1837 C C . ALA A 1 228 ? 1.866 -18.266 19.764 1.00 96.94 228 ALA A C 1
ATOM 1839 O O . ALA A 1 228 ? 3.076 -18.450 19.637 1.00 96.94 228 ALA A O 1
ATOM 1840 N N . LYS A 1 229 ? 1.292 -18.224 20.972 1.00 96.31 229 LYS A N 1
ATOM 1841 C CA . LYS A 1 229 ? 2.047 -18.275 22.231 1.00 96.31 229 LYS A CA 1
ATOM 1842 C C . LYS A 1 229 ? 2.876 -19.550 22.376 1.00 96.31 229 LYS A C 1
ATOM 1844 O O . LYS A 1 229 ? 4.027 -19.488 22.792 1.00 96.31 229 LYS A O 1
ATOM 1849 N N . LYS A 1 230 ? 2.318 -20.710 22.007 1.00 96.94 230 LYS A N 1
ATOM 1850 C CA . LYS A 1 230 ? 3.037 -21.995 22.037 1.00 96.94 230 LYS A CA 1
ATOM 1851 C C . LYS A 1 230 ? 4.174 -22.060 21.012 1.00 96.94 230 LYS A C 1
ATOM 1853 O O . LYS A 1 230 ? 5.142 -22.771 21.250 1.00 96.94 230 LYS A O 1
ATOM 1858 N N . SER A 1 231 ? 4.051 -21.363 19.882 1.00 95.75 231 SER A N 1
ATOM 1859 C CA . SER A 1 231 ? 5.076 -21.370 18.832 1.00 95.75 231 SER A CA 1
ATOM 1860 C C . SER A 1 231 ? 6.364 -20.647 19.237 1.00 95.75 231 SER A C 1
ATOM 1862 O O . SER A 1 231 ? 7.426 -20.972 18.717 1.00 95.75 231 SER A O 1
ATOM 1864 N N . GLY A 1 232 ? 6.273 -19.676 20.155 1.00 95.12 232 GLY A N 1
ATOM 1865 C CA . GLY A 1 232 ? 7.402 -18.849 20.580 1.00 95.12 232 GLY A CA 1
ATOM 1866 C C . GLY A 1 232 ? 7.873 -17.821 19.545 1.00 95.12 232 GLY A C 1
ATOM 1867 O O . GLY A 1 232 ? 8.822 -17.100 19.829 1.00 95.12 232 GLY A O 1
ATOM 1868 N N . THR A 1 233 ? 7.226 -17.702 18.377 1.00 94.00 233 THR A N 1
ATOM 1869 C CA . THR A 1 233 ? 7.673 -16.797 17.297 1.00 94.00 233 THR A CA 1
ATOM 1870 C C . THR A 1 233 ? 7.545 -15.317 17.656 1.00 94.00 233 THR A C 1
ATOM 1872 O O . THR A 1 233 ? 8.278 -14.495 17.120 1.00 94.00 233 THR A O 1
ATOM 1875 N N . TYR A 1 234 ? 6.666 -14.985 18.601 1.00 94.38 234 TYR A N 1
ATOM 1876 C CA . TYR A 1 234 ? 6.446 -13.631 19.118 1.00 94.38 234 TYR A CA 1
ATOM 1877 C C . TYR A 1 234 ? 7.384 -13.255 20.284 1.00 94.38 234 TYR A C 1
ATOM 1879 O O . TYR A 1 234 ? 7.102 -12.309 21.016 1.00 94.38 234 TYR A O 1
ATOM 1887 N N . ILE A 1 235 ? 8.463 -14.003 20.524 1.00 93.25 235 ILE A N 1
ATOM 1888 C CA . ILE A 1 235 ? 9.452 -13.712 21.576 1.00 93.25 235 ILE A CA 1
ATOM 1889 C C . ILE A 1 235 ? 10.670 -13.026 20.946 1.00 93.25 235 ILE A C 1
ATOM 1891 O O . ILE A 1 235 ? 11.080 -13.391 19.848 1.00 93.25 235 ILE A O 1
ATOM 1895 N N . ASP A 1 236 ? 11.243 -12.039 21.641 1.00 91.56 236 ASP A N 1
ATOM 1896 C CA . ASP A 1 236 ? 12.456 -11.310 21.229 1.00 91.56 236 ASP A CA 1
ATOM 1897 C C . ASP A 1 236 ? 12.332 -10.619 19.858 1.00 91.56 236 ASP A C 1
ATOM 1899 O O . ASP A 1 236 ? 13.304 -10.455 19.115 1.00 91.56 236 ASP A O 1
ATOM 1903 N N . VAL A 1 237 ? 11.117 -10.193 19.510 1.00 90.50 237 VAL A N 1
ATOM 1904 C CA . VAL A 1 237 ? 10.843 -9.524 18.238 1.00 90.50 237 VAL A CA 1
ATOM 1905 C C . VAL A 1 237 ? 11.167 -8.023 18.298 1.00 90.50 237 VAL A C 1
ATOM 1907 O O . VAL A 1 237 ? 10.982 -7.375 19.335 1.00 90.50 237 VAL A O 1
ATOM 1910 N N . PRO A 1 238 ? 11.654 -7.422 17.196 1.00 90.00 238 PRO A N 1
ATOM 1911 C CA . PRO A 1 238 ? 12.001 -6.009 17.177 1.00 90.00 238 PRO A CA 1
ATOM 1912 C C . PRO A 1 238 ? 10.751 -5.123 17.236 1.00 90.00 238 PRO A C 1
ATOM 1914 O O . PRO A 1 238 ? 9.732 -5.385 16.587 1.00 90.00 238 PRO A O 1
ATOM 1917 N N . ARG A 1 239 ? 10.866 -4.010 17.961 1.00 90.00 239 ARG A N 1
ATOM 1918 C CA . ARG A 1 239 ? 9.830 -2.987 18.108 1.00 90.00 239 ARG A CA 1
ATOM 1919 C C . ARG A 1 239 ? 10.342 -1.625 17.650 1.00 90.00 239 ARG A C 1
ATOM 1921 O O . ARG A 1 239 ? 11.492 -1.263 17.899 1.00 90.00 239 ARG A O 1
ATOM 1928 N N . ARG A 1 240 ? 9.481 -0.847 17.006 1.00 89.12 240 ARG A N 1
ATOM 1929 C CA . ARG A 1 240 ? 9.711 0.549 16.637 1.00 89.12 240 ARG A CA 1
ATOM 1930 C C . ARG A 1 240 ? 9.590 1.428 17.879 1.00 89.12 240 ARG A C 1
ATOM 1932 O O . ARG A 1 240 ? 8.732 1.223 18.728 1.00 89.12 240 ARG A O 1
ATOM 1939 N N . THR A 1 241 ? 10.455 2.424 18.006 1.00 85.44 241 THR A N 1
ATOM 1940 C CA . THR A 1 241 ? 10.470 3.302 19.195 1.00 85.44 241 THR A CA 1
ATOM 1941 C C . THR A 1 241 ? 9.739 4.627 18.980 1.00 85.44 241 THR A C 1
ATOM 1943 O O . THR A 1 241 ? 9.510 5.356 19.940 1.00 85.44 241 THR A O 1
ATOM 1946 N N . GLY A 1 242 ? 9.436 4.985 17.726 1.00 81.25 242 GLY A N 1
ATOM 1947 C CA . GLY A 1 242 ? 9.011 6.339 17.348 1.00 81.25 242 GLY A CA 1
ATOM 1948 C C . GLY A 1 242 ? 10.127 7.393 17.427 1.00 81.25 242 GLY A C 1
ATOM 1949 O O . GLY A 1 242 ? 9.871 8.570 17.190 1.00 81.25 242 GLY A O 1
ATOM 1950 N N . VAL A 1 243 ? 11.369 6.997 17.743 1.00 85.62 243 VAL A N 1
ATOM 1951 C CA . VAL A 1 243 ? 12.526 7.895 17.866 1.00 85.62 243 VAL A CA 1
ATOM 1952 C C . VAL A 1 243 ? 13.434 7.740 16.639 1.00 85.62 243 VAL A C 1
ATOM 1954 O O . VAL A 1 243 ? 14.085 6.704 16.496 1.00 85.62 243 VAL A O 1
ATOM 1957 N N . PRO A 1 244 ? 13.577 8.764 15.773 1.00 79.00 244 PRO A N 1
ATOM 1958 C CA . PRO A 1 244 ? 14.331 8.640 14.518 1.00 79.00 244 PRO A CA 1
ATOM 1959 C C . PRO A 1 244 ? 15.790 8.204 14.665 1.00 79.00 244 PRO A C 1
ATOM 1961 O O . PRO A 1 244 ? 16.318 7.503 13.805 1.00 79.00 244 PRO A O 1
ATOM 1964 N N . ARG A 1 245 ? 16.454 8.614 15.753 1.00 83.75 245 ARG A N 1
ATOM 1965 C CA . ARG A 1 245 ? 17.863 8.277 16.022 1.00 83.75 245 ARG A CA 1
ATOM 1966 C C . ARG A 1 245 ? 18.066 6.862 16.567 1.00 83.75 245 ARG A C 1
ATOM 1968 O O . ARG A 1 245 ? 19.187 6.374 16.542 1.00 83.75 245 ARG A O 1
ATOM 1975 N N . GLN A 1 246 ? 17.012 6.230 17.076 1.00 85.75 246 GLN A N 1
ATOM 1976 C CA . GLN A 1 246 ? 17.039 4.876 17.635 1.00 85.75 246 GLN A CA 1
ATOM 1977 C C . GLN A 1 246 ? 15.781 4.135 17.176 1.00 85.75 246 GLN A C 1
ATOM 1979 O O . GLN A 1 246 ? 14.927 3.818 17.999 1.00 85.75 246 GLN A O 1
ATOM 1984 N N . PRO A 1 247 ? 15.604 3.922 15.863 1.00 84.38 247 PRO A N 1
ATOM 1985 C CA . PRO A 1 247 ? 14.295 3.613 15.291 1.00 84.38 247 PRO A CA 1
ATOM 1986 C C . PRO A 1 247 ? 13.779 2.219 15.666 1.00 84.38 247 PRO A C 1
ATOM 1988 O O . PRO A 1 247 ? 12.574 1.989 15.591 1.00 84.38 247 PRO A O 1
ATOM 1991 N N . LEU A 1 248 ? 14.661 1.322 16.116 1.00 88.81 248 LEU A N 1
ATOM 1992 C CA . LEU A 1 248 ? 14.335 -0.022 16.576 1.00 88.81 248 LEU A CA 1
ATOM 1993 C C . LEU A 1 248 ? 14.910 -0.295 17.964 1.00 88.81 248 LEU A C 1
ATOM 1995 O O . LEU A 1 248 ? 16.013 0.143 18.294 1.00 88.81 248 LEU A O 1
ATOM 1999 N N . LYS A 1 249 ? 14.178 -1.092 18.738 1.00 87.56 249 LYS A N 1
ATOM 2000 C CA . LYS A 1 249 ? 14.624 -1.702 19.984 1.00 87.56 249 LYS A CA 1
ATOM 2001 C C . LYS A 1 249 ? 14.054 -3.112 20.080 1.00 87.56 249 LYS A C 1
ATOM 2003 O O . LYS A 1 249 ? 12.845 -3.299 19.964 1.00 87.56 249 LYS A O 1
ATOM 2008 N N . THR A 1 250 ? 14.914 -4.093 20.314 1.00 81.12 250 THR A N 1
ATOM 2009 C CA . THR A 1 250 ? 14.478 -5.451 20.651 1.00 81.12 250 THR A CA 1
ATOM 2010 C C . THR A 1 250 ? 14.370 -5.547 22.164 1.00 81.12 250 THR A C 1
ATOM 2012 O O . THR A 1 250 ? 15.336 -5.275 22.877 1.00 81.12 250 THR A O 1
ATOM 2015 N N . TYR A 1 251 ? 13.181 -5.875 22.654 1.00 77.56 251 TYR A N 1
ATOM 2016 C CA . TYR A 1 251 ? 12.973 -6.201 24.058 1.00 77.56 251 TYR A CA 1
ATOM 2017 C C . TYR A 1 251 ? 13.083 -7.711 24.214 1.00 77.56 251 TYR A C 1
ATOM 2019 O O . TYR A 1 251 ? 12.549 -8.443 23.385 1.00 77.56 251 TYR A O 1
ATOM 2027 N N . HIS A 1 252 ? 13.768 -8.159 25.264 1.00 84.50 252 HIS A N 1
ATOM 2028 C CA . HIS A 1 252 ? 13.816 -9.578 25.573 1.00 84.50 252 HIS A CA 1
ATOM 2029 C C . HIS A 1 252 ? 12.511 -10.015 26.236 1.00 84.50 252 HIS A C 1
ATOM 2031 O O . HIS A 1 252 ? 12.065 -9.382 27.196 1.00 84.50 252 HIS A O 1
ATOM 2037 N N . GLY A 1 253 ? 11.914 -11.090 25.732 1.00 85.12 253 GLY A N 1
ATOM 2038 C CA . GLY A 1 253 ? 10.646 -11.627 26.204 1.00 85.12 253 GLY A CA 1
ATOM 2039 C C . GLY A 1 253 ? 9.499 -11.523 25.192 1.00 85.12 253 GLY A C 1
ATOM 2040 O O . GLY A 1 253 ? 9.704 -11.192 24.022 1.00 85.12 253 GLY A O 1
ATOM 2041 N N . PRO A 1 254 ? 8.279 -11.885 25.622 1.00 87.12 254 PRO A N 1
ATOM 2042 C CA . PRO A 1 254 ? 7.111 -11.921 24.752 1.00 87.12 254 PRO A CA 1
ATOM 2043 C C . PRO A 1 254 ? 6.709 -10.523 24.259 1.00 87.12 254 PRO A C 1
ATOM 2045 O O . PRO A 1 254 ? 6.674 -9.567 25.034 1.00 87.12 254 PRO A O 1
ATOM 2048 N N . ALA A 1 255 ? 6.345 -10.428 22.978 1.00 91.19 255 ALA A N 1
ATOM 2049 C CA . ALA A 1 255 ? 5.693 -9.262 22.386 1.00 91.19 255 ALA A CA 1
ATOM 2050 C C . ALA A 1 255 ? 4.391 -8.905 23.117 1.00 91.19 255 ALA A C 1
ATOM 2052 O O . ALA A 1 255 ? 3.766 -9.764 23.742 1.00 91.19 255 ALA A O 1
ATOM 2053 N N . TYR A 1 256 ? 3.930 -7.660 22.963 1.00 89.75 256 TYR A N 1
ATOM 2054 C CA . TYR A 1 256 ? 2.704 -7.171 23.607 1.00 89.75 256 TYR A CA 1
ATOM 2055 C C . TYR A 1 256 ? 1.470 -8.019 23.257 1.00 89.75 256 TYR A C 1
ATOM 2057 O O . TYR A 1 256 ? 0.717 -8.410 24.150 1.00 89.75 256 TYR A O 1
ATOM 2065 N N . ALA A 1 257 ? 1.373 -8.451 21.994 1.00 92.88 257 ALA A N 1
ATOM 2066 C CA . ALA A 1 257 ? 0.383 -9.410 21.506 1.00 92.88 257 ALA A CA 1
ATOM 2067 C C . ALA A 1 257 ? 0.265 -10.677 22.377 1.00 92.88 257 ALA A C 1
ATOM 2069 O O . ALA A 1 257 ? -0.785 -11.303 22.446 1.00 92.88 257 ALA A O 1
ATOM 2070 N N . MET A 1 258 ? 1.332 -11.099 23.059 1.00 96.31 258 MET A N 1
ATOM 2071 C CA . MET A 1 258 ? 1.344 -12.338 23.839 1.00 96.31 258 MET A CA 1
ATOM 2072 C C . MET A 1 258 ? 0.813 -12.187 25.273 1.00 96.31 258 MET A C 1
ATOM 2074 O O . MET A 1 258 ? 0.698 -13.196 25.984 1.00 96.31 258 MET A O 1
ATOM 2078 N N . ASN A 1 259 ? 0.428 -10.979 25.694 1.00 95.38 259 ASN A N 1
ATOM 2079 C CA . ASN A 1 259 ? -0.137 -10.726 27.020 1.00 95.38 259 ASN A CA 1
ATOM 2080 C C . ASN A 1 259 ? -1.461 -11.469 27.234 1.00 95.38 259 ASN A C 1
ATOM 2082 O O . ASN A 1 259 ? -1.606 -12.208 28.208 1.00 95.38 259 ASN A O 1
ATOM 2086 N N . ASN A 1 260 ? -2.403 -11.325 26.302 1.00 96.19 260 ASN A N 1
ATOM 2087 C CA . ASN A 1 260 ? -3.695 -12.009 26.300 1.00 96.19 260 ASN A CA 1
ATOM 2088 C C . ASN A 1 260 ? -4.260 -12.070 24.865 1.00 96.19 260 ASN A C 1
ATOM 2090 O O . ASN A 1 260 ? -3.671 -11.520 23.936 1.00 96.19 260 ASN A O 1
ATOM 2094 N N . GLN A 1 261 ? -5.390 -12.754 24.674 1.00 96.75 261 GLN A N 1
ATOM 2095 C CA . GLN A 1 261 ? -5.995 -12.925 23.352 1.00 96.75 261 GLN A CA 1
ATOM 2096 C C . GLN A 1 261 ? -6.553 -11.627 22.742 1.00 96.75 261 GLN A C 1
ATOM 2098 O O . GLN A 1 261 ? -6.632 -11.540 21.520 1.00 96.75 261 GLN A O 1
ATOM 2103 N N . MET A 1 262 ? -6.906 -10.631 23.561 1.00 96.00 262 MET A N 1
ATOM 2104 C CA . MET A 1 262 ? -7.392 -9.331 23.093 1.00 96.00 262 MET A CA 1
ATOM 2105 C C . MET A 1 262 ? -6.241 -8.510 22.508 1.00 96.00 262 MET A C 1
ATOM 2107 O O . MET A 1 262 ? -6.375 -8.011 21.396 1.00 96.00 262 MET A O 1
ATOM 2111 N N . GLU A 1 263 ? -5.082 -8.464 23.180 1.00 96.81 263 GLU A N 1
ATOM 2112 C CA . GLU A 1 263 ? -3.885 -7.818 22.615 1.00 96.81 263 GLU A CA 1
ATOM 2113 C C . GLU A 1 263 ? -3.438 -8.515 21.337 1.00 96.81 263 GLU A C 1
ATOM 2115 O O . GLU A 1 263 ? -3.143 -7.863 20.345 1.00 96.81 263 GLU A O 1
ATOM 2120 N N . TYR A 1 264 ? -3.441 -9.850 21.316 1.00 97.88 264 TYR A N 1
ATOM 2121 C CA . TYR A 1 264 ? -3.137 -10.594 20.096 1.00 97.88 264 TYR A CA 1
ATOM 2122 C C . TYR A 1 264 ? -4.072 -10.219 18.943 1.00 97.88 264 TYR A C 1
ATOM 2124 O O . TYR A 1 264 ? -3.611 -10.025 17.819 1.00 97.88 264 TYR A O 1
ATOM 2132 N N . PHE A 1 265 ? -5.373 -10.089 19.210 1.00 98.19 265 PHE A N 1
ATOM 2133 C CA . PHE A 1 265 ? -6.343 -9.673 18.204 1.00 98.19 265 PHE A CA 1
ATOM 2134 C C . PHE A 1 265 ? -6.112 -8.234 17.723 1.00 98.19 265 PHE A C 1
ATOM 2136 O O . PHE A 1 265 ? -6.121 -8.002 16.514 1.00 98.19 265 PHE A O 1
ATOM 2143 N N . ALA A 1 266 ? -5.865 -7.286 18.629 1.00 97.69 266 ALA A N 1
ATOM 2144 C CA . ALA A 1 266 ? -5.614 -5.888 18.278 1.00 97.69 266 ALA A CA 1
ATOM 2145 C C . ALA A 1 266 ? -4.324 -5.728 17.455 1.00 97.69 266 ALA A C 1
ATOM 2147 O O . ALA A 1 266 ? -4.347 -5.180 16.355 1.00 97.69 266 ALA A O 1
ATOM 2148 N N . GLU A 1 267 ? -3.226 -6.320 17.919 1.00 97.31 267 GLU A N 1
ATOM 2149 C CA . GLU A 1 267 ? -1.905 -6.267 17.281 1.00 97.31 267 GLU A CA 1
ATOM 2150 C C . GLU A 1 267 ? -1.892 -6.926 15.891 1.00 97.31 267 GLU A C 1
ATOM 2152 O O . GLU A 1 267 ? -1.299 -6.416 14.936 1.00 97.31 267 GLU A O 1
ATOM 2157 N N . THR A 1 268 ? -2.574 -8.068 15.741 1.00 98.00 268 THR A N 1
ATOM 2158 C CA . THR A 1 268 ? -2.696 -8.723 14.428 1.00 98.00 268 THR A CA 1
ATOM 2159 C C . THR A 1 268 ? -3.668 -7.991 13.502 1.00 98.00 268 THR A C 1
ATOM 2161 O O . THR A 1 268 ? -3.448 -7.989 12.292 1.00 98.00 268 THR A O 1
ATOM 2164 N N . THR A 1 269 ? -4.680 -7.301 14.038 1.00 98.06 269 THR A N 1
ATOM 2165 C CA . THR A 1 269 ? -5.569 -6.427 13.253 1.00 98.06 269 THR A CA 1
ATOM 2166 C C . THR A 1 269 ? -4.823 -5.203 12.715 1.00 98.06 269 THR A C 1
ATOM 2168 O O . THR A 1 269 ? -4.984 -4.870 11.538 1.00 98.06 269 THR A O 1
ATOM 2171 N N . GLU A 1 270 ? -3.970 -4.566 13.525 1.00 96.88 270 GLU A N 1
ATOM 2172 C CA . GLU A 1 270 ? -3.117 -3.459 13.072 1.00 96.88 270 GLU A CA 1
ATOM 2173 C C . GLU A 1 270 ? -2.214 -3.876 11.913 1.00 96.88 270 GLU A C 1
ATOM 2175 O O . GLU A 1 270 ? -2.170 -3.192 10.890 1.00 96.88 270 GLU A O 1
ATOM 2180 N N . ALA A 1 271 ? -1.533 -5.018 12.046 1.00 96.12 271 ALA A N 1
ATOM 2181 C CA . ALA A 1 271 ? -0.681 -5.543 10.988 1.00 96.12 271 ALA A CA 1
ATOM 2182 C C . ALA A 1 271 ? -1.489 -5.884 9.725 1.00 96.12 271 ALA A C 1
ATOM 2184 O O . ALA A 1 271 ? -1.034 -5.624 8.617 1.00 96.12 271 ALA A O 1
ATOM 2185 N N . TYR A 1 272 ? -2.699 -6.430 9.868 1.00 96.94 272 TYR A N 1
ATOM 2186 C CA . TYR A 1 272 ? -3.520 -6.844 8.731 1.00 96.94 272 TYR A CA 1
ATOM 2187 C C . TYR A 1 272 ? -4.048 -5.667 7.893 1.00 96.94 272 TYR A C 1
ATOM 2189 O O . TYR A 1 272 ? -3.936 -5.694 6.668 1.00 96.94 272 TYR A O 1
ATOM 2197 N N . PHE A 1 273 ? -4.610 -4.627 8.521 1.00 95.31 273 PHE A N 1
ATOM 2198 C CA . PHE A 1 273 ? -5.197 -3.483 7.799 1.00 95.31 273 PHE A CA 1
ATOM 2199 C C . PHE A 1 273 ? -4.239 -2.300 7.614 1.00 95.31 273 PHE A C 1
ATOM 2201 O O . PHE A 1 273 ? -4.524 -1.381 6.840 1.00 95.31 273 PHE A O 1
ATOM 2208 N N . GLY A 1 274 ? -3.108 -2.273 8.313 1.00 92.00 274 GLY A N 1
ATOM 2209 C CA . GLY A 1 274 ? -2.212 -1.128 8.295 1.00 92.00 274 GLY A CA 1
ATOM 2210 C C . GLY A 1 274 ? -0.781 -1.476 8.660 1.00 92.00 274 GLY A C 1
ATOM 2211 O O . GLY A 1 274 ? -0.135 -2.288 8.006 1.00 92.00 274 GLY A O 1
ATOM 2212 N N . GLU A 1 275 ? -0.266 -0.758 9.649 1.00 90.75 275 GLU A N 1
ATOM 2213 C CA . GLU A 1 275 ? 1.090 -0.906 10.151 1.00 90.75 275 GLU A CA 1
ATOM 2214 C C . GLU A 1 275 ? 1.088 -1.040 11.672 1.00 90.75 275 GLU A C 1
ATOM 2216 O O . GLU A 1 275 ? 0.454 -0.239 12.358 1.00 90.75 275 GLU A O 1
ATOM 2221 N N . ASN A 1 276 ? 1.863 -1.989 12.182 1.00 92.38 276 ASN A N 1
ATOM 2222 C CA . ASN A 1 276 ? 2.089 -2.213 13.604 1.00 92.38 276 ASN A CA 1
ATOM 2223 C C . ASN A 1 276 ? 3.450 -1.606 14.052 1.00 92.38 276 ASN A C 1
ATOM 2225 O O . ASN A 1 276 ? 4.357 -1.375 13.236 1.00 92.38 276 ASN A O 1
ATOM 2229 N N . ASP A 1 277 ? 3.605 -1.304 15.345 1.00 91.31 277 ASP A N 1
ATOM 2230 C CA . ASP A 1 277 ? 4.862 -0.885 15.975 1.00 91.31 277 ASP A CA 1
ATOM 2231 C C . ASP A 1 277 ? 5.782 -2.064 16.336 1.00 91.31 277 ASP A C 1
ATOM 2233 O O . ASP A 1 277 ? 6.995 -1.874 16.469 1.00 91.31 277 ASP A O 1
ATOM 2237 N N . ILE A 1 278 ? 5.253 -3.283 16.430 1.00 90.56 278 ILE A N 1
ATOM 2238 C CA . ILE A 1 278 ? 5.991 -4.512 16.731 1.00 90.56 278 ILE A CA 1
ATOM 2239 C C . ILE A 1 278 ? 5.816 -5.542 15.609 1.00 90.56 278 ILE A C 1
ATOM 2241 O O . ILE A 1 278 ? 4.843 -5.516 14.864 1.00 90.56 278 ILE A O 1
ATOM 2245 N N . THR A 1 279 ? 6.804 -6.422 15.418 1.00 88.56 279 THR A N 1
ATOM 2246 C CA . THR A 1 279 ? 6.704 -7.467 14.382 1.00 88.56 279 THR A CA 1
ATOM 2247 C C . THR A 1 279 ? 5.574 -8.445 14.732 1.00 88.56 279 THR A C 1
ATOM 2249 O O . THR A 1 279 ? 5.534 -8.901 15.878 1.00 88.56 279 THR A O 1
ATOM 2252 N N . PRO A 1 280 ? 4.726 -8.846 13.765 1.00 93.88 280 PRO A N 1
ATOM 2253 C CA . PRO A 1 280 ? 4.737 -8.473 12.341 1.00 93.88 280 PRO A CA 1
ATOM 2254 C C . PRO A 1 280 ? 4.200 -7.059 12.059 1.00 93.88 280 PRO A C 1
ATOM 2256 O O . PRO A 1 280 ? 3.138 -6.693 12.540 1.00 93.88 280 PRO A O 1
ATOM 2259 N N . TYR A 1 281 ? 4.922 -6.282 11.239 1.00 93.06 281 TYR A N 1
ATOM 2260 C CA . TYR A 1 281 ? 4.633 -4.854 11.029 1.00 93.06 281 TYR A CA 1
ATOM 2261 C C . TYR A 1 281 ? 3.525 -4.545 10.023 1.00 93.06 281 TYR A C 1
ATOM 2263 O O . TYR A 1 281 ? 3.003 -3.443 10.063 1.00 93.06 281 TYR A O 1
ATOM 2271 N N . ASP A 1 282 ? 3.220 -5.442 9.093 1.00 94.31 282 ASP A N 1
ATOM 2272 C CA . ASP A 1 282 ? 2.231 -5.247 8.029 1.00 94.31 282 ASP A CA 1
ATOM 2273 C C . ASP A 1 282 ? 1.657 -6.603 7.595 1.00 94.31 282 ASP A C 1
ATOM 2275 O O . ASP A 1 282 ? 2.064 -7.656 8.101 1.00 94.31 282 ASP A O 1
ATOM 2279 N N . CYS A 1 283 ? 0.703 -6.593 6.661 1.00 95.31 283 CYS A N 1
ATOM 2280 C CA . CYS A 1 283 ? -0.027 -7.795 6.268 1.00 95.31 283 CYS A CA 1
ATOM 2281 C C . CYS A 1 283 ? 0.897 -8.841 5.627 1.00 95.31 283 CYS A C 1
ATOM 2283 O O . CYS A 1 283 ? 0.767 -10.034 5.902 1.00 95.31 283 CYS A O 1
ATOM 2285 N N . ALA A 1 284 ? 1.885 -8.410 4.835 1.00 94.88 284 ALA A N 1
ATOM 2286 C CA . ALA A 1 284 ? 2.857 -9.317 4.231 1.00 94.88 284 ALA A CA 1
ATOM 2287 C C . ALA A 1 284 ? 3.718 -9.999 5.308 1.00 94.88 284 ALA A C 1
ATOM 2289 O O . ALA A 1 284 ? 3.875 -11.222 5.298 1.00 94.88 284 ALA A O 1
ATOM 2290 N N . ALA A 1 285 ? 4.208 -9.237 6.290 1.00 94.44 285 ALA A N 1
ATOM 2291 C CA . ALA A 1 285 ? 4.929 -9.787 7.433 1.00 94.44 285 ALA A CA 1
ATOM 2292 C C . ALA A 1 285 ? 4.044 -10.705 8.296 1.00 94.44 285 ALA A C 1
ATOM 2294 O O . ALA A 1 285 ? 4.527 -11.724 8.788 1.00 94.44 285 ALA A O 1
ATOM 2295 N N . LEU A 1 286 ? 2.758 -10.384 8.467 1.00 97.00 286 LEU A N 1
ATOM 2296 C CA . LEU A 1 286 ? 1.811 -11.199 9.231 1.00 97.00 286 LEU A CA 1
ATOM 2297 C C . LEU A 1 286 ? 1.544 -12.543 8.547 1.00 97.00 286 LEU A C 1
ATOM 2299 O O . LEU A 1 286 ? 1.536 -13.568 9.222 1.00 97.00 286 LEU A O 1
ATOM 2303 N N . ILE A 1 287 ? 1.394 -12.560 7.219 1.00 95.75 287 ILE A N 1
ATOM 2304 C CA . ILE A 1 287 ? 1.245 -13.796 6.436 1.00 95.75 287 ILE A CA 1
ATOM 2305 C C . ILE A 1 287 ? 2.467 -14.704 6.611 1.00 95.75 287 ILE A C 1
ATOM 2307 O O . ILE A 1 287 ? 2.317 -15.915 6.752 1.00 95.75 287 ILE A O 1
ATOM 2311 N N . GLU A 1 288 ? 3.676 -14.140 6.623 1.00 94.12 288 GLU A N 1
ATOM 2312 C CA . GLU A 1 288 ? 4.898 -14.920 6.848 1.00 94.12 288 GLU A CA 1
ATOM 2313 C C . GLU A 1 288 ? 5.027 -15.413 8.295 1.00 94.12 288 GLU A C 1
ATOM 2315 O O . GLU A 1 288 ? 5.496 -16.528 8.527 1.00 94.12 288 GLU A O 1
ATOM 2320 N N . HIS A 1 289 ? 4.636 -14.583 9.263 1.00 95.75 289 HIS A N 1
ATOM 2321 C CA . HIS A 1 289 ? 4.852 -14.837 10.685 1.00 95.75 289 HIS A CA 1
ATOM 2322 C C . HIS A 1 289 ? 3.792 -15.758 11.302 1.00 95.75 289 HIS A C 1
ATOM 2324 O O . HIS A 1 289 ? 4.127 -16.697 12.023 1.00 95.75 289 HIS A O 1
ATOM 2330 N N . ASP A 1 290 ? 2.515 -15.500 11.019 1.00 97.06 290 ASP A N 1
ATOM 2331 C CA . ASP A 1 290 ? 1.375 -16.250 11.542 1.00 97.06 290 ASP A CA 1
ATOM 2332 C C . ASP A 1 290 ? 0.277 -16.403 10.472 1.00 97.06 290 ASP A C 1
ATOM 2334 O O . ASP A 1 290 ? -0.803 -15.823 10.572 1.00 97.06 290 ASP A O 1
ATOM 2338 N N . PRO A 1 291 ? 0.493 -17.228 9.431 1.00 96.81 291 PRO A N 1
ATOM 2339 C CA . PRO A 1 291 ? -0.469 -17.378 8.335 1.00 96.81 291 PRO A CA 1
ATOM 2340 C C . PRO A 1 291 ? -1.843 -17.908 8.781 1.00 96.81 291 PRO A C 1
ATOM 2342 O O . PRO A 1 291 ? -2.810 -17.841 8.024 1.00 96.81 291 PRO A O 1
ATOM 2345 N N . LYS A 1 292 ? -1.953 -18.475 9.991 1.00 96.69 292 LYS A N 1
ATOM 2346 C CA . LYS A 1 292 ? -3.187 -19.103 10.485 1.00 96.69 292 LYS A CA 1
ATOM 2347 C C . LYS A 1 292 ? -4.177 -18.096 11.065 1.00 96.69 292 LYS A C 1
ATOM 2349 O O . LYS A 1 292 ? -5.351 -18.446 11.171 1.00 96.69 292 LYS A O 1
ATOM 2354 N N . ILE A 1 293 ? -3.736 -16.886 11.415 1.00 97.75 293 ILE A N 1
ATOM 2355 C CA . ILE A 1 293 ? -4.625 -15.812 11.886 1.00 97.75 293 ILE A CA 1
ATOM 2356 C C . ILE A 1 293 ? -5.351 -15.113 10.733 1.00 97.75 293 ILE A C 1
ATOM 2358 O O . ILE A 1 293 ? -6.464 -14.637 10.916 1.00 97.75 293 ILE A O 1
ATOM 2362 N N . ILE A 1 294 ? -4.773 -15.132 9.528 1.00 97.50 294 ILE A N 1
ATOM 2363 C CA . ILE A 1 294 ? -5.309 -14.473 8.329 1.00 97.50 294 ILE A CA 1
ATOM 2364 C C . ILE A 1 294 ? -6.768 -14.856 8.029 1.00 97.50 294 ILE A C 1
ATOM 2366 O O . ILE A 1 294 ? -7.600 -13.952 7.982 1.00 97.50 294 ILE A O 1
ATOM 2370 N N . PRO A 1 295 ? -7.137 -16.146 7.878 1.00 97.00 295 PRO A N 1
ATOM 2371 C CA . PRO A 1 295 ? -8.529 -16.505 7.600 1.00 97.00 295 PRO A CA 1
ATOM 2372 C C . PRO A 1 295 ? -9.487 -16.155 8.750 1.00 97.00 295 PRO A C 1
ATOM 2374 O O . PRO A 1 295 ? -10.654 -15.882 8.494 1.00 97.00 295 PRO A O 1
ATOM 2377 N N . ILE A 1 296 ? -9.007 -16.135 10.000 1.00 96.94 296 ILE A N 1
ATOM 2378 C CA . ILE A 1 296 ? -9.824 -15.754 11.162 1.00 96.94 296 ILE A CA 1
ATOM 2379 C C . ILE A 1 296 ? -10.106 -14.250 11.113 1.00 96.94 296 ILE A C 1
ATOM 2381 O O . ILE A 1 296 ? -11.255 -13.850 11.256 1.00 96.94 296 ILE A O 1
ATOM 2385 N N . LEU A 1 297 ? -9.088 -13.417 10.857 1.00 97.38 297 LEU A N 1
ATOM 2386 C CA . LEU A 1 297 ? -9.261 -11.969 10.688 1.00 97.38 297 LEU A CA 1
ATOM 2387 C C . LEU A 1 297 ? -10.195 -11.651 9.518 1.00 97.38 297 LEU A C 1
ATOM 2389 O O . LEU A 1 297 ? -11.076 -10.804 9.649 1.00 97.38 297 LEU A O 1
ATOM 2393 N N . GLU A 1 298 ? -10.039 -12.355 8.396 1.00 95.38 298 GLU A N 1
ATOM 2394 C CA . GLU A 1 298 ? -10.913 -12.203 7.233 1.00 95.38 298 GLU A CA 1
ATOM 2395 C C . GLU A 1 298 ? -12.382 -12.480 7.574 1.00 95.38 298 GLU A C 1
ATOM 2397 O O . GLU A 1 298 ? -13.253 -11.698 7.188 1.00 95.38 298 GLU A O 1
ATOM 2402 N N . ASP A 1 299 ? -12.663 -13.545 8.326 1.00 92.75 299 ASP A N 1
ATOM 2403 C CA . ASP A 1 299 ? -14.028 -13.899 8.718 1.00 92.75 299 ASP A CA 1
ATOM 2404 C C . ASP A 1 299 ? -14.620 -12.916 9.742 1.00 92.75 299 ASP A C 1
ATOM 2406 O O . ASP A 1 299 ? -15.683 -12.332 9.502 1.00 92.75 299 ASP A O 1
ATOM 2410 N N . VAL A 1 300 ? -13.909 -12.648 10.846 1.00 92.44 300 VAL A N 1
ATOM 2411 C CA . VAL A 1 300 ? -14.436 -11.822 11.952 1.00 92.44 300 VAL A CA 1
ATOM 2412 C C . VAL A 1 300 ? -14.652 -10.361 11.554 1.00 92.44 300 VAL A C 1
ATOM 2414 O O . VAL A 1 300 ? -15.622 -9.734 11.998 1.00 92.44 300 VAL A O 1
ATOM 2417 N N . TRP A 1 301 ? -13.790 -9.818 10.689 1.00 93.38 301 TRP A N 1
ATOM 2418 C CA . TRP A 1 301 ? -13.941 -8.466 10.148 1.00 93.38 301 TRP A CA 1
ATOM 2419 C C . TRP A 1 301 ? -14.850 -8.420 8.913 1.00 93.38 301 TRP A C 1
ATOM 2421 O O . TRP A 1 301 ? -15.295 -7.342 8.520 1.00 93.38 301 TRP A O 1
ATOM 2431 N N . GLY A 1 302 ? -15.180 -9.568 8.311 1.00 91.19 302 GLY A N 1
ATOM 2432 C CA . GLY A 1 302 ? -16.023 -9.650 7.119 1.00 91.19 302 GLY A CA 1
ATOM 2433 C C . GLY A 1 302 ? -15.328 -9.159 5.847 1.00 91.19 302 GLY A C 1
ATOM 2434 O O . GLY A 1 302 ? -15.959 -8.521 4.999 1.00 91.19 302 GLY A O 1
ATOM 2435 N N . VAL A 1 303 ? -14.031 -9.433 5.716 1.00 91.75 303 VAL A N 1
ATOM 2436 C CA . VAL A 1 303 ? -13.212 -9.046 4.565 1.00 91.75 303 VAL A CA 1
ATOM 2437 C C . VAL A 1 303 ? -13.664 -9.801 3.319 1.00 91.75 303 VAL A C 1
ATOM 2439 O O . VAL A 1 303 ? -13.830 -11.018 3.316 1.00 91.75 303 VAL A O 1
ATOM 2442 N N . THR A 1 304 ? -13.834 -9.067 2.220 1.00 88.19 304 THR A N 1
ATOM 2443 C CA . THR A 1 304 ? -14.094 -9.653 0.902 1.00 88.19 304 THR A CA 1
ATOM 2444 C C . THR A 1 304 ? -12.868 -9.468 0.023 1.00 88.19 304 THR A C 1
ATOM 2446 O O . THR A 1 304 ? -12.466 -8.340 -0.256 1.00 88.19 304 THR A O 1
ATOM 2449 N N . LYS A 1 305 ? -12.284 -10.574 -0.445 1.00 87.50 305 LYS A N 1
ATOM 2450 C CA . LYS A 1 305 ? -11.109 -10.526 -1.323 1.00 87.50 305 LYS A CA 1
ATOM 2451 C C . LYS A 1 305 ? -11.462 -9.893 -2.662 1.00 87.50 305 LYS A C 1
ATOM 2453 O O . LYS A 1 305 ? -12.429 -10.282 -3.320 1.00 87.50 305 LYS A O 1
ATOM 2458 N N . SER A 1 306 ? -10.646 -8.932 -3.081 1.00 90.75 306 SER A N 1
ATOM 2459 C CA . SER A 1 306 ? -10.778 -8.327 -4.399 1.00 90.75 306 SER A CA 1
ATOM 2460 C C . SER A 1 306 ? -10.351 -9.308 -5.489 1.00 90.75 306 SER A C 1
ATOM 2462 O O . SER A 1 306 ? -9.381 -10.046 -5.337 1.00 90.75 306 SER A O 1
ATOM 2464 N N . LYS A 1 307 ? -11.050 -9.282 -6.627 1.00 91.50 307 LYS A N 1
ATOM 2465 C CA . LYS A 1 307 ? -10.602 -9.968 -7.851 1.00 91.50 307 LYS A CA 1
ATOM 2466 C C . LYS A 1 307 ? -9.545 -9.166 -8.610 1.00 91.50 307 LYS A C 1
ATOM 2468 O O . LYS A 1 307 ? -8.877 -9.709 -9.482 1.00 91.50 307 LYS A O 1
ATOM 2473 N N . ASN A 1 308 ? -9.417 -7.870 -8.318 1.00 94.19 308 ASN A N 1
ATOM 2474 C CA . ASN A 1 308 ? -8.407 -7.034 -8.947 1.00 94.19 308 ASN A CA 1
ATOM 2475 C C . ASN A 1 308 ? -7.036 -7.367 -8.357 1.00 94.19 308 ASN A C 1
ATOM 2477 O O . ASN A 1 308 ? -6.848 -7.252 -7.147 1.00 94.19 308 ASN A O 1
ATOM 2481 N N . ILE A 1 309 ? -6.079 -7.732 -9.210 1.00 93.12 309 ILE A N 1
ATOM 2482 C CA . ILE A 1 309 ? -4.785 -8.234 -8.756 1.00 93.12 309 ILE A CA 1
ATOM 2483 C C . ILE A 1 309 ? -4.011 -7.243 -7.874 1.00 93.12 309 ILE A C 1
ATOM 2485 O O . ILE A 1 309 ? -3.408 -7.642 -6.880 1.00 93.12 309 ILE A O 1
ATOM 2489 N N . LEU A 1 310 ? -4.072 -5.945 -8.175 1.00 94.38 310 LEU A N 1
ATOM 2490 C CA . LEU A 1 310 ? -3.392 -4.928 -7.373 1.00 94.38 310 LEU A CA 1
ATOM 2491 C C . LEU A 1 310 ? -3.959 -4.840 -5.953 1.00 94.38 310 LEU A C 1
ATOM 2493 O O . LEU A 1 310 ? -3.202 -4.652 -5.009 1.00 94.38 310 LEU A O 1
ATOM 2497 N N . LEU A 1 311 ? -5.276 -4.998 -5.810 1.00 94.62 311 LEU A N 1
ATOM 2498 C CA . LEU A 1 311 ? -5.969 -4.986 -4.517 1.00 94.62 311 LEU A CA 1
ATOM 2499 C C . LEU A 1 311 ? -5.893 -6.332 -3.780 1.00 94.62 311 LEU A C 1
ATOM 2501 O O . LEU A 1 311 ? -6.289 -6.413 -2.626 1.00 94.62 311 LEU A O 1
ATOM 2505 N N . ALA A 1 312 ? -5.433 -7.392 -4.447 1.00 93.50 312 ALA A N 1
ATOM 2506 C CA . ALA A 1 312 ? -5.260 -8.722 -3.864 1.00 93.50 312 ALA A CA 1
ATOM 2507 C C . ALA A 1 312 ? -3.804 -9.025 -3.465 1.00 93.50 312 ALA A C 1
ATOM 2509 O O . ALA A 1 312 ? -3.545 -10.061 -2.861 1.00 93.50 312 ALA A O 1
ATOM 2510 N N . SER A 1 313 ? -2.858 -8.159 -3.837 1.00 95.38 313 SER A N 1
ATOM 2511 C CA . SER A 1 313 ? -1.425 -8.344 -3.580 1.00 95.38 313 SER A CA 1
ATOM 2512 C C . SER A 1 313 ? -1.019 -7.604 -2.312 1.00 95.38 313 SER A C 1
ATOM 2514 O O . SER A 1 313 ? -1.293 -6.412 -2.213 1.00 95.38 313 SER A O 1
ATOM 2516 N N . ASN A 1 314 ? -0.332 -8.260 -1.380 1.00 95.31 314 ASN A N 1
ATOM 2517 C CA . ASN A 1 314 ? 0.149 -7.654 -0.134 1.00 95.31 314 ASN A CA 1
ATOM 2518 C C . ASN A 1 314 ? 1.578 -7.132 -0.268 1.00 95.31 314 ASN A C 1
ATOM 2520 O O . ASN A 1 314 ? 1.936 -6.162 0.396 1.00 95.31 314 ASN A O 1
ATOM 2524 N N . ARG A 1 315 ? 2.375 -7.728 -1.162 1.00 97.56 315 ARG A N 1
ATOM 2525 C CA . ARG A 1 315 ? 3.724 -7.269 -1.487 1.00 97.56 315 ARG A CA 1
ATOM 2526 C C . ARG A 1 315 ? 3.952 -7.173 -2.991 1.00 97.56 315 ARG A C 1
ATOM 2528 O O . ARG A 1 315 ? 3.838 -8.161 -3.719 1.00 97.56 315 ARG A O 1
ATOM 2535 N N . ILE A 1 316 ? 4.322 -5.978 -3.452 1.00 98.62 316 ILE A N 1
ATOM 2536 C CA . ILE A 1 316 ? 4.502 -5.657 -4.873 1.00 98.62 316 ILE A CA 1
ATOM 2537 C C . ILE A 1 316 ? 5.949 -5.231 -5.141 1.00 98.62 316 ILE A C 1
ATOM 2539 O O . ILE A 1 316 ? 6.427 -4.228 -4.609 1.00 98.62 316 ILE A O 1
ATOM 2543 N N . LEU A 1 317 ? 6.641 -5.967 -6.012 1.00 98.88 317 LEU A N 1
ATOM 2544 C CA . LEU A 1 317 ? 8.018 -5.693 -6.424 1.00 98.88 317 LEU A CA 1
ATOM 2545 C C . LEU A 1 317 ? 8.055 -4.993 -7.788 1.00 98.88 317 LEU A C 1
ATOM 2547 O O . LEU A 1 317 ? 7.596 -5.538 -8.786 1.00 98.88 317 LEU A O 1
ATOM 2551 N N . PHE A 1 318 ? 8.670 -3.815 -7.858 1.00 98.88 318 PHE A N 1
ATOM 2552 C CA . PHE A 1 318 ? 8.929 -3.109 -9.115 1.00 98.88 318 PHE A CA 1
ATOM 2553 C C . PHE A 1 318 ? 10.383 -3.318 -9.544 1.00 98.88 318 PHE A C 1
ATOM 2555 O O . PHE A 1 318 ? 11.308 -2.821 -8.898 1.00 98.88 318 PHE A O 1
ATOM 2562 N N . LEU A 1 319 ? 10.576 -4.032 -10.650 1.00 98.88 319 LEU A N 1
ATOM 2563 C CA . LEU A 1 319 ? 11.850 -4.249 -11.327 1.00 98.88 319 LEU A CA 1
ATOM 2564 C C . LEU A 1 319 ? 11.926 -3.365 -12.576 1.00 98.88 319 LEU A C 1
ATOM 2566 O O . LEU A 1 319 ? 10.969 -3.240 -13.338 1.00 98.88 319 LEU A O 1
ATOM 2570 N N . GLY A 1 320 ? 13.079 -2.753 -12.802 1.00 98.50 320 GLY A N 1
ATOM 2571 C CA . GLY A 1 320 ? 13.316 -1.950 -13.990 1.00 98.50 320 GLY A CA 1
ATOM 2572 C C . GLY A 1 320 ? 14.649 -1.230 -13.931 1.00 98.50 320 GLY A C 1
ATOM 2573 O O . GLY A 1 320 ? 15.444 -1.425 -13.010 1.00 98.50 320 GLY A O 1
ATOM 2574 N N . ASP A 1 321 ? 14.870 -0.366 -14.909 1.00 98.25 321 ASP A N 1
ATOM 2575 C CA . ASP A 1 321 ? 16.105 0.395 -15.049 1.00 98.25 321 ASP A CA 1
ATOM 2576 C C . ASP A 1 321 ? 16.066 1.762 -14.324 1.00 98.25 321 ASP A C 1
ATOM 2578 O O . ASP A 1 321 ? 15.446 1.922 -13.264 1.00 98.25 321 ASP A O 1
ATOM 2582 N N . SER A 1 322 ? 16.746 2.773 -14.880 1.00 97.56 322 SER A N 1
ATOM 2583 C CA . SER A 1 322 ? 16.771 4.140 -14.358 1.00 97.56 322 SER A CA 1
ATOM 2584 C C . SER A 1 322 ? 15.401 4.816 -14.341 1.00 97.56 322 SER A C 1
ATOM 2586 O O . SER A 1 322 ? 15.160 5.627 -13.447 1.00 97.56 322 SER A O 1
ATOM 2588 N N . ILE A 1 323 ? 14.487 4.469 -15.253 1.00 98.50 323 ILE A N 1
ATOM 2589 C CA . ILE A 1 323 ? 13.122 5.011 -15.254 1.00 98.50 323 ILE A CA 1
ATOM 2590 C C . ILE A 1 323 ? 12.388 4.512 -14.005 1.00 98.50 323 ILE A C 1
ATOM 2592 O O . ILE A 1 323 ? 11.794 5.293 -13.260 1.00 98.50 323 ILE A O 1
ATOM 2596 N N . THR A 1 324 ? 12.509 3.221 -13.693 1.00 98.56 324 THR A N 1
ATOM 2597 C CA . THR A 1 324 ? 11.928 2.654 -12.464 1.00 98.56 324 THR A CA 1
ATOM 2598 C C . THR A 1 324 ? 12.613 3.200 -11.211 1.00 98.56 324 THR A C 1
ATOM 2600 O O . THR A 1 324 ? 11.939 3.516 -10.230 1.00 98.56 324 THR A O 1
ATOM 2603 N N . ALA A 1 325 ? 13.930 3.429 -11.256 1.00 97.31 325 ALA A N 1
ATOM 2604 C CA . ALA A 1 325 ? 14.673 4.081 -10.175 1.00 97.31 325 ALA A CA 1
ATOM 2605 C C . ALA A 1 325 ? 14.249 5.548 -9.927 1.00 97.31 325 ALA A C 1
ATOM 2607 O O . ALA A 1 325 ? 14.498 6.073 -8.838 1.00 97.31 325 ALA A O 1
ATOM 2608 N N . GLY A 1 326 ? 13.585 6.200 -10.892 1.00 97.00 326 GLY A N 1
ATOM 2609 C CA . GLY A 1 326 ? 12.951 7.514 -10.731 1.00 97.00 326 GLY A CA 1
ATOM 2610 C C . GLY A 1 326 ? 11.694 7.493 -9.848 1.00 97.00 326 GLY A C 1
ATOM 2611 O O . GLY A 1 326 ? 11.385 8.486 -9.192 1.00 97.00 326 GLY A O 1
ATOM 2612 N N . ARG A 1 327 ? 11.006 6.343 -9.758 1.00 97.31 327 ARG A N 1
ATOM 2613 C CA . ARG A 1 327 ? 9.905 6.004 -8.824 1.00 97.31 327 ARG A CA 1
ATOM 2614 C C . ARG A 1 327 ? 8.641 6.868 -8.831 1.00 97.31 327 ARG A C 1
ATOM 2616 O O . ARG A 1 327 ? 7.665 6.466 -8.210 1.00 97.31 327 ARG A O 1
ATOM 2623 N N . HIS A 1 328 ? 8.589 8.014 -9.506 1.00 98.19 328 HIS A N 1
ATOM 2624 C CA . HIS A 1 328 ? 7.437 8.920 -9.392 1.00 98.19 328 HIS A CA 1
ATOM 2625 C C . HIS A 1 328 ? 6.093 8.252 -9.741 1.00 98.19 328 HIS A C 1
ATOM 2627 O O . HIS A 1 328 ? 5.119 8.457 -9.024 1.00 98.19 328 HIS A O 1
ATOM 2633 N N . PHE A 1 329 ? 6.054 7.383 -10.758 1.00 98.69 329 PHE A N 1
ATOM 2634 C CA . PHE A 1 329 ? 4.834 6.639 -11.096 1.00 98.69 329 PHE A CA 1
ATOM 2635 C C . PHE A 1 329 ? 4.452 5.604 -10.022 1.00 98.69 329 PHE A C 1
ATOM 2637 O O . PHE A 1 329 ? 3.274 5.328 -9.831 1.00 98.69 329 PHE A O 1
ATOM 2644 N N . ILE A 1 330 ? 5.432 5.059 -9.292 1.00 98.69 330 ILE A N 1
ATOM 2645 C CA . ILE A 1 330 ? 5.208 4.129 -8.177 1.00 98.69 330 ILE A CA 1
ATOM 2646 C C . ILE A 1 330 ? 4.562 4.874 -7.004 1.00 98.69 330 ILE A C 1
ATOM 2648 O O . ILE A 1 330 ? 3.625 4.358 -6.403 1.00 98.69 330 ILE A O 1
ATOM 2652 N N . HIS A 1 331 ? 5.001 6.104 -6.708 1.00 98.50 331 HIS A N 1
ATOM 2653 C CA . HIS A 1 331 ? 4.370 6.929 -5.668 1.00 98.50 331 HIS A CA 1
ATOM 2654 C C . HIS A 1 331 ? 2.906 7.239 -6.009 1.00 98.50 331 HIS A C 1
ATOM 2656 O O . HIS A 1 331 ? 2.040 7.133 -5.143 1.00 98.50 331 HIS A O 1
ATOM 2662 N N . ASP A 1 332 ? 2.626 7.570 -7.273 1.00 98.62 332 ASP A N 1
ATOM 2663 C CA . ASP A 1 332 ? 1.262 7.823 -7.747 1.00 98.62 332 ASP A CA 1
ATOM 2664 C C . ASP A 1 332 ? 0.378 6.568 -7.653 1.00 98.62 332 ASP A C 1
ATOM 2666 O O . ASP A 1 332 ? -0.773 6.654 -7.230 1.00 98.62 332 ASP A O 1
ATOM 2670 N N . LEU A 1 333 ? 0.910 5.390 -8.004 1.00 98.44 333 LEU A N 1
ATOM 2671 C CA . LEU A 1 333 ? 0.188 4.122 -7.863 1.00 98.44 333 LEU A CA 1
ATOM 2672 C C . LEU A 1 333 ? -0.063 3.767 -6.392 1.00 98.44 333 LEU A C 1
ATOM 2674 O O . LEU A 1 333 ? -1.173 3.368 -6.058 1.00 98.44 333 LEU A O 1
ATOM 2678 N N . GLN A 1 334 ? 0.916 3.965 -5.503 1.00 97.94 334 GLN A N 1
ATOM 2679 C CA . GLN A 1 334 ? 0.729 3.789 -4.058 1.00 97.94 334 GLN A CA 1
ATOM 2680 C C . GLN A 1 334 ? -0.371 4.714 -3.513 1.00 97.94 334 GLN A C 1
ATOM 2682 O O . GLN A 1 334 ? -1.230 4.264 -2.757 1.00 97.94 334 GLN A O 1
ATOM 2687 N N . ALA A 1 335 ? -0.393 5.984 -3.932 1.00 97.38 335 ALA A N 1
ATOM 2688 C CA . ALA A 1 335 ? -1.456 6.921 -3.571 1.00 97.38 335 ALA A CA 1
ATOM 2689 C C . ALA A 1 335 ? -2.825 6.472 -4.109 1.00 97.38 335 ALA A C 1
ATOM 2691 O O . ALA A 1 335 ? -3.811 6.497 -3.379 1.00 97.38 335 ALA A O 1
ATOM 2692 N N . ALA A 1 336 ? -2.896 5.995 -5.354 1.00 97.56 336 ALA A N 1
ATOM 2693 C CA . ALA A 1 336 ? -4.143 5.505 -5.936 1.00 97.56 336 ALA A CA 1
ATOM 2694 C C . ALA A 1 336 ? -4.681 4.243 -5.238 1.00 97.56 336 ALA A C 1
ATOM 2696 O O . ALA A 1 336 ? -5.892 4.123 -5.056 1.00 97.56 336 ALA A O 1
ATOM 2697 N N . LEU A 1 337 ? -3.804 3.315 -4.835 1.00 96.62 337 LEU A N 1
ATOM 2698 C CA . LEU A 1 337 ? -4.192 2.131 -4.060 1.00 96.62 337 LEU A CA 1
ATOM 2699 C C . LEU A 1 337 ? -4.680 2.518 -2.664 1.00 96.62 337 LEU A C 1
ATOM 2701 O O . LEU A 1 337 ? -5.715 2.018 -2.227 1.00 96.62 337 LEU A O 1
ATOM 2705 N N . HIS A 1 338 ? -4.010 3.474 -2.019 1.00 94.31 338 HIS A N 1
ATOM 2706 C CA . HIS A 1 338 ? -4.429 3.997 -0.720 1.00 94.31 338 HIS A CA 1
ATOM 2707 C C . HIS A 1 338 ? -5.852 4.562 -0.770 1.00 94.31 338 HIS A C 1
ATOM 2709 O O . HIS A 1 338 ? -6.669 4.223 0.074 1.00 94.31 338 HIS A O 1
ATOM 2715 N N . LEU A 1 339 ? -6.190 5.342 -1.805 1.00 93.44 339 LEU A N 1
ATOM 2716 C CA . LEU A 1 339 ? -7.553 5.860 -2.010 1.00 93.44 339 LEU A CA 1
ATOM 2717 C C . LEU A 1 339 ? -8.598 4.764 -2.298 1.00 93.44 339 LEU A C 1
ATOM 2719 O O . LEU A 1 339 ? -9.795 5.040 -2.312 1.00 93.44 339 LEU A O 1
ATOM 2723 N N . LYS A 1 340 ? -8.162 3.530 -2.569 1.00 92.06 340 LYS A N 1
ATOM 2724 C CA . LYS A 1 340 ? -9.015 2.341 -2.695 1.00 92.06 340 LYS A CA 1
ATOM 2725 C C . LYS A 1 340 ? -9.026 1.482 -1.429 1.00 92.06 340 LYS A C 1
ATOM 2727 O O . LYS A 1 340 ? -9.544 0.370 -1.491 1.00 92.06 340 LYS A O 1
ATOM 2732 N N . GLY A 1 341 ? -8.449 1.963 -0.327 1.00 90.50 341 GLY A N 1
ATOM 2733 C CA . GLY A 1 341 ? -8.396 1.206 0.916 1.00 90.50 341 GLY A CA 1
ATOM 2734 C C . GLY A 1 341 ? -7.318 0.135 0.965 1.00 90.50 341 GLY A C 1
ATOM 2735 O O . GLY A 1 341 ? -7.418 -0.781 1.772 1.00 90.50 341 GLY A O 1
ATOM 2736 N N . HIS A 1 342 ? -6.304 0.206 0.097 1.00 92.50 342 HIS A N 1
ATOM 2737 C CA . HIS A 1 342 ? -5.264 -0.818 0.015 1.00 92.50 342 HIS A CA 1
ATOM 2738 C C . HIS A 1 342 ? -3.865 -0.211 0.104 1.00 92.50 342 HIS A C 1
ATOM 2740 O O . HIS A 1 342 ? -3.509 0.674 -0.673 1.00 92.50 342 HIS A O 1
ATOM 2746 N N . ALA A 1 343 ? -3.048 -0.697 1.036 1.00 91.31 343 ALA A N 1
ATOM 2747 C CA . ALA A 1 343 ? -1.700 -0.184 1.286 1.00 91.31 343 ALA A CA 1
ATOM 2748 C C . ALA A 1 343 ? -0.676 -1.334 1.336 1.00 91.31 343 ALA A C 1
ATOM 2750 O O . ALA A 1 343 ? -0.185 -1.667 2.412 1.00 91.31 343 ALA A O 1
ATOM 2751 N N . PRO A 1 344 ? -0.357 -1.965 0.190 1.00 94.94 344 PRO A N 1
ATOM 2752 C CA . PRO A 1 344 ? 0.582 -3.080 0.159 1.00 94.94 344 PRO A CA 1
ATOM 2753 C C . PRO A 1 344 ? 2.016 -2.619 0.435 1.00 94.94 344 PRO A C 1
ATOM 2755 O O . PRO A 1 344 ? 2.377 -1.461 0.190 1.00 94.94 344 PRO A O 1
ATOM 2758 N N . GLU A 1 345 ? 2.875 -3.546 0.856 1.00 96.06 345 GLU A N 1
ATOM 2759 C CA . GLU A 1 345 ? 4.311 -3.303 0.896 1.00 96.06 345 GLU A CA 1
ATOM 2760 C C . GLU A 1 345 ? 4.841 -3.182 -0.540 1.00 96.06 345 GLU A C 1
ATOM 2762 O O . GLU A 1 345 ? 4.823 -4.131 -1.328 1.00 96.06 345 GLU A O 1
ATOM 2767 N N . VAL A 1 346 ? 5.322 -1.992 -0.900 1.00 98.00 346 VAL A N 1
ATOM 2768 C CA . VAL A 1 346 ? 5.871 -1.722 -2.231 1.00 98.00 346 VAL A CA 1
ATOM 2769 C C . VAL A 1 346 ? 7.390 -1.646 -2.190 1.00 98.00 346 VAL A C 1
ATOM 2771 O O . VAL A 1 346 ? 7.979 -0.772 -1.547 1.00 98.00 346 VAL A O 1
ATOM 2774 N N . ILE A 1 347 ? 8.023 -2.523 -2.967 1.00 98.56 347 ILE A N 1
ATOM 2775 C CA . ILE A 1 347 ? 9.472 -2.638 -3.095 1.00 98.56 347 ILE A CA 1
ATOM 2776 C C . ILE A 1 347 ? 9.892 -2.048 -4.442 1.00 98.56 347 ILE A C 1
ATOM 2778 O O . ILE A 1 347 ? 9.802 -2.690 -5.489 1.00 98.56 347 ILE A O 1
ATOM 2782 N N . ALA A 1 348 ? 10.363 -0.801 -4.423 1.00 98.19 348 ALA A N 1
ATOM 2783 C CA . ALA A 1 348 ? 10.870 -0.118 -5.610 1.00 98.19 348 ALA A CA 1
ATOM 2784 C C . ALA A 1 348 ? 12.345 -0.476 -5.865 1.00 98.19 348 ALA A C 1
ATOM 2786 O O . ALA A 1 348 ? 13.252 0.194 -5.359 1.00 98.19 348 ALA A O 1
ATOM 2787 N N . ALA A 1 349 ? 12.578 -1.519 -6.664 1.00 98.12 349 ALA A N 1
ATOM 2788 C CA . ALA A 1 349 ? 13.890 -2.110 -6.925 1.00 98.12 349 ALA A CA 1
ATOM 2789 C C . ALA A 1 349 ? 14.405 -1.830 -8.353 1.00 98.12 349 ALA A C 1
ATOM 2791 O O . ALA A 1 349 ? 14.908 -2.730 -9.035 1.00 98.12 349 ALA A O 1
ATOM 2792 N N . GLY A 1 350 ? 14.272 -0.579 -8.807 1.00 97.81 350 GLY A N 1
ATOM 2793 C CA . GLY A 1 350 ? 14.846 -0.112 -10.071 1.00 97.81 350 GLY A CA 1
ATOM 2794 C C . GLY A 1 350 ? 16.355 0.130 -9.966 1.00 97.81 350 GLY A C 1
ATOM 2795 O O . GLY A 1 350 ? 16.817 0.736 -8.996 1.00 97.81 350 GLY A O 1
ATOM 2796 N N . LEU A 1 351 ? 17.125 -0.309 -10.964 1.00 97.81 351 LEU A N 1
ATOM 2797 C CA . LEU A 1 351 ? 18.582 -0.167 -11.005 1.00 97.81 351 LEU A CA 1
ATOM 2798 C C . LEU A 1 351 ? 19.023 0.574 -12.271 1.00 97.81 351 LEU A C 1
ATOM 2800 O O . LEU A 1 351 ? 18.870 0.085 -13.384 1.00 97.81 351 LEU A O 1
ATOM 2804 N N . SER A 1 352 ? 19.617 1.759 -12.118 1.00 96.88 352 SER A N 1
ATOM 2805 C CA . SER A 1 352 ? 20.059 2.561 -13.265 1.00 96.88 352 SER A CA 1
ATOM 2806 C C . SER A 1 352 ? 20.998 1.796 -14.202 1.00 96.88 352 SER A C 1
ATOM 2808 O O . SER A 1 352 ? 21.918 1.117 -13.742 1.00 96.88 352 SER A O 1
ATOM 2810 N N . SER A 1 353 ? 20.803 1.986 -15.510 1.00 96.69 353 SER A N 1
ATOM 2811 C CA . SER A 1 353 ? 21.532 1.320 -16.603 1.00 96.69 353 SER A CA 1
ATOM 2812 C C . SER A 1 353 ? 21.252 -0.180 -16.772 1.00 96.69 353 SER A C 1
ATOM 2814 O O . SER A 1 353 ? 21.863 -0.781 -17.655 1.00 96.69 353 SER A O 1
ATOM 2816 N N . GLU A 1 354 ? 20.386 -0.787 -15.950 1.00 98.19 354 GLU A N 1
ATOM 2817 C CA . GLU A 1 354 ? 20.121 -2.229 -15.990 1.00 98.19 354 GLU A CA 1
ATOM 2818 C C . GLU A 1 354 ? 19.419 -2.663 -17.280 1.00 98.19 354 GLU A C 1
ATOM 2820 O O . GLU A 1 354 ? 18.610 -1.932 -17.850 1.00 98.19 354 GLU A O 1
ATOM 2825 N N . THR A 1 355 ? 19.760 -3.868 -17.726 1.00 98.50 355 THR A N 1
ATOM 2826 C CA . THR A 1 355 ? 19.213 -4.541 -18.907 1.00 98.50 355 THR A CA 1
ATOM 2827 C C . THR A 1 355 ? 18.663 -5.916 -18.529 1.00 98.50 355 THR A C 1
ATOM 2829 O O . THR A 1 355 ? 18.950 -6.457 -17.456 1.00 98.50 355 THR A O 1
ATOM 2832 N N . LEU A 1 356 ? 17.910 -6.512 -19.445 1.00 98.19 356 LEU A N 1
ATOM 2833 C CA . LEU A 1 356 ? 17.619 -7.942 -19.485 1.00 98.19 356 LEU A CA 1
ATOM 2834 C C . LEU A 1 356 ? 18.562 -8.690 -20.436 1.00 98.19 356 LEU A C 1
ATOM 2836 O O . LEU A 1 356 ? 18.846 -9.866 -20.203 1.00 98.19 356 LEU A O 1
ATOM 2840 N N . CYS A 1 357 ? 19.048 -8.024 -21.490 1.00 96.25 357 CYS A N 1
ATOM 2841 C CA . CYS A 1 357 ? 19.887 -8.642 -22.519 1.00 96.25 357 CYS A CA 1
ATOM 2842 C C . CYS A 1 357 ? 21.334 -8.906 -22.066 1.00 96.25 357 CYS A C 1
ATOM 2844 O O . CYS A 1 357 ? 21.986 -9.801 -22.600 1.00 96.25 357 CYS A O 1
ATOM 2846 N N . GLY A 1 358 ? 21.844 -8.160 -21.078 1.00 94.75 358 GLY A N 1
ATOM 2847 C CA . GLY A 1 358 ? 23.223 -8.282 -20.592 1.00 94.75 358 GLY A CA 1
ATOM 2848 C C . GLY A 1 358 ? 24.293 -7.715 -21.525 1.00 94.75 358 GLY A C 1
ATOM 2849 O O . GLY A 1 358 ? 25.477 -7.914 -21.268 1.00 94.75 358 GLY A O 1
ATOM 2850 N N . LEU A 1 359 ? 23.892 -7.024 -22.592 1.00 96.62 359 LEU A N 1
ATOM 2851 C CA . LEU A 1 359 ? 24.802 -6.377 -23.532 1.00 96.62 359 LEU A CA 1
ATOM 2852 C C . LEU A 1 359 ? 25.250 -5.008 -23.011 1.00 96.62 359 LEU A C 1
ATOM 2854 O O . LEU A 1 359 ? 24.650 -4.426 -22.105 1.00 96.62 359 LEU A O 1
ATOM 2858 N N . SER A 1 360 ? 26.343 -4.488 -23.562 1.00 96.25 360 SER A N 1
ATOM 2859 C CA . SER A 1 360 ? 26.892 -3.175 -23.211 1.00 96.25 360 SER A CA 1
ATOM 2860 C C . SER A 1 360 ? 27.579 -2.544 -24.409 1.00 96.25 360 SER A C 1
ATOM 2862 O O . SER A 1 360 ? 28.213 -3.232 -25.204 1.00 96.25 360 SER A O 1
ATOM 2864 N N . GLU A 1 361 ? 27.480 -1.227 -24.515 1.00 93.88 361 GLU A N 1
ATOM 2865 C CA . GLU A 1 361 ? 28.227 -0.439 -25.485 1.00 93.88 361 GLU A CA 1
ATOM 2866 C C . GLU A 1 361 ? 29.679 -0.306 -25.036 1.00 93.88 361 GLU A C 1
ATOM 2868 O O . GLU A 1 361 ? 29.956 -0.142 -23.847 1.00 93.88 361 GLU A O 1
ATOM 2873 N N . SER A 1 362 ? 30.610 -0.281 -25.990 1.00 87.00 362 SER A N 1
ATOM 2874 C CA . SER A 1 362 ? 32.046 -0.136 -25.710 1.00 87.00 362 SER A CA 1
ATOM 2875 C C . SER A 1 362 ? 32.387 1.136 -24.928 1.00 87.00 362 SER A C 1
ATOM 2877 O O . SER A 1 362 ? 33.321 1.141 -24.133 1.00 87.00 362 SER A O 1
ATOM 2879 N N . LYS A 1 363 ? 31.616 2.212 -25.129 1.00 87.56 363 LYS A N 1
ATOM 2880 C CA . LYS A 1 363 ? 31.796 3.493 -24.435 1.00 87.56 363 LYS A CA 1
ATOM 2881 C C . LYS A 1 363 ? 31.179 3.528 -23.031 1.00 87.56 363 LYS A C 1
ATOM 2883 O O . LYS A 1 363 ? 31.357 4.536 -22.353 1.00 87.56 363 LYS A O 1
ATOM 2888 N N . HIS A 1 364 ? 30.459 2.491 -22.580 1.00 90.62 364 HIS A N 1
ATOM 2889 C CA . HIS A 1 364 ? 29.871 2.473 -21.236 1.00 90.62 364 HIS A CA 1
ATOM 2890 C C . HIS A 1 364 ? 30.949 2.405 -20.146 1.00 90.62 364 HIS A C 1
ATOM 2892 O O . HIS A 1 364 ? 31.840 1.567 -20.244 1.00 90.62 364 HIS A O 1
ATOM 2898 N N . PRO A 1 365 ? 30.895 3.244 -19.084 1.00 91.31 365 PRO A N 1
ATOM 2899 C CA . PRO A 1 365 ? 31.953 3.315 -18.065 1.00 91.31 365 PRO A CA 1
ATOM 2900 C C . PRO A 1 365 ? 32.160 2.015 -17.270 1.00 91.31 365 PRO A C 1
ATOM 2902 O O . PRO A 1 365 ? 33.102 1.904 -16.493 1.00 91.31 365 PRO A O 1
ATOM 2905 N N . PHE A 1 366 ? 31.254 1.052 -17.413 1.00 93.81 366 PHE A N 1
ATOM 2906 C CA . PHE A 1 366 ? 31.289 -0.278 -16.807 1.00 93.81 366 PHE A CA 1
ATOM 2907 C C . PHE A 1 366 ? 30.345 -1.205 -17.587 1.00 93.81 366 PHE A C 1
ATOM 2909 O O . PHE A 1 366 ? 29.431 -0.697 -18.233 1.00 93.81 366 PHE A O 1
ATOM 2916 N N . PRO A 1 367 ? 30.473 -2.541 -17.516 1.00 94.94 367 PRO A N 1
ATOM 2917 C CA . PRO A 1 367 ? 29.450 -3.435 -18.056 1.00 94.94 367 PRO A CA 1
ATOM 2918 C C . PRO A 1 367 ? 28.079 -3.099 -17.460 1.00 94.94 367 PRO A C 1
ATOM 2920 O O . PRO A 1 367 ? 27.939 -2.998 -16.235 1.00 94.94 367 PRO A O 1
ATOM 2923 N N . ARG A 1 368 ? 27.074 -2.885 -18.311 1.00 96.50 368 ARG A N 1
ATOM 2924 C CA . ARG A 1 368 ? 25.708 -2.601 -17.874 1.00 96.50 368 ARG A CA 1
ATOM 2925 C C . ARG A 1 368 ? 25.241 -3.697 -16.919 1.00 96.50 368 ARG A C 1
ATOM 2927 O O . ARG A 1 368 ? 25.466 -4.880 -17.185 1.00 96.50 368 ARG A O 1
ATOM 2934 N N . PRO A 1 369 ? 24.584 -3.333 -15.805 1.00 97.44 369 PRO A N 1
ATOM 2935 C CA . PRO A 1 369 ? 23.995 -4.335 -14.941 1.00 97.44 369 PRO A CA 1
ATOM 2936 C C . PRO A 1 369 ? 22.945 -5.146 -15.709 1.00 97.44 369 PRO A C 1
ATOM 2938 O O . PRO A 1 369 ? 22.294 -4.653 -16.632 1.00 97.44 369 PRO A O 1
ATOM 2941 N N . ASN A 1 370 ? 22.782 -6.399 -15.307 1.00 98.00 370 ASN A N 1
ATOM 2942 C CA . ASN A 1 370 ? 21.784 -7.304 -15.854 1.00 98.00 370 ASN A CA 1
ATOM 2943 C C . ASN A 1 370 ? 20.911 -7.807 -14.705 1.00 98.00 370 ASN A C 1
ATOM 2945 O O . ASN A 1 370 ? 21.447 -8.329 -13.725 1.00 98.00 370 ASN A O 1
ATOM 2949 N N . LEU A 1 371 ? 19.586 -7.710 -14.844 1.00 98.62 371 LEU A N 1
ATOM 2950 C CA . LEU A 1 371 ? 18.647 -8.211 -13.839 1.00 98.62 371 LEU A CA 1
ATOM 2951 C C . LEU A 1 371 ? 18.914 -9.678 -13.479 1.00 98.62 371 LEU A C 1
ATOM 2953 O O . LEU A 1 371 ? 18.797 -10.047 -12.310 1.00 98.62 371 LEU A O 1
ATOM 2957 N N . GLN A 1 372 ? 19.308 -10.510 -14.451 1.00 98.00 372 GLN A N 1
ATOM 2958 C CA . GLN A 1 372 ? 19.562 -11.937 -14.233 1.00 98.00 372 GLN A CA 1
ATOM 2959 C C . GLN A 1 372 ? 20.605 -12.193 -13.136 1.00 98.00 372 GLN A C 1
ATOM 2961 O O . GLN A 1 372 ? 20.536 -13.218 -12.462 1.00 98.00 372 GLN A O 1
ATOM 2966 N N . GLU A 1 373 ? 21.524 -11.250 -12.909 1.00 97.94 373 GLU A N 1
ATOM 2967 C CA . GLU A 1 373 ? 22.533 -11.321 -11.847 1.00 97.94 373 GLU A CA 1
ATOM 2968 C C . GLU A 1 373 ? 21.917 -11.305 -10.442 1.00 97.94 373 GLU A C 1
ATOM 2970 O O . GLU A 1 373 ? 22.433 -11.957 -9.532 1.00 97.94 373 GLU A O 1
ATOM 2975 N N . ARG A 1 374 ? 20.818 -10.567 -10.251 1.00 98.19 374 ARG A N 1
ATOM 2976 C CA . ARG A 1 374 ? 20.204 -10.342 -8.934 1.00 98.19 374 ARG A CA 1
ATOM 2977 C C . ARG A 1 374 ? 18.807 -10.930 -8.776 1.00 98.19 374 ARG A C 1
ATOM 2979 O O . ARG A 1 374 ? 18.307 -10.942 -7.655 1.00 98.19 374 ARG A O 1
ATOM 2986 N N . LEU A 1 375 ? 18.181 -11.410 -9.850 1.00 98.69 375 LEU A N 1
ATOM 2987 C CA . LEU A 1 375 ? 16.770 -11.802 -9.855 1.00 98.69 375 LEU A CA 1
ATOM 2988 C C . LEU A 1 375 ? 16.438 -12.869 -8.806 1.00 98.69 375 LEU A C 1
ATOM 2990 O O . LEU A 1 375 ? 15.494 -12.684 -8.048 1.00 98.69 375 LEU A O 1
ATOM 2994 N N . ASP A 1 376 ? 17.245 -13.926 -8.682 1.00 98.56 376 ASP A N 1
ATOM 2995 C CA . ASP A 1 376 ? 16.974 -14.990 -7.699 1.00 98.56 376 ASP A CA 1
ATOM 2996 C C . ASP A 1 376 ? 17.027 -14.457 -6.261 1.00 98.56 376 ASP A C 1
ATOM 2998 O O . ASP A 1 376 ? 16.181 -14.791 -5.434 1.00 98.56 376 ASP A O 1
ATOM 3002 N N . ARG A 1 377 ? 17.979 -13.558 -5.968 1.00 98.38 377 ARG A N 1
ATOM 3003 C CA . ARG A 1 377 ? 18.062 -12.894 -4.659 1.00 98.38 377 ARG A CA 1
ATOM 3004 C C . ARG A 1 377 ? 16.897 -11.937 -4.443 1.00 98.38 377 ARG A C 1
ATOM 3006 O O . ARG A 1 377 ? 16.396 -11.861 -3.326 1.00 98.38 377 ARG A O 1
ATOM 3013 N N . ALA A 1 378 ? 16.481 -11.212 -5.481 1.00 98.56 378 ALA A N 1
ATOM 3014 C CA . ALA A 1 378 ? 15.341 -10.308 -5.414 1.00 98.56 378 ALA A CA 1
ATOM 3015 C C . ALA A 1 378 ? 14.065 -11.083 -5.069 1.00 98.56 378 ALA A C 1
ATOM 3017 O O . ALA A 1 378 ? 13.402 -10.723 -4.106 1.00 98.56 378 ALA A O 1
ATOM 3018 N N . LEU A 1 379 ? 13.779 -12.185 -5.769 1.00 98.62 379 LEU A N 1
ATOM 3019 C CA . LEU A 1 379 ? 12.612 -13.030 -5.503 1.00 98.62 379 LEU A CA 1
ATOM 3020 C C . LEU A 1 379 ? 12.678 -13.688 -4.119 1.00 98.62 379 LEU A C 1
ATOM 3022 O O . LEU A 1 379 ? 11.703 -13.636 -3.380 1.00 98.62 379 LEU A O 1
ATOM 3026 N N . ALA A 1 380 ? 13.830 -14.239 -3.724 1.00 97.75 380 ALA A N 1
ATOM 3027 C CA . ALA A 1 380 ? 13.971 -14.928 -2.440 1.00 97.75 380 ALA A CA 1
ATOM 3028 C C . ALA A 1 380 ? 13.859 -13.994 -1.222 1.00 97.75 380 ALA A C 1
ATOM 3030 O O . ALA A 1 380 ? 13.324 -14.392 -0.188 1.00 97.75 380 ALA A O 1
ATOM 3031 N N . LYS A 1 381 ? 14.383 -12.765 -1.326 1.00 97.44 381 LYS A N 1
ATOM 3032 C CA . LYS A 1 381 ? 14.379 -11.792 -0.222 1.00 97.44 381 LYS A CA 1
ATOM 3033 C C . LYS A 1 381 ? 13.115 -10.948 -0.187 1.00 97.44 381 LYS A C 1
ATOM 3035 O O . LYS A 1 381 ? 12.622 -10.662 0.894 1.00 97.44 381 LYS A O 1
ATOM 3040 N N . ALA A 1 382 ? 12.605 -10.547 -1.352 1.00 96.81 382 ALA A N 1
ATOM 3041 C CA . ALA A 1 382 ? 11.367 -9.789 -1.424 1.00 96.81 382 ALA A CA 1
ATOM 3042 C C . ALA A 1 382 ? 10.148 -10.695 -1.245 1.00 96.81 382 ALA A C 1
ATOM 3044 O O . ALA A 1 382 ? 9.199 -10.248 -0.641 1.00 96.81 382 ALA A O 1
ATOM 3045 N N . LYS A 1 383 ? 10.131 -11.942 -1.733 1.00 97.00 383 LYS A N 1
ATOM 3046 C CA . LYS A 1 383 ? 8.939 -12.820 -1.714 1.00 97.00 383 LYS A CA 1
ATOM 3047 C C . LYS A 1 383 ? 7.645 -12.095 -2.159 1.00 97.00 383 LYS A C 1
ATOM 3049 O O . LYS A 1 383 ? 6.703 -12.002 -1.375 1.00 97.00 383 LYS A O 1
ATOM 3054 N N . PRO A 1 384 ? 7.615 -11.477 -3.352 1.00 97.88 384 PRO A N 1
ATOM 3055 C CA . PRO A 1 384 ? 6.462 -10.690 -3.776 1.00 97.88 384 PRO A CA 1
ATOM 3056 C C . PRO A 1 384 ? 5.287 -11.578 -4.200 1.00 97.88 384 PRO A C 1
ATOM 3058 O O . PRO A 1 384 ? 5.493 -12.631 -4.800 1.00 97.88 384 PRO A O 1
ATOM 3061 N N . ASP A 1 385 ? 4.061 -11.094 -4.002 1.00 96.25 385 ASP A N 1
ATOM 3062 C CA . ASP A 1 385 ? 2.869 -11.678 -4.634 1.00 96.25 385 ASP A CA 1
ATOM 3063 C C . ASP A 1 385 ? 2.800 -11.285 -6.118 1.00 96.25 385 ASP A C 1
ATOM 3065 O O . ASP A 1 385 ? 2.380 -12.061 -6.981 1.00 96.25 385 ASP A O 1
ATOM 3069 N N . LEU A 1 386 ? 3.226 -10.050 -6.407 1.00 98.69 386 LEU A N 1
ATOM 3070 C CA . LEU A 1 386 ? 3.123 -9.412 -7.712 1.00 98.69 386 LEU A CA 1
ATOM 3071 C C . LEU A 1 386 ? 4.410 -8.674 -8.083 1.00 98.69 386 LEU A C 1
ATOM 3073 O O . LEU A 1 386 ? 4.997 -7.948 -7.280 1.00 98.69 386 LEU A O 1
ATOM 3077 N N . ILE A 1 387 ? 4.808 -8.807 -9.345 1.00 98.88 387 ILE A N 1
ATOM 3078 C CA . ILE A 1 387 ? 5.963 -8.137 -9.932 1.00 98.88 387 ILE A CA 1
ATOM 3079 C C . ILE A 1 387 ? 5.498 -7.222 -11.063 1.00 98.88 387 ILE A C 1
ATOM 3081 O O . ILE A 1 387 ? 4.768 -7.650 -11.951 1.00 98.88 387 ILE A O 1
ATOM 3085 N N . PHE A 1 388 ? 5.989 -5.988 -11.075 1.00 98.94 388 PHE A N 1
ATOM 3086 C CA . PHE A 1 388 ? 6.001 -5.125 -12.255 1.00 98.94 388 PHE A CA 1
ATOM 3087 C C . PHE A 1 388 ? 7.403 -5.118 -12.852 1.00 98.94 388 PHE A C 1
ATOM 3089 O O . PHE A 1 388 ? 8.367 -4.890 -12.123 1.00 98.94 388 PHE A O 1
ATOM 3096 N N . ALA A 1 389 ? 7.530 -5.324 -14.163 1.00 98.88 389 ALA A N 1
ATOM 3097 C CA . ALA A 1 389 ? 8.819 -5.274 -14.849 1.00 98.88 389 ALA A CA 1
ATOM 3098 C C . ALA A 1 389 ? 8.792 -4.316 -16.045 1.00 98.88 389 ALA A C 1
ATOM 3100 O O . ALA A 1 389 ? 8.004 -4.506 -16.968 1.00 98.88 389 ALA A O 1
ATOM 3101 N N . CYS A 1 390 ? 9.670 -3.308 -16.035 1.00 98.81 390 CYS A N 1
ATOM 3102 C CA . CYS A 1 390 ? 9.786 -2.292 -17.085 1.00 98.81 390 CYS A CA 1
ATOM 3103 C C . CYS A 1 390 ? 11.229 -2.216 -17.604 1.00 98.81 390 CYS A C 1
ATOM 3105 O O . CYS A 1 390 ? 12.085 -1.599 -16.967 1.00 98.81 390 CYS A O 1
ATOM 3107 N N . TYR A 1 391 ? 11.485 -2.836 -18.759 1.00 98.81 391 TYR A N 1
ATOM 3108 C CA . TYR A 1 391 ? 12.804 -2.930 -19.400 1.00 98.81 391 TYR A CA 1
ATOM 3109 C C . TYR A 1 391 ? 12.695 -2.794 -20.923 1.00 98.81 391 TYR A C 1
ATOM 3111 O O . TYR A 1 391 ? 11.637 -3.048 -21.500 1.00 98.81 391 TYR A O 1
ATOM 3119 N N . GLY A 1 392 ? 13.803 -2.454 -21.580 1.00 98.19 392 GLY A N 1
ATOM 3120 C CA . GLY A 1 392 ? 13.906 -2.324 -23.036 1.00 98.19 392 GLY A CA 1
ATOM 3121 C C . GLY A 1 392 ? 14.674 -1.077 -23.477 1.00 98.19 392 GLY A C 1
ATOM 3122 O O . GLY A 1 392 ? 15.385 -1.133 -24.475 1.00 98.19 392 GLY A O 1
ATOM 3123 N N . MET A 1 393 ? 14.616 0.017 -22.704 1.00 98.31 393 MET A N 1
ATOM 3124 C CA . MET A 1 393 ? 15.288 1.285 -23.037 1.00 98.31 393 MET A CA 1
ATOM 3125 C C . MET A 1 393 ? 16.801 1.108 -23.221 1.00 98.31 393 MET A C 1
ATOM 3127 O O . MET A 1 393 ? 17.371 1.586 -24.198 1.00 98.31 393 MET A O 1
ATOM 3131 N N . ASN A 1 394 ? 17.454 0.378 -22.312 1.00 98.44 394 ASN A N 1
ATOM 3132 C CA . ASN A 1 394 ? 18.894 0.112 -22.380 1.00 98.44 394 ASN A CA 1
ATOM 3133 C C . ASN A 1 394 ? 19.249 -1.140 -23.202 1.00 98.44 394 ASN A C 1
ATOM 3135 O O . ASN A 1 394 ? 20.415 -1.337 -23.529 1.00 98.44 394 ASN A O 1
ATOM 3139 N N . ASP A 1 395 ? 18.278 -1.996 -23.520 1.00 98.44 395 ASP A N 1
ATOM 3140 C CA . ASP A 1 395 ? 18.516 -3.332 -24.078 1.00 98.44 395 ASP A CA 1
ATOM 3141 C C . ASP A 1 395 ? 18.888 -3.320 -25.565 1.00 98.44 395 ASP A C 1
ATOM 3143 O O . ASP A 1 395 ? 19.602 -4.208 -26.032 1.00 98.44 395 ASP A O 1
ATOM 3147 N N . GLY A 1 396 ? 18.435 -2.304 -26.303 1.00 96.38 396 GLY A N 1
ATOM 3148 C CA . GLY A 1 396 ? 18.889 -2.024 -27.666 1.00 96.38 396 GLY A CA 1
ATOM 3149 C C . GLY A 1 396 ? 20.247 -1.323 -27.722 1.00 96.38 396 GLY A C 1
ATOM 3150 O O . GLY A 1 396 ? 20.769 -1.094 -28.813 1.00 96.38 396 GLY A O 1
ATOM 3151 N N . ILE A 1 397 ? 20.812 -0.981 -26.556 1.00 96.62 397 ILE A N 1
ATOM 3152 C CA . ILE A 1 397 ? 22.114 -0.337 -26.374 1.00 96.62 397 ILE A CA 1
ATOM 3153 C C . ILE A 1 397 ? 22.334 0.884 -27.292 1.00 96.62 397 ILE A C 1
ATOM 3155 O O . ILE A 1 397 ? 23.450 1.170 -27.719 1.00 96.62 397 ILE A O 1
ATOM 3159 N N . TYR A 1 398 ? 21.246 1.598 -27.613 1.00 97.38 398 TYR A N 1
ATOM 3160 C CA . TYR A 1 398 ? 21.197 2.809 -28.449 1.00 97.38 398 TYR A CA 1
ATOM 3161 C C . TYR A 1 398 ? 21.676 2.642 -29.907 1.00 97.38 398 TYR A C 1
ATOM 3163 O O . TYR A 1 398 ? 21.877 3.638 -30.602 1.00 97.38 398 TYR A O 1
ATOM 3171 N N . HIS A 1 399 ? 21.834 1.401 -30.379 1.00 97.81 399 HIS A N 1
ATOM 3172 C CA . HIS A 1 399 ? 22.189 1.067 -31.765 1.00 97.81 399 HIS A CA 1
ATOM 3173 C C . HIS A 1 399 ? 20.937 0.983 -32.662 1.00 97.81 399 HIS A C 1
ATOM 3175 O O . HIS A 1 399 ? 19.828 0.851 -32.139 1.00 97.81 399 HIS A O 1
ATOM 3181 N N . PRO A 1 400 ? 21.087 0.959 -34.003 1.00 98.31 400 PRO A N 1
ATOM 3182 C CA . PRO A 1 400 ? 20.035 0.501 -34.908 1.00 98.31 400 PRO A CA 1
ATOM 3183 C C . PRO A 1 400 ? 19.541 -0.901 -34.540 1.00 98.31 400 PRO A C 1
ATOM 3185 O O . PRO A 1 400 ? 20.225 -1.652 -33.841 1.00 98.31 400 PRO A O 1
ATOM 3188 N N . PHE A 1 401 ? 18.360 -1.285 -35.013 1.00 98.44 401 PHE A N 1
ATOM 3189 C CA . PHE A 1 401 ? 17.819 -2.613 -34.735 1.00 98.44 401 PHE A CA 1
ATOM 3190 C C . PHE A 1 401 ? 18.766 -3.727 -35.204 1.00 98.44 401 PHE A C 1
ATOM 3192 O O . PHE A 1 401 ? 19.395 -3.628 -36.257 1.00 98.44 401 PHE A O 1
ATOM 3199 N N . SER A 1 402 ? 18.861 -4.803 -34.425 1.00 97.81 402 SER A N 1
ATOM 3200 C CA . SER A 1 402 ? 19.402 -6.070 -34.911 1.00 97.81 402 SER A CA 1
ATOM 3201 C C . SER A 1 402 ? 18.666 -7.241 -34.281 1.00 97.81 402 SER A C 1
ATOM 3203 O O . SER A 1 402 ? 18.319 -7.209 -33.098 1.00 97.81 402 SER A O 1
ATOM 3205 N N . GLU A 1 403 ? 18.492 -8.303 -35.066 1.00 98.38 403 GLU A N 1
ATOM 3206 C CA . GLU A 1 403 ? 17.887 -9.555 -34.599 1.00 98.38 403 GLU A CA 1
ATOM 3207 C C . GLU A 1 403 ? 18.666 -10.164 -33.429 1.00 98.38 403 GLU A C 1
ATOM 3209 O O . GLU A 1 403 ? 18.077 -10.681 -32.489 1.00 98.38 403 GLU A O 1
ATOM 3214 N N . GLU A 1 404 ? 19.995 -10.042 -33.426 1.00 98.25 404 GLU A N 1
ATOM 3215 C CA . GLU A 1 404 ? 20.840 -10.548 -32.340 1.00 98.25 404 GLU A CA 1
ATOM 3216 C C . GLU A 1 404 ? 20.544 -9.854 -30.997 1.00 98.25 404 GLU A C 1
ATOM 3218 O O . GLU A 1 404 ? 20.335 -10.521 -29.979 1.00 98.25 404 GLU A O 1
ATOM 3223 N N . ARG A 1 405 ? 20.475 -8.513 -30.982 1.00 98.00 405 ARG A N 1
ATOM 3224 C CA . ARG A 1 405 ? 20.148 -7.749 -29.765 1.00 98.00 405 ARG A CA 1
ATOM 3225 C C . ARG A 1 405 ? 18.722 -8.021 -29.315 1.00 98.00 405 ARG A C 1
ATOM 3227 O O . ARG A 1 405 ? 18.469 -8.171 -28.117 1.00 98.00 405 ARG A O 1
ATOM 3234 N N . PHE A 1 406 ? 17.807 -8.125 -30.272 1.00 98.81 406 PHE A N 1
ATOM 3235 C CA . PHE A 1 406 ? 16.420 -8.427 -29.981 1.00 98.81 406 PHE A CA 1
ATOM 3236 C C . PHE A 1 406 ? 16.261 -9.827 -29.380 1.00 98.81 406 PHE A C 1
ATOM 3238 O O . PHE A 1 406 ? 15.626 -9.969 -28.336 1.00 98.81 406 PHE A O 1
ATOM 3245 N N . ALA A 1 407 ? 16.925 -10.842 -29.936 1.00 98.81 407 ALA A N 1
ATOM 3246 C CA . ALA A 1 407 ? 16.941 -12.197 -29.393 1.00 98.81 407 ALA A CA 1
ATOM 3247 C C . ALA A 1 407 ? 17.521 -12.245 -27.968 1.00 98.81 407 ALA A C 1
ATOM 3249 O O . ALA A 1 407 ? 16.987 -12.941 -27.097 1.00 98.81 407 ALA A O 1
ATOM 3250 N N . ALA A 1 408 ? 18.575 -11.469 -27.685 1.00 98.75 408 ALA A N 1
ATOM 3251 C CA . ALA A 1 408 ? 19.127 -11.349 -26.336 1.00 98.75 408 ALA A CA 1
ATOM 3252 C C . ALA A 1 408 ? 18.118 -10.727 -25.348 1.00 98.75 408 ALA A C 1
ATOM 3254 O O . ALA A 1 408 ? 17.944 -11.241 -24.238 1.00 98.75 408 ALA A O 1
ATOM 3255 N N . TYR A 1 409 ? 17.404 -9.673 -25.756 1.00 98.81 409 TYR A N 1
ATOM 3256 C CA . TYR A 1 409 ? 16.317 -9.081 -24.967 1.00 98.81 409 TYR A CA 1
ATOM 3257 C C . TYR A 1 409 ? 15.182 -10.084 -24.712 1.00 98.81 409 TYR A C 1
ATOM 3259 O O . TYR A 1 409 ? 14.791 -10.298 -23.561 1.00 98.81 409 TYR A O 1
ATOM 3267 N N . GLN A 1 410 ? 14.713 -10.776 -25.754 1.00 98.88 410 GLN A N 1
ATOM 3268 C CA . GLN A 1 410 ? 13.670 -11.800 -25.652 1.00 98.88 410 GLN A CA 1
ATOM 3269 C C . GLN A 1 410 ? 14.066 -12.922 -24.687 1.00 98.88 410 GLN A C 1
ATOM 3271 O O . GLN A 1 410 ? 13.265 -13.330 -23.844 1.00 98.88 410 GLN A O 1
ATOM 3276 N N . LYS A 1 411 ? 15.315 -13.400 -24.755 1.00 98.88 411 LYS A N 1
ATOM 3277 C CA . LYS A 1 411 ? 15.857 -14.397 -23.820 1.00 98.88 411 LYS A CA 1
ATOM 3278 C C . LYS A 1 411 ? 15.822 -13.897 -22.375 1.00 98.88 411 LYS A C 1
ATOM 3280 O O . LYS A 1 411 ? 15.437 -14.651 -21.476 1.00 98.88 411 LYS A O 1
ATOM 3285 N N . GLY A 1 412 ? 16.195 -12.641 -22.145 1.00 98.81 412 GLY A N 1
ATOM 3286 C CA . GLY A 1 412 ? 16.141 -12.018 -20.825 1.00 98.81 412 GLY A CA 1
ATOM 3287 C C . GLY A 1 412 ? 14.714 -11.936 -20.269 1.00 98.81 412 GLY A C 1
ATOM 3288 O O . GLY A 1 412 ? 14.476 -12.342 -19.131 1.00 98.81 412 GLY A O 1
ATOM 3289 N N . VAL A 1 413 ? 13.748 -11.509 -21.088 1.00 98.88 413 VAL A N 1
ATOM 3290 C CA . VAL A 1 413 ? 12.319 -11.477 -20.721 1.00 98.88 413 VAL A CA 1
ATOM 3291 C C . VAL A 1 413 ? 11.785 -12.883 -20.445 1.00 98.88 413 VAL A C 1
ATOM 3293 O O . VAL A 1 413 ? 11.141 -13.107 -19.425 1.00 98.88 413 VAL A O 1
ATOM 3296 N N . ASN A 1 414 ? 12.108 -13.860 -21.296 1.00 98.88 414 ASN A N 1
ATOM 3297 C CA . ASN A 1 414 ? 11.708 -15.255 -21.103 1.00 98.88 414 ASN A CA 1
ATOM 3298 C C . ASN A 1 414 ? 12.238 -15.832 -19.785 1.00 98.88 414 ASN A C 1
ATOM 3300 O O . ASN A 1 414 ? 11.509 -16.527 -19.081 1.00 98.88 414 ASN A O 1
ATOM 3304 N N . THR A 1 415 ? 13.485 -15.511 -19.434 1.00 98.81 415 THR A N 1
ATOM 3305 C CA . THR A 1 415 ? 14.088 -15.942 -18.167 1.00 98.81 415 THR A CA 1
ATOM 3306 C C . THR A 1 415 ? 13.393 -15.291 -16.970 1.00 98.81 415 THR A C 1
ATOM 3308 O O . THR A 1 415 ? 13.147 -15.965 -15.971 1.00 98.81 415 THR A O 1
ATOM 3311 N N . LEU A 1 416 ? 13.029 -14.006 -17.070 1.00 98.88 416 LEU A N 1
ATOM 3312 C CA . LEU A 1 416 ? 12.257 -13.316 -16.035 1.00 98.88 416 LEU A CA 1
ATOM 3313 C C . LEU A 1 416 ? 10.881 -13.965 -15.824 1.00 98.88 416 LEU A C 1
ATOM 3315 O O . LEU A 1 416 ? 10.542 -14.271 -14.684 1.00 98.88 416 LEU A O 1
ATOM 3319 N N . ILE A 1 417 ? 10.129 -14.222 -16.901 1.00 98.88 417 ILE A N 1
ATOM 3320 C CA . ILE A 1 417 ? 8.819 -14.893 -16.833 1.00 98.88 417 ILE A CA 1
ATOM 3321 C C . ILE A 1 417 ? 8.958 -16.253 -16.140 1.00 98.88 417 ILE A C 1
ATOM 3323 O O . ILE A 1 417 ? 8.260 -16.520 -15.168 1.00 98.88 417 ILE A O 1
ATOM 3327 N N . ALA A 1 418 ? 9.905 -17.084 -16.588 1.00 98.81 418 ALA A N 1
ATOM 3328 C CA . ALA A 1 418 ? 10.103 -18.424 -16.037 1.00 98.81 418 ALA A CA 1
ATOM 3329 C C . ALA A 1 418 ? 10.483 -18.407 -14.546 1.00 98.81 418 ALA A C 1
ATOM 3331 O O . ALA A 1 418 ? 10.038 -19.258 -13.778 1.00 98.81 418 ALA A O 1
ATOM 3332 N N . LYS A 1 419 ? 11.307 -17.445 -14.115 1.00 98.75 419 LYS A N 1
ATOM 3333 C CA . LYS A 1 419 ? 11.704 -17.317 -12.706 1.00 98.75 419 LYS A CA 1
ATOM 3334 C C . LYS A 1 419 ? 10.582 -16.769 -11.824 1.00 98.75 419 LYS A C 1
ATOM 3336 O O . LYS A 1 419 ? 10.460 -17.227 -10.693 1.00 98.75 419 LYS A O 1
ATOM 3341 N N . ALA A 1 420 ? 9.773 -15.835 -12.328 1.00 98.44 420 ALA A N 1
ATOM 3342 C CA . ALA A 1 420 ? 8.590 -15.348 -11.621 1.00 98.44 420 ALA A CA 1
ATOM 3343 C C . ALA A 1 420 ? 7.568 -16.479 -11.412 1.00 98.44 420 ALA A C 1
ATOM 3345 O O . ALA A 1 420 ? 7.153 -16.713 -10.280 1.00 98.44 420 ALA A O 1
ATOM 3346 N N . ASP A 1 421 ? 7.265 -17.239 -12.469 1.00 98.00 421 ASP A N 1
ATOM 3347 C CA . ASP A 1 421 ? 6.359 -18.394 -12.419 1.00 98.00 421 ASP A CA 1
ATOM 3348 C C . ASP A 1 421 ? 6.862 -19.475 -11.448 1.00 98.00 421 ASP A C 1
ATOM 3350 O O . ASP A 1 421 ? 6.142 -19.900 -10.547 1.00 98.00 421 ASP A O 1
ATOM 3354 N N . LYS A 1 422 ? 8.153 -19.829 -11.524 1.00 98.06 422 LYS A N 1
ATOM 3355 C CA . LYS A 1 422 ? 8.779 -20.777 -10.587 1.00 98.06 422 LYS A CA 1
ATOM 3356 C C . LYS A 1 422 ? 8.703 -20.318 -9.125 1.00 98.06 422 LYS A C 1
ATOM 3358 O O . LYS A 1 422 ? 8.662 -21.157 -8.228 1.00 98.06 422 LYS A O 1
ATOM 3363 N N . ALA A 1 423 ? 8.727 -19.010 -8.878 1.00 97.19 423 ALA A N 1
ATOM 3364 C CA . ALA A 1 423 ? 8.578 -18.439 -7.543 1.00 97.19 423 ALA A CA 1
ATOM 3365 C C . ALA A 1 423 ? 7.108 -18.323 -7.093 1.00 97.19 423 ALA A C 1
ATOM 3367 O O . ALA A 1 423 ? 6.862 -17.930 -5.956 1.00 97.19 423 ALA A O 1
ATOM 3368 N N . GLY A 1 424 ? 6.141 -18.663 -7.955 1.00 96.38 424 GLY A N 1
ATOM 3369 C CA . GLY A 1 424 ? 4.710 -18.493 -7.698 1.00 96.38 424 GLY A CA 1
ATOM 3370 C C . GLY A 1 424 ? 4.250 -17.032 -7.737 1.00 96.38 424 GLY A C 1
ATOM 3371 O O . GLY A 1 424 ? 3.167 -16.720 -7.247 1.00 96.38 424 GLY A O 1
ATOM 3372 N N . CYS A 1 425 ? 5.066 -16.131 -8.291 1.00 97.06 425 CYS A N 1
ATOM 3373 C CA . CYS A 1 425 ? 4.780 -14.703 -8.353 1.00 97.06 425 CYS A CA 1
ATOM 3374 C C . CYS A 1 425 ? 3.997 -14.369 -9.623 1.00 97.06 425 CYS A C 1
ATOM 3376 O O . CYS A 1 425 ? 4.386 -14.753 -10.729 1.00 97.06 425 CYS A O 1
ATOM 3378 N N . LYS A 1 426 ? 2.958 -13.545 -9.495 1.00 98.31 426 LYS A N 1
ATOM 3379 C CA . LYS A 1 426 ? 2.296 -12.957 -10.663 1.00 98.31 426 LYS A CA 1
ATOM 3380 C C . LYS A 1 426 ? 3.188 -11.886 -11.280 1.00 98.31 426 LYS A C 1
ATOM 3382 O O . LYS A 1 426 ? 3.892 -11.166 -10.573 1.00 98.31 426 LYS A O 1
ATOM 3387 N N . LEU A 1 427 ? 3.148 -11.759 -12.602 1.00 98.81 427 LEU A N 1
ATOM 3388 C CA . LEU A 1 427 ? 3.989 -10.823 -13.346 1.00 98.81 427 LEU A CA 1
ATOM 3389 C C . LEU A 1 427 ? 3.135 -9.924 -14.236 1.00 98.81 427 LEU A C 1
ATOM 3391 O O . LEU A 1 427 ? 2.308 -10.408 -15.002 1.00 98.81 427 LEU A O 1
ATOM 3395 N N . ILE A 1 428 ? 3.382 -8.620 -14.161 1.00 98.88 428 ILE A N 1
ATOM 3396 C CA . ILE A 1 428 ? 2.876 -7.614 -15.088 1.00 98.88 428 ILE A CA 1
ATOM 3397 C C . ILE A 1 428 ? 4.066 -7.034 -15.844 1.00 98.88 428 ILE A C 1
ATOM 3399 O O . ILE A 1 428 ? 4.979 -6.446 -15.254 1.00 98.88 428 ILE A O 1
ATOM 3403 N N . LEU A 1 429 ? 4.054 -7.198 -17.164 1.00 98.94 429 LEU A N 1
ATOM 3404 C CA . LEU A 1 429 ? 5.060 -6.600 -18.033 1.00 98.94 429 LEU A CA 1
ATOM 3405 C C . LEU A 1 429 ? 4.613 -5.202 -18.452 1.00 98.94 429 LEU A C 1
ATOM 3407 O O . LEU A 1 429 ? 3.482 -4.992 -18.887 1.00 98.94 429 LEU A O 1
ATOM 3411 N N . LEU A 1 430 ? 5.524 -4.246 -18.341 1.00 98.94 430 LEU A N 1
ATOM 3412 C CA . LEU A 1 430 ? 5.371 -2.901 -18.869 1.00 98.94 430 LEU A CA 1
ATOM 3413 C C . LEU A 1 430 ? 6.248 -2.806 -20.119 1.00 98.94 430 LEU A C 1
ATOM 3415 O O . LEU A 1 430 ? 7.448 -3.084 -20.052 1.00 98.94 430 LEU A O 1
ATOM 3419 N N . THR A 1 431 ? 5.671 -2.433 -21.261 1.00 98.88 431 THR A N 1
ATOM 3420 C CA . THR A 1 431 ? 6.475 -2.160 -22.466 1.00 98.88 431 THR A CA 1
ATOM 3421 C C . THR A 1 431 ? 7.475 -1.030 -22.182 1.00 98.88 431 THR A C 1
ATOM 3423 O O . THR A 1 431 ? 7.144 -0.131 -21.400 1.00 98.88 431 THR A O 1
ATOM 3426 N N . PRO A 1 432 ? 8.653 -0.996 -22.831 1.00 98.44 432 PRO A N 1
ATOM 3427 C CA . PRO A 1 432 ? 9.576 0.123 -22.665 1.00 98.44 432 PRO A CA 1
ATOM 3428 C C . PRO A 1 432 ? 8.895 1.454 -23.033 1.00 98.44 432 PRO A C 1
ATOM 3430 O O . PRO A 1 432 ? 8.326 1.551 -24.123 1.00 98.44 432 PRO A O 1
ATOM 3433 N N . PRO A 1 433 ? 8.939 2.486 -22.167 1.00 98.19 433 PRO A N 1
ATOM 3434 C CA . PRO A 1 433 ? 8.513 3.832 -22.538 1.00 98.19 433 PRO A CA 1
ATOM 3435 C C . PRO A 1 433 ? 9.291 4.333 -23.764 1.00 98.19 433 PRO A C 1
ATOM 3437 O O . PRO A 1 433 ? 10.414 3.871 -23.989 1.00 98.19 433 PRO A O 1
ATOM 3440 N N . PRO A 1 434 ? 8.724 5.262 -24.549 1.00 98.25 434 PRO A N 1
ATOM 3441 C CA . PRO A 1 434 ? 9.365 5.713 -25.770 1.00 98.25 434 PRO A CA 1
ATOM 3442 C C . PRO A 1 434 ? 10.609 6.559 -25.491 1.00 98.25 434 PRO A C 1
ATOM 3444 O O . PRO A 1 434 ? 10.693 7.255 -24.473 1.00 98.25 434 PRO A O 1
ATOM 3447 N N . PHE A 1 435 ? 11.559 6.513 -26.422 1.00 98.44 435 PHE A N 1
ATOM 3448 C CA . PHE A 1 435 ? 12.649 7.475 -26.519 1.00 98.44 435 PHE A CA 1
ATOM 3449 C C . PHE A 1 435 ? 12.177 8.683 -27.328 1.00 98.44 435 PHE A C 1
ATOM 3451 O O . PHE A 1 435 ? 11.640 8.545 -28.422 1.00 98.44 435 PHE A O 1
ATOM 3458 N N . ASP A 1 436 ? 12.407 9.886 -26.814 1.00 97.50 436 ASP A N 1
ATOM 3459 C CA . ASP A 1 436 ? 11.991 11.114 -27.481 1.00 97.50 436 ASP A CA 1
ATOM 3460 C C . ASP A 1 436 ? 13.178 11.823 -28.159 1.00 97.50 436 ASP A C 1
ATOM 3462 O O . ASP A 1 436 ? 13.877 12.607 -27.504 1.00 97.50 436 ASP A O 1
ATOM 3466 N N . PRO A 1 437 ? 13.393 11.633 -29.478 1.00 96.38 437 PRO A N 1
ATOM 3467 C CA . PRO A 1 437 ? 14.498 12.272 -30.194 1.00 96.38 437 PRO A CA 1
ATOM 3468 C C . PRO A 1 437 ? 14.346 13.798 -30.279 1.00 96.38 437 PRO A C 1
ATOM 3470 O O . PRO A 1 437 ? 15.315 14.514 -30.535 1.00 96.38 437 PRO A O 1
ATOM 3473 N N . LEU A 1 438 ? 13.140 14.333 -30.051 1.00 95.19 438 LEU A N 1
ATOM 3474 C CA . LEU A 1 438 ? 12.882 15.770 -30.114 1.00 95.19 438 LEU A CA 1
ATOM 3475 C C . LEU A 1 438 ? 13.152 16.487 -28.788 1.00 95.19 438 LEU A C 1
ATOM 3477 O O . LEU A 1 438 ? 13.138 17.727 -28.779 1.00 95.19 438 LEU A O 1
ATOM 3481 N N . ALA A 1 439 ? 13.418 15.749 -27.703 1.00 95.25 439 ALA A N 1
ATOM 3482 C CA . ALA A 1 439 ? 13.740 16.315 -26.401 1.00 95.25 439 ALA A CA 1
ATOM 3483 C C . ALA A 1 439 ? 14.981 17.233 -26.483 1.00 95.25 439 ALA A C 1
ATOM 3485 O O . ALA A 1 439 ? 15.923 16.934 -27.223 1.00 95.25 439 ALA A O 1
ATOM 3486 N N . PRO A 1 440 ? 15.030 18.348 -25.724 1.00 90.75 440 PRO A N 1
ATOM 3487 C CA . PRO A 1 440 ? 16.071 19.368 -25.893 1.00 90.75 440 PRO A CA 1
ATOM 3488 C C . PRO A 1 440 ? 17.511 18.843 -25.791 1.00 90.75 440 PRO A C 1
ATOM 3490 O O . PRO A 1 440 ? 18.377 19.249 -26.564 1.00 90.75 440 PRO A O 1
ATOM 3493 N N . GLY A 1 441 ? 17.769 17.941 -24.844 1.00 90.69 441 GLY A N 1
ATOM 3494 C CA . GLY A 1 441 ? 19.070 17.313 -24.623 1.00 90.69 441 GLY A CA 1
ATOM 3495 C C . GLY A 1 441 ? 19.351 16.119 -25.534 1.00 90.69 441 GLY A C 1
ATOM 3496 O O . GLY A 1 441 ? 20.518 15.852 -25.804 1.00 90.69 441 GLY A O 1
ATOM 3497 N N . ALA A 1 442 ? 18.317 15.450 -26.061 1.00 92.69 442 ALA A N 1
ATOM 3498 C CA . ALA A 1 442 ? 18.476 14.290 -26.942 1.00 92.69 442 ALA A CA 1
ATOM 3499 C C . ALA A 1 442 ? 19.129 14.669 -28.276 1.00 92.69 442 ALA A C 1
ATOM 3501 O O . ALA A 1 442 ? 20.013 13.964 -28.750 1.00 92.69 442 ALA A O 1
ATOM 3502 N N . ARG A 1 443 ? 18.756 15.824 -28.847 1.00 89.19 443 ARG A N 1
ATOM 3503 C CA . ARG A 1 443 ? 19.200 16.272 -30.184 1.00 89.19 443 ARG A CA 1
ATOM 3504 C C . ARG A 1 443 ? 20.717 16.295 -30.366 1.00 89.19 443 ARG A C 1
ATOM 3506 O O . ARG A 1 443 ? 21.198 16.063 -31.464 1.00 89.19 443 ARG A O 1
ATOM 3513 N N . LYS A 1 444 ? 21.470 16.576 -29.298 1.00 90.31 444 LYS A N 1
ATOM 3514 C CA . LYS A 1 444 ? 22.943 16.627 -29.328 1.00 90.31 444 LYS A CA 1
ATOM 3515 C C . LYS A 1 444 ? 23.597 15.246 -29.305 1.00 90.31 444 LYS A C 1
ATOM 3517 O O . LYS A 1 444 ? 24.775 15.138 -29.616 1.00 90.31 444 LYS A O 1
ATOM 3522 N N . ALA A 1 445 ? 22.854 14.228 -28.886 1.00 92.81 445 ALA A N 1
ATOM 3523 C CA . ALA A 1 445 ? 23.314 12.853 -28.826 1.00 92.81 445 ALA A CA 1
ATOM 3524 C C . ALA A 1 445 ? 22.917 12.055 -30.074 1.00 92.81 445 ALA A C 1
ATOM 3526 O O . ALA A 1 445 ? 23.389 10.936 -30.207 1.00 92.81 445 ALA A O 1
ATOM 3527 N N . LEU A 1 446 ? 22.059 12.573 -30.962 1.00 97.50 446 LEU A N 1
ATOM 3528 C CA . LEU A 1 446 ? 21.567 11.802 -32.104 1.00 97.50 446 LEU A CA 1
ATOM 3529 C C . LEU A 1 446 ? 22.658 11.575 -33.153 1.00 97.50 446 LEU A C 1
ATOM 3531 O O . LEU A 1 446 ? 23.386 12.498 -33.516 1.00 97.50 446 LEU A O 1
ATOM 3535 N N . VAL A 1 447 ? 22.732 10.347 -33.654 1.00 97.62 447 VAL A N 1
ATOM 3536 C CA . VAL A 1 447 ? 23.618 9.936 -34.743 1.00 97.62 447 VAL A CA 1
ATOM 3537 C C . VAL A 1 447 ? 22.856 9.072 -35.752 1.00 97.62 447 VAL A C 1
ATOM 3539 O O . VAL A 1 447 ? 21.896 8.380 -35.395 1.00 97.62 447 VAL A O 1
ATOM 3542 N N . SER A 1 448 ? 23.283 9.112 -37.011 1.00 97.38 448 SER A N 1
ATOM 3543 C CA . SER A 1 448 ? 22.732 8.304 -38.101 1.00 97.38 448 SER A CA 1
ATOM 3544 C C . SER A 1 448 ? 23.117 6.825 -37.973 1.00 97.38 448 SER A C 1
ATOM 3546 O O . SER A 1 448 ? 23.964 6.438 -37.164 1.00 97.38 448 SER A O 1
ATOM 3548 N N . SER A 1 449 ? 22.482 5.960 -38.766 1.00 96.25 449 SER A N 1
ATOM 3549 C CA . SER A 1 449 ? 22.699 4.504 -38.715 1.00 96.25 449 SER A CA 1
ATOM 3550 C C . SER A 1 449 ? 24.103 4.048 -39.130 1.00 96.25 449 SER A C 1
ATOM 3552 O O . SER A 1 449 ? 24.495 2.937 -38.786 1.00 96.25 449 SER A O 1
ATOM 3554 N N . ASP A 1 450 ? 24.844 4.871 -39.871 1.00 94.75 450 ASP A N 1
ATOM 3555 C CA . ASP A 1 450 ? 26.217 4.625 -40.334 1.00 94.75 450 ASP A CA 1
ATOM 3556 C C . ASP A 1 450 ? 27.292 5.130 -39.353 1.00 94.75 450 ASP A C 1
ATOM 3558 O O . ASP A 1 450 ? 28.489 5.014 -39.622 1.00 94.75 450 ASP A O 1
ATOM 3562 N N . ALA A 1 451 ? 26.888 5.664 -38.195 1.00 95.19 451 ALA A N 1
ATOM 3563 C CA . ALA A 1 451 ? 27.818 6.129 -37.180 1.00 95.19 451 ALA A CA 1
ATOM 3564 C C . ALA A 1 451 ? 28.742 5.004 -36.686 1.00 95.19 451 ALA A C 1
ATOM 3566 O O . ALA A 1 451 ? 28.328 3.875 -36.423 1.00 95.19 451 ALA A O 1
ATOM 3567 N N . SER A 1 452 ? 30.015 5.340 -36.472 1.00 91.31 452 SER A N 1
ATOM 3568 C CA . SER A 1 452 ? 31.041 4.376 -36.057 1.00 91.31 452 SER A CA 1
ATOM 3569 C C . SER A 1 452 ? 30.908 3.904 -34.603 1.00 91.31 452 SER A C 1
ATOM 3571 O O . SER A 1 452 ? 31.641 3.015 -34.170 1.00 91.31 452 SER A O 1
ATOM 3573 N N . SER A 1 453 ? 30.033 4.524 -33.807 1.00 94.12 453 SER A N 1
ATOM 3574 C CA . SER A 1 453 ? 29.799 4.145 -32.413 1.00 94.12 453 SER A CA 1
ATOM 3575 C C . SER A 1 453 ? 28.431 4.602 -31.929 1.00 94.12 453 SER A C 1
ATOM 3577 O O . SER A 1 453 ? 28.060 5.747 -32.189 1.00 94.12 453 SER A O 1
ATOM 3579 N N . PHE A 1 454 ? 27.781 3.775 -31.113 1.00 96.75 454 PHE A N 1
ATOM 3580 C CA . PHE A 1 454 ? 26.529 4.116 -30.443 1.00 96.75 454 PHE A CA 1
ATOM 3581 C C . PHE A 1 454 ? 26.648 3.960 -28.920 1.00 96.75 454 PHE A C 1
ATOM 3583 O O . PHE A 1 454 ? 27.380 3.100 -28.424 1.00 96.75 454 PHE A O 1
ATOM 3590 N N . SER A 1 455 ? 25.962 4.825 -28.173 1.00 95.06 455 SER A N 1
ATOM 3591 C CA . SER A 1 455 ? 25.883 4.835 -26.705 1.00 95.06 455 SER A CA 1
ATOM 3592 C C . SER A 1 455 ? 24.733 5.726 -26.226 1.00 95.06 455 SER A C 1
ATOM 3594 O O . SER A 1 455 ? 24.095 6.407 -27.023 1.00 95.06 455 SER A O 1
ATOM 3596 N N . TRP A 1 456 ? 24.512 5.828 -24.911 1.00 90.38 456 TRP A N 1
ATOM 3597 C CA . TRP A 1 456 ? 23.549 6.792 -24.347 1.00 90.38 456 TRP A CA 1
ATOM 3598 C C . TRP A 1 456 ? 23.943 8.267 -24.582 1.00 90.38 456 TRP A C 1
ATOM 3600 O O . TRP A 1 456 ? 23.168 9.164 -24.267 1.00 90.38 456 TRP A O 1
ATOM 3610 N N . THR A 1 457 ? 25.139 8.536 -25.122 1.00 93.31 457 THR A N 1
ATOM 3611 C CA . THR A 1 457 ? 25.582 9.868 -25.581 1.00 93.31 457 THR A CA 1
ATOM 3612 C C . THR A 1 457 ? 25.742 9.950 -27.103 1.00 93.31 457 THR A C 1
ATOM 3614 O O . THR A 1 457 ? 26.189 10.972 -27.616 1.00 93.31 457 THR A O 1
ATOM 3617 N N . SER A 1 458 ? 25.448 8.870 -27.826 1.00 95.88 458 SER A N 1
ATOM 3618 C CA . SER A 1 458 ? 25.525 8.748 -29.287 1.00 95.88 458 SER A CA 1
ATOM 3619 C C . SER A 1 458 ? 24.410 7.798 -29.730 1.00 95.88 458 SER A C 1
ATOM 3621 O O . SER A 1 458 ? 24.638 6.622 -29.992 1.00 95.88 458 SER A O 1
ATOM 3623 N N . ILE A 1 459 ? 23.179 8.287 -29.671 1.00 97.44 459 ILE A N 1
ATOM 3624 C CA . ILE A 1 459 ? 21.948 7.516 -29.791 1.00 97.44 459 ILE A CA 1
ATOM 3625 C C . ILE A 1 459 ? 21.510 7.480 -31.246 1.00 97.44 459 ILE A C 1
ATOM 3627 O O . ILE A 1 459 ? 21.443 8.521 -31.894 1.00 97.44 459 ILE A O 1
ATOM 3631 N N . TYR A 1 460 ? 21.149 6.303 -31.750 1.00 98.31 460 TYR A N 1
ATOM 3632 C CA . TYR A 1 460 ? 20.557 6.198 -33.075 1.00 98.31 460 TYR A CA 1
ATOM 3633 C C . TYR A 1 460 ? 19.300 7.081 -33.209 1.00 98.31 460 TYR A C 1
ATOM 3635 O O . TYR A 1 460 ? 18.359 6.973 -32.424 1.00 98.31 460 TYR A O 1
ATOM 3643 N N . GLU A 1 461 ? 19.258 7.950 -34.218 1.00 97.69 461 GLU A N 1
ATOM 3644 C CA . GLU A 1 461 ? 18.196 8.953 -34.400 1.00 97.69 461 GLU A CA 1
ATOM 3645 C C . GLU A 1 461 ? 16.773 8.380 -34.530 1.00 97.69 461 GLU A C 1
ATOM 3647 O O . GLU A 1 461 ? 15.795 9.060 -34.215 1.00 97.69 461 GLU A O 1
ATOM 3652 N N . HIS A 1 462 ? 16.647 7.115 -34.938 1.00 98.19 462 HIS A N 1
ATOM 3653 C CA . HIS A 1 462 ? 15.372 6.404 -35.044 1.00 98.19 462 HIS A CA 1
ATOM 3654 C C . HIS A 1 462 ? 15.214 5.284 -34.007 1.00 98.19 462 HIS A C 1
ATOM 3656 O O . HIS A 1 462 ? 14.410 4.376 -34.201 1.00 98.19 462 HIS A O 1
ATOM 3662 N N . TYR A 1 463 ? 15.942 5.351 -32.886 1.00 98.69 463 TYR A N 1
ATOM 3663 C CA . TYR A 1 463 ? 15.926 4.320 -31.842 1.00 98.69 463 TYR A CA 1
ATOM 3664 C C . TYR A 1 463 ? 14.515 3.965 -31.347 1.00 98.69 463 TYR A C 1
ATOM 3666 O O . TYR A 1 463 ? 14.196 2.792 -31.171 1.00 98.69 463 TYR A O 1
ATOM 3674 N N . ASP A 1 464 ? 13.634 4.955 -31.187 1.00 98.62 464 ASP A N 1
ATOM 3675 C CA . ASP A 1 464 ? 12.252 4.703 -30.769 1.00 98.62 464 ASP A CA 1
ATOM 3676 C C . ASP A 1 464 ? 11.453 3.907 -31.811 1.00 98.62 464 ASP A C 1
ATOM 3678 O O . ASP A 1 464 ? 10.882 2.857 -31.507 1.00 98.62 464 ASP A O 1
ATOM 3682 N N . ARG A 1 465 ? 11.473 4.387 -33.061 1.00 98.44 465 ARG A N 1
ATOM 3683 C CA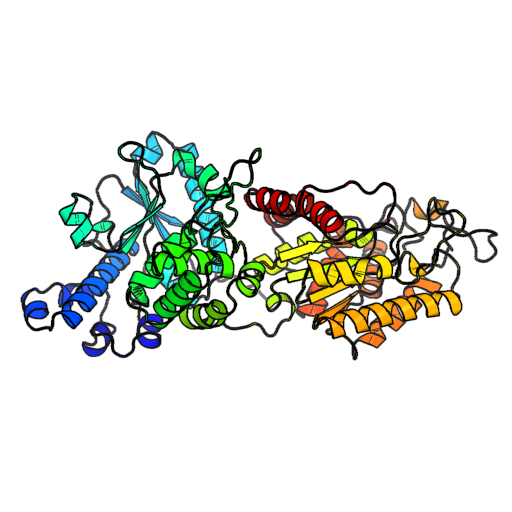 . ARG A 1 465 ? 10.727 3.821 -34.193 1.00 98.44 465 ARG A CA 1
ATOM 3684 C C . ARG A 1 465 ? 11.216 2.422 -34.554 1.00 98.44 465 ARG A C 1
ATOM 3686 O O . ARG A 1 465 ? 10.408 1.529 -34.780 1.00 98.44 465 ARG A O 1
ATOM 3693 N N . ASP A 1 466 ? 12.530 2.242 -34.612 1.00 98.62 466 ASP A N 1
ATOM 3694 C CA . ASP A 1 466 ? 13.125 1.041 -35.196 1.00 98.62 466 ASP A CA 1
ATOM 3695 C C . ASP A 1 466 ? 13.502 -0.000 -34.139 1.00 98.62 466 ASP A C 1
ATOM 3697 O O . ASP A 1 466 ? 13.636 -1.170 -34.478 1.00 98.62 466 ASP A O 1
ATOM 3701 N N . VAL A 1 467 ? 13.652 0.379 -32.862 1.00 98.75 467 VAL A N 1
ATOM 3702 C CA . VAL A 1 467 ? 14.075 -0.548 -31.794 1.00 98.75 467 VAL A CA 1
ATOM 3703 C C . VAL A 1 467 ? 13.027 -0.687 -30.700 1.00 98.75 467 VAL A C 1
ATOM 3705 O O . VAL A 1 467 ? 12.534 -1.792 -30.462 1.00 98.75 467 VAL A O 1
ATOM 3708 N N . LEU A 1 468 ? 12.647 0.411 -30.042 1.00 98.81 468 LEU A N 1
ATOM 3709 C CA . LEU A 1 468 ? 11.725 0.339 -28.904 1.00 98.81 468 LEU A CA 1
ATOM 3710 C C . LEU A 1 468 ? 10.303 -0.041 -29.329 1.00 98.81 468 LEU A C 1
ATOM 3712 O O . LEU A 1 468 ? 9.657 -0.808 -28.617 1.00 98.81 468 LEU A O 1
ATOM 3716 N N . THR A 1 469 ? 9.845 0.406 -30.502 1.00 98.81 469 THR A N 1
ATOM 3717 C CA . THR A 1 469 ? 8.534 0.035 -31.054 1.00 98.81 469 THR A CA 1
ATOM 3718 C C . THR A 1 469 ? 8.438 -1.480 -31.325 1.00 98.81 469 THR A C 1
ATOM 3720 O O . THR A 1 469 ? 7.517 -2.107 -30.791 1.00 98.81 469 THR A O 1
ATOM 3723 N N . PRO A 1 470 ? 9.370 -2.138 -32.055 1.00 98.69 470 PRO A N 1
ATOM 3724 C CA . PRO A 1 470 ? 9.364 -3.601 -32.181 1.00 98.69 470 PRO A CA 1
ATOM 3725 C C . PRO A 1 470 ? 9.476 -4.346 -30.846 1.00 98.69 470 PRO A C 1
ATOM 3727 O O . PRO A 1 470 ? 8.798 -5.358 -30.649 1.00 98.69 470 PRO A O 1
ATOM 3730 N N . TYR A 1 471 ? 10.289 -3.844 -29.908 1.00 98.81 471 TYR A N 1
ATOM 3731 C CA . TYR A 1 471 ? 10.422 -4.444 -28.577 1.00 98.81 471 TYR A CA 1
ATOM 3732 C C . TYR A 1 471 ? 9.089 -4.382 -27.819 1.00 98.81 471 TYR A C 1
ATOM 3734 O O . TYR A 1 471 ? 8.630 -5.401 -27.299 1.00 98.81 471 TYR A O 1
ATOM 3742 N N . ALA A 1 472 ? 8.427 -3.222 -27.808 1.00 98.88 472 ALA A N 1
ATOM 3743 C CA . ALA A 1 472 ? 7.113 -3.032 -27.201 1.00 98.88 472 ALA A CA 1
ATOM 3744 C C . ALA A 1 472 ? 6.050 -3.931 -27.848 1.00 98.88 472 ALA A C 1
ATOM 3746 O O . ALA A 1 472 ? 5.346 -4.653 -27.140 1.00 98.88 472 ALA A O 1
ATOM 3747 N N . ALA A 1 473 ? 5.991 -3.975 -29.183 1.00 98.81 473 ALA A N 1
ATOM 3748 C CA . ALA A 1 473 ? 5.056 -4.822 -29.921 1.00 98.81 473 ALA A CA 1
ATOM 3749 C C . ALA A 1 473 ? 5.229 -6.313 -29.590 1.00 98.81 473 ALA A C 1
ATOM 3751 O O . ALA A 1 473 ? 4.253 -7.065 -29.530 1.00 98.81 473 ALA A O 1
ATOM 3752 N N . TRP A 1 474 ? 6.461 -6.762 -29.348 1.00 98.81 474 TRP A N 1
ATOM 375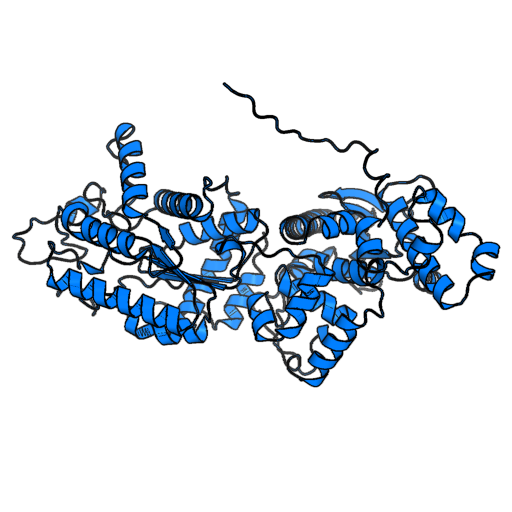3 C CA . TRP A 1 474 ? 6.715 -8.130 -28.910 1.00 98.81 474 TRP A CA 1
ATOM 3754 C C . TRP A 1 474 ? 6.312 -8.377 -27.456 1.00 98.81 474 TRP A C 1
ATOM 3756 O O . TRP A 1 474 ? 5.732 -9.426 -27.174 1.00 98.81 474 TRP A O 1
ATOM 3766 N N . ILE A 1 475 ? 6.544 -7.422 -26.550 1.00 98.88 475 ILE A N 1
ATOM 3767 C CA . ILE A 1 475 ? 6.101 -7.519 -25.149 1.00 98.88 475 ILE A CA 1
ATOM 3768 C C . ILE A 1 475 ? 4.576 -7.625 -25.055 1.00 98.88 475 ILE A C 1
ATOM 3770 O O . ILE A 1 475 ? 4.077 -8.481 -24.329 1.00 98.88 475 ILE A O 1
ATOM 3774 N N . VAL A 1 476 ? 3.831 -6.846 -25.847 1.00 98.75 476 VAL A N 1
ATOM 3775 C CA . VAL A 1 476 ? 2.357 -6.924 -25.921 1.00 98.75 476 VAL A CA 1
ATOM 3776 C C . VAL A 1 476 ? 1.872 -8.340 -26.254 1.00 98.75 476 VAL A C 1
ATOM 3778 O O . VAL A 1 476 ? 0.908 -8.820 -25.659 1.00 98.75 476 VAL A O 1
ATOM 3781 N N . LYS A 1 477 ? 2.579 -9.065 -27.130 1.00 98.50 477 LYS A N 1
ATOM 3782 C CA . LYS A 1 477 ? 2.237 -10.452 -27.501 1.00 98.50 477 LYS A CA 1
ATOM 3783 C C . LYS A 1 477 ? 2.447 -11.469 -26.369 1.00 98.50 477 LYS A C 1
ATOM 3785 O O . LYS A 1 477 ? 2.004 -12.610 -26.499 1.00 98.50 477 LYS A O 1
ATOM 3790 N N . GLN A 1 478 ? 3.087 -11.088 -25.260 1.00 98.38 478 GLN A N 1
ATOM 3791 C CA . GLN A 1 478 ? 3.339 -11.983 -24.123 1.00 98.38 478 GLN A CA 1
ATOM 3792 C C . GLN A 1 478 ? 2.167 -12.075 -23.139 1.00 98.38 478 GLN A C 1
ATOM 3794 O O . GLN A 1 478 ? 2.267 -12.820 -22.171 1.00 98.38 478 GLN A O 1
ATOM 3799 N N . SER A 1 479 ? 1.054 -11.373 -23.380 1.00 97.06 479 SER A N 1
ATOM 3800 C CA . SER A 1 479 ? -0.113 -11.325 -22.481 1.00 97.06 479 SER A CA 1
ATOM 3801 C C . SER A 1 479 ? -0.676 -12.691 -22.080 1.00 97.06 479 SER A C 1
ATOM 3803 O O . SER A 1 479 ? -1.179 -12.833 -20.977 1.00 97.06 479 SER A O 1
ATOM 3805 N N . HIS A 1 480 ? -0.538 -13.714 -22.924 1.00 97.38 480 HIS A N 1
ATOM 3806 C CA . HIS A 1 480 ? -0.974 -15.085 -22.632 1.00 97.38 480 HIS A CA 1
ATOM 3807 C C . HIS A 1 480 ? -0.055 -15.856 -21.661 1.00 97.38 480 HIS A C 1
ATOM 3809 O O . HIS A 1 480 ? -0.368 -16.984 -21.293 1.00 97.38 480 HIS A O 1
ATOM 3815 N N . ARG A 1 481 ? 1.099 -15.288 -21.284 1.00 97.69 481 ARG A N 1
ATOM 3816 C CA . ARG A 1 481 ? 2.137 -15.928 -20.450 1.00 97.69 481 ARG A CA 1
ATOM 3817 C C . ARG A 1 481 ? 2.316 -15.263 -19.089 1.00 97.69 481 ARG A C 1
ATOM 3819 O O . ARG A 1 481 ? 3.140 -15.717 -18.302 1.00 97.69 481 ARG A O 1
ATOM 3826 N N . VAL A 1 482 ? 1.632 -14.148 -18.856 1.00 98.50 482 VAL A N 1
ATOM 3827 C CA . VAL A 1 482 ? 1.773 -13.301 -17.667 1.00 98.50 482 VAL A CA 1
ATOM 3828 C C . VAL A 1 482 ? 0.393 -12.820 -17.222 1.00 98.50 482 VAL A C 1
ATOM 3830 O O . VAL A 1 482 ? -0.578 -12.985 -17.952 1.00 98.50 482 VAL A O 1
ATOM 3833 N N . GLU A 1 483 ? 0.289 -12.216 -16.039 1.00 97.94 483 GLU A N 1
ATOM 3834 C CA . GLU A 1 483 ? -0.999 -11.747 -15.506 1.00 97.94 483 GLU A CA 1
ATOM 3835 C C . GLU A 1 483 ? -1.579 -10.609 -16.359 1.00 97.94 483 GLU A C 1
ATOM 3837 O O . GLU A 1 483 ? -2.774 -10.575 -16.639 1.00 97.94 483 GLU A O 1
ATOM 3842 N N . ALA A 1 484 ? -0.727 -9.667 -16.777 1.00 98.25 484 ALA A N 1
ATOM 3843 C CA . ALA A 1 484 ? -1.107 -8.598 -17.691 1.00 98.25 484 ALA A CA 1
ATOM 3844 C C . ALA A 1 484 ? 0.107 -8.009 -18.420 1.00 98.25 484 ALA A C 1
ATOM 3846 O O . ALA A 1 484 ? 1.252 -8.108 -17.968 1.00 98.25 484 ALA A O 1
ATOM 3847 N N . VAL A 1 485 ? -0.166 -7.322 -19.529 1.00 98.75 485 VAL A N 1
ATOM 3848 C CA . VAL A 1 485 ? 0.791 -6.432 -20.191 1.00 98.75 485 VAL A CA 1
ATOM 3849 C C . VAL A 1 485 ? 0.177 -5.041 -20.273 1.00 98.75 485 VAL A C 1
ATOM 3851 O O . VAL A 1 485 ? -0.955 -4.901 -20.729 1.00 98.75 485 VAL A O 1
ATOM 3854 N N . VAL A 1 486 ? 0.922 -4.019 -19.854 1.00 98.75 486 VAL A N 1
ATOM 3855 C CA . VAL A 1 486 ? 0.532 -2.614 -20.022 1.00 98.75 486 VAL A CA 1
ATOM 3856 C C . VAL A 1 486 ? 1.403 -1.989 -21.108 1.00 98.75 486 VAL A C 1
ATOM 3858 O O . VAL A 1 486 ? 2.624 -1.885 -20.955 1.00 98.75 486 VAL A O 1
ATOM 3861 N N . ASP A 1 487 ? 0.767 -1.542 -22.191 1.00 98.69 487 ASP A N 1
ATOM 3862 C CA . ASP A 1 487 ? 1.426 -0.838 -23.294 1.00 98.69 487 ASP A CA 1
ATOM 3863 C C . ASP A 1 487 ? 1.674 0.638 -22.941 1.00 98.69 487 ASP A C 1
ATOM 3865 O O . ASP A 1 487 ? 0.945 1.555 -23.329 1.00 98.69 487 ASP A O 1
ATOM 3869 N N . LEU A 1 488 ? 2.720 0.862 -22.145 1.00 98.69 488 LEU A N 1
ATOM 3870 C CA . LEU A 1 488 ? 3.231 2.196 -21.851 1.00 98.69 488 LEU A CA 1
ATOM 3871 C C . LEU A 1 488 ? 3.775 2.894 -23.095 1.00 98.69 488 LEU A C 1
ATOM 3873 O O . LEU A 1 488 ? 3.690 4.115 -23.174 1.00 98.69 488 LEU A O 1
ATOM 3877 N N . HIS A 1 489 ? 4.342 2.152 -24.042 1.00 98.81 489 HIS A N 1
ATOM 3878 C CA . HIS A 1 489 ? 5.011 2.730 -25.197 1.00 98.81 489 HIS A CA 1
ATOM 3879 C C . HIS A 1 489 ? 4.018 3.556 -26.018 1.00 98.81 489 HIS A C 1
ATOM 3881 O O . HIS A 1 489 ? 4.170 4.772 -26.165 1.00 98.81 489 HIS A O 1
ATOM 3887 N N . THR A 1 490 ? 2.929 2.910 -26.437 1.00 98.56 490 THR A N 1
ATOM 3888 C CA . THR A 1 490 ? 1.839 3.543 -27.183 1.00 98.56 490 THR A CA 1
ATOM 3889 C C . THR A 1 490 ? 1.161 4.635 -26.358 1.00 98.56 490 THR A C 1
ATOM 3891 O O . THR A 1 490 ? 0.919 5.736 -26.857 1.00 98.56 490 THR A O 1
ATOM 3894 N N . ALA A 1 491 ? 0.876 4.376 -25.076 1.00 98.50 491 ALA A N 1
ATOM 3895 C CA . ALA A 1 491 ? 0.174 5.335 -24.223 1.00 98.50 491 ALA A CA 1
ATOM 3896 C C . ALA A 1 491 ? 0.952 6.650 -24.039 1.00 98.50 491 ALA A C 1
ATOM 3898 O O . ALA A 1 491 ? 0.366 7.735 -24.105 1.00 98.50 491 ALA A O 1
ATOM 3899 N N . ILE A 1 492 ? 2.268 6.569 -23.826 1.00 98.56 492 ILE A N 1
ATOM 3900 C CA . ILE A 1 492 ? 3.117 7.747 -23.631 1.00 98.56 492 ILE A CA 1
ATOM 3901 C C . ILE A 1 492 ? 3.349 8.490 -24.949 1.00 98.56 492 ILE A C 1
ATOM 3903 O O . ILE A 1 492 ? 3.237 9.718 -24.948 1.00 98.56 492 ILE A O 1
ATOM 3907 N N . ASN A 1 493 ? 3.574 7.785 -26.065 1.00 98.19 493 ASN A N 1
ATOM 3908 C CA . ASN A 1 493 ? 3.691 8.417 -27.384 1.00 98.19 493 ASN A CA 1
ATOM 3909 C C . ASN A 1 493 ? 2.415 9.193 -27.753 1.00 98.19 493 ASN A C 1
ATOM 3911 O O . ASN A 1 493 ? 2.489 10.378 -28.089 1.00 98.19 493 ASN A O 1
ATOM 3915 N N . ASN A 1 494 ? 1.236 8.588 -27.575 1.00 98.25 494 ASN A N 1
ATOM 3916 C CA . ASN A 1 494 ? -0.050 9.250 -27.822 1.00 98.25 494 ASN A CA 1
ATOM 3917 C C . ASN A 1 494 ? -0.240 10.490 -26.941 1.00 98.25 494 ASN A C 1
ATOM 3919 O O 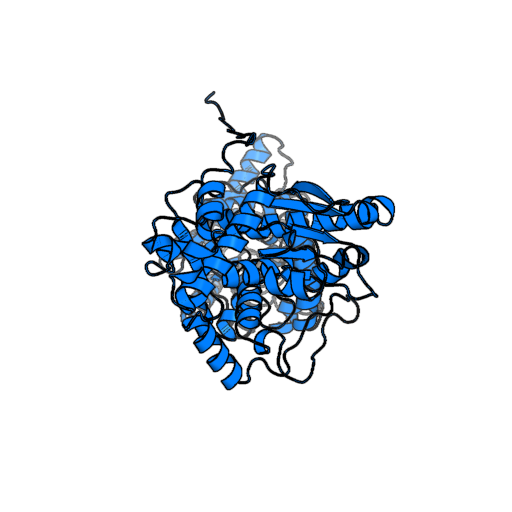. ASN A 1 494 ? -0.652 11.551 -27.418 1.00 98.25 494 ASN A O 1
ATOM 3923 N N . PHE A 1 495 ? 0.081 10.381 -25.647 1.00 98.00 495 PHE A N 1
ATOM 3924 C CA . PHE A 1 495 ? -0.001 11.515 -24.733 1.00 98.00 495 PHE A CA 1
ATOM 3925 C C . PHE A 1 495 ? 0.941 12.647 -25.158 1.00 98.00 495 PHE A C 1
ATOM 3927 O O . PHE A 1 495 ? 0.519 13.801 -25.230 1.00 98.00 495 PHE A O 1
ATOM 3934 N N . GLN A 1 496 ? 2.196 12.334 -25.480 1.00 97.06 496 GLN A N 1
ATOM 3935 C CA . GLN A 1 496 ? 3.177 13.326 -25.901 1.00 97.06 496 GLN A CA 1
ATOM 3936 C C . GLN A 1 496 ? 2.782 14.004 -27.218 1.00 97.06 496 GLN A C 1
ATOM 3938 O O . GLN A 1 496 ? 2.863 15.230 -27.314 1.00 97.06 496 GLN A O 1
ATOM 3943 N N . GLN A 1 497 ? 2.306 13.244 -28.207 1.00 96.62 497 GLN A N 1
ATOM 3944 C CA . GLN A 1 497 ? 1.844 13.782 -29.486 1.00 96.62 497 GLN A CA 1
ATOM 3945 C C . GLN A 1 497 ? 0.651 14.731 -29.301 1.00 96.62 497 GLN A C 1
ATOM 3947 O O . GLN A 1 497 ? 0.655 15.835 -29.846 1.00 96.62 497 GLN A O 1
ATOM 3952 N N . ALA A 1 498 ? -0.325 14.359 -28.468 1.00 97.56 498 ALA A N 1
ATOM 3953 C CA . ALA A 1 498 ? -1.471 15.212 -28.155 1.00 97.56 498 ALA A CA 1
ATOM 3954 C C . ALA A 1 498 ? -1.064 16.525 -27.456 1.00 97.56 498 ALA A C 1
ATOM 3956 O O . ALA A 1 498 ? -1.670 17.572 -27.689 1.00 97.56 498 ALA A O 1
ATOM 3957 N N . GLN A 1 499 ? -0.028 16.504 -26.609 1.00 97.75 499 GLN A N 1
ATOM 3958 C CA . GLN A 1 499 ? 0.521 17.730 -26.018 1.00 97.75 499 GLN A CA 1
ATOM 3959 C C . GLN A 1 499 ? 1.291 18.568 -27.048 1.00 97.75 499 GLN A C 1
ATOM 3961 O O . GLN A 1 499 ? 1.169 19.792 -27.053 1.00 97.75 499 GLN A O 1
ATOM 3966 N N . ARG A 1 500 ? 2.026 17.929 -27.967 1.00 96.88 500 ARG A N 1
ATOM 3967 C CA . ARG A 1 500 ? 2.781 18.608 -29.034 1.00 96.88 500 ARG A CA 1
ATOM 3968 C C . ARG A 1 500 ? 1.910 19.326 -30.054 1.00 96.88 500 ARG A C 1
ATOM 3970 O O . ARG A 1 500 ? 2.313 20.374 -30.543 1.00 96.88 500 ARG A O 1
ATOM 3977 N N . GLN A 1 501 ? 0.700 18.831 -30.306 1.00 97.12 501 GLN A N 1
ATOM 3978 C CA . GLN A 1 501 ? -0.297 19.550 -31.110 1.00 97.12 501 GLN A CA 1
ATOM 3979 C C . GLN A 1 501 ? -0.648 20.928 -30.521 1.00 97.12 501 GLN A C 1
ATOM 3981 O O . GLN A 1 501 ? -1.024 21.830 -31.262 1.00 97.12 501 GLN A O 1
ATOM 3986 N N . LYS A 1 502 ? -0.518 21.102 -29.199 1.00 97.12 502 LYS A N 1
ATOM 3987 C CA . LYS A 1 502 ? -0.797 22.364 -28.491 1.00 97.12 502 LYS A CA 1
ATOM 3988 C C . LYS A 1 502 ? 0.463 23.191 -28.258 1.00 97.12 502 LYS A C 1
ATOM 3990 O O . LYS A 1 502 ? 0.428 24.412 -28.328 1.00 97.12 502 LYS A O 1
ATOM 3995 N N . ASN A 1 503 ? 1.569 22.522 -27.951 1.00 96.44 503 ASN A N 1
ATOM 3996 C CA . ASN A 1 503 ? 2.872 23.129 -27.729 1.00 96.44 503 ASN A CA 1
ATOM 3997 C C . ASN A 1 503 ? 3.942 22.276 -28.429 1.00 96.44 503 ASN A C 1
ATOM 3999 O O . ASN A 1 503 ? 4.392 21.290 -27.840 1.00 96.44 503 ASN A O 1
ATOM 4003 N N . PRO A 1 504 ? 4.395 22.650 -29.640 1.00 94.75 504 PRO A N 1
ATOM 4004 C CA . PRO A 1 504 ? 5.380 21.872 -30.397 1.00 94.75 504 PRO A CA 1
ATOM 4005 C C . PRO A 1 504 ? 6.695 21.600 -29.648 1.00 94.75 504 PRO A C 1
ATOM 4007 O O . PRO A 1 504 ? 7.356 20.599 -29.911 1.00 94.75 504 PRO A O 1
ATOM 4010 N N . GLY A 1 505 ? 7.065 22.455 -28.687 1.00 93.44 505 GLY A N 1
ATOM 4011 C CA . GLY A 1 505 ? 8.247 22.283 -27.837 1.00 93.44 505 GLY A CA 1
ATOM 4012 C C . GLY A 1 505 ? 8.034 21.377 -26.620 1.00 93.44 505 GLY A C 1
ATOM 4013 O O . GLY A 1 505 ? 8.957 21.203 -25.825 1.00 93.44 505 GLY A O 1
ATOM 4014 N N . PHE A 1 506 ? 6.836 20.815 -26.433 1.00 96.88 506 PHE A N 1
ATOM 4015 C CA . PHE A 1 506 ? 6.533 19.965 -25.289 1.00 96.88 506 PHE A CA 1
ATOM 4016 C C . PHE A 1 506 ? 7.422 18.717 -25.270 1.00 96.88 506 PHE A C 1
ATOM 4018 O O . PHE A 1 506 ? 7.540 17.979 -26.256 1.00 96.88 506 PHE A O 1
ATOM 4025 N N . SER A 1 507 ? 8.007 18.458 -24.103 1.00 95.56 507 SER A N 1
ATOM 4026 C CA . SER A 1 507 ? 8.810 17.274 -23.843 1.00 95.56 507 SER A CA 1
ATOM 4027 C C . SER A 1 507 ? 8.498 16.701 -22.467 1.00 95.56 507 SER A C 1
ATOM 4029 O O . SER A 1 507 ? 8.364 17.432 -21.482 1.00 95.56 507 SER A O 1
ATOM 4031 N N . LEU A 1 508 ? 8.414 15.374 -22.398 1.00 96.69 508 LEU A N 1
ATOM 4032 C CA . LEU A 1 508 ? 8.313 14.645 -21.136 1.00 96.69 508 LEU A CA 1
ATOM 4033 C C . LEU A 1 508 ? 9.676 14.352 -20.531 1.00 96.69 508 LEU A C 1
ATOM 4035 O O . LEU A 1 508 ? 9.728 13.840 -19.425 1.00 96.69 508 LEU A O 1
ATOM 4039 N N . SER A 1 509 ? 10.765 14.679 -21.216 1.00 95.75 509 SER A N 1
ATOM 4040 C CA . SER A 1 509 ? 12.122 14.397 -20.771 1.00 95.75 509 SER A CA 1
ATOM 4041 C C . SER A 1 509 ? 13.074 15.520 -21.181 1.00 95.75 509 SER A C 1
ATOM 4043 O O . SER A 1 509 ? 12.867 16.200 -22.186 1.00 95.75 509 SER A O 1
ATOM 4045 N N . SER A 1 510 ? 14.136 15.735 -20.412 1.00 95.19 510 SER A N 1
ATOM 4046 C CA . SER A 1 510 ? 15.226 16.606 -20.850 1.00 95.19 510 SER A CA 1
ATOM 4047 C C . SER A 1 510 ? 16.153 15.909 -21.844 1.00 95.19 510 SER A C 1
ATOM 4049 O O . SER A 1 510 ? 16.612 16.558 -22.773 1.00 95.19 510 SER A O 1
ATOM 4051 N N . ASP A 1 511 ? 16.430 14.618 -21.662 1.00 96.31 511 ASP A N 1
ATOM 4052 C CA . ASP A 1 511 ? 17.421 13.847 -22.431 1.00 96.31 511 ASP A CA 1
ATOM 4053 C C . ASP A 1 511 ? 16.796 12.864 -23.431 1.00 96.31 511 ASP A C 1
ATOM 4055 O O . ASP A 1 511 ? 17.511 12.175 -24.149 1.00 96.31 511 ASP A O 1
ATOM 4059 N N . GLY A 1 512 ? 15.465 12.811 -23.481 1.00 96.94 512 GLY A N 1
ATOM 4060 C CA . GLY A 1 512 ? 14.701 11.896 -24.323 1.00 96.94 512 GLY A CA 1
ATOM 4061 C C . GLY A 1 512 ? 14.526 10.504 -23.718 1.00 96.94 512 GLY A C 1
ATOM 4062 O O . GLY A 1 512 ? 13.749 9.723 -24.252 1.00 96.94 512 GLY A O 1
ATOM 4063 N N . ILE A 1 513 ? 15.195 10.198 -22.602 1.00 97.56 513 ILE A N 1
ATOM 4064 C CA . ILE A 1 513 ? 15.222 8.869 -21.979 1.00 97.56 513 ILE A CA 1
ATOM 4065 C C . ILE A 1 513 ? 14.425 8.868 -20.677 1.00 97.56 513 ILE A C 1
ATOM 4067 O O . ILE A 1 513 ? 13.593 7.992 -20.462 1.00 97.56 513 ILE A O 1
ATOM 4071 N N . HIS A 1 514 ? 14.679 9.831 -19.787 1.00 98.19 514 HIS A N 1
ATOM 4072 C CA . HIS A 1 514 ? 14.127 9.836 -18.433 1.00 98.19 514 HIS A CA 1
ATOM 4073 C C . HIS A 1 514 ? 12.883 10.727 -18.355 1.00 98.19 514 HIS A C 1
ATOM 4075 O O . HIS A 1 514 ? 13.016 11.955 -18.456 1.00 98.19 514 HIS A O 1
ATOM 4081 N N . PRO A 1 515 ? 11.676 10.162 -18.161 1.00 97.94 515 PRO A N 1
ATOM 4082 C CA . PRO A 1 515 ? 10.474 10.962 -18.007 1.00 97.94 515 PRO A CA 1
ATOM 4083 C C . PRO A 1 515 ? 10.543 11.838 -16.747 1.00 97.94 515 PRO A C 1
ATOM 4085 O O . PRO A 1 515 ? 10.966 11.410 -15.677 1.00 97.94 515 PRO A O 1
ATOM 4088 N N . ASN A 1 516 ? 10.081 13.078 -16.855 1.00 97.38 516 ASN A N 1
ATOM 4089 C CA . ASN A 1 516 ? 9.869 13.985 -15.737 1.00 97.38 516 ASN A CA 1
ATOM 4090 C C . ASN A 1 516 ? 8.623 13.561 -14.930 1.00 97.38 516 ASN A C 1
ATOM 4092 O O . ASN A 1 516 ? 7.954 12.573 -15.244 1.00 97.38 516 ASN A O 1
ATOM 4096 N N . LYS A 1 517 ? 8.268 14.325 -13.887 1.00 96.50 517 LYS A N 1
ATOM 4097 C CA . LYS A 1 517 ? 7.082 14.039 -13.055 1.00 96.50 517 LYS A CA 1
ATOM 4098 C C . LYS A 1 517 ? 5.796 13.882 -13.884 1.00 96.50 517 LYS A C 1
ATOM 4100 O O . LYS A 1 517 ? 5.006 12.988 -13.600 1.00 96.50 517 LYS A O 1
ATOM 4105 N N . THR A 1 518 ? 5.604 14.693 -14.927 1.00 97.44 518 THR A N 1
ATOM 4106 C CA . THR A 1 518 ? 4.440 14.606 -15.827 1.00 97.44 518 THR A CA 1
ATOM 4107 C C . THR A 1 518 ? 4.449 13.314 -16.643 1.00 97.44 518 THR A C 1
ATOM 4109 O O . THR A 1 518 ? 3.410 12.670 -16.773 1.00 97.44 518 THR A O 1
ATOM 4112 N N . GLY A 1 519 ? 5.610 12.900 -17.157 1.00 98.06 519 GLY A N 1
ATOM 4113 C CA . GLY A 1 519 ? 5.754 11.635 -17.880 1.00 98.06 519 GLY A CA 1
ATOM 4114 C C . GLY A 1 519 ? 5.504 10.423 -16.982 1.00 98.06 519 GLY A C 1
ATOM 4115 O O . GLY A 1 519 ? 4.730 9.537 -17.333 1.00 98.06 519 GLY A O 1
ATOM 4116 N N . HIS A 1 520 ? 6.041 10.435 -15.763 1.00 98.56 520 HIS A N 1
ATOM 4117 C CA . HIS A 1 520 ? 5.735 9.418 -14.760 1.00 98.56 520 HIS A CA 1
ATOM 4118 C C . HIS A 1 520 ? 4.250 9.380 -14.366 1.00 98.56 520 HIS A C 1
ATOM 4120 O O . HIS A 1 520 ? 3.675 8.297 -14.263 1.00 98.56 520 HIS A O 1
ATOM 4126 N N . ARG A 1 521 ? 3.591 10.537 -14.220 1.00 98.44 521 ARG A N 1
ATOM 4127 C CA . ARG A 1 521 ? 2.138 10.604 -13.994 1.00 98.44 521 ARG A CA 1
ATOM 4128 C C . ARG A 1 521 ? 1.356 10.006 -15.167 1.00 98.44 521 ARG A C 1
ATOM 4130 O O . ARG A 1 521 ? 0.337 9.356 -14.948 1.00 98.44 521 ARG A O 1
ATOM 4137 N N . ALA A 1 522 ? 1.814 10.197 -16.405 1.00 98.50 522 ALA A N 1
ATOM 4138 C CA . ALA A 1 522 ? 1.214 9.562 -17.579 1.00 98.50 522 ALA A CA 1
ATOM 4139 C C . ALA A 1 522 ? 1.401 8.032 -17.566 1.00 98.50 522 ALA A C 1
ATOM 4141 O O . ALA A 1 522 ? 0.456 7.312 -17.883 1.00 98.50 522 ALA A O 1
ATOM 4142 N N . MET A 1 523 ? 2.552 7.526 -17.102 1.00 98.81 523 MET A N 1
ATOM 4143 C CA . MET A 1 523 ? 2.761 6.083 -16.905 1.00 98.81 523 MET A CA 1
ATOM 4144 C C . MET A 1 523 ? 1.793 5.520 -15.857 1.00 98.81 523 MET A C 1
ATOM 4146 O O . MET A 1 523 ? 1.129 4.519 -16.110 1.00 98.81 523 MET A O 1
ATOM 4150 N N . ALA A 1 524 ? 1.652 6.186 -14.704 1.00 98.69 524 ALA A N 1
ATOM 4151 C CA . ALA A 1 524 ? 0.704 5.776 -13.666 1.00 98.69 524 ALA A CA 1
ATOM 4152 C C . ALA A 1 524 ? -0.746 5.775 -14.181 1.00 98.69 524 ALA A C 1
ATOM 4154 O O . ALA A 1 524 ? -1.503 4.852 -13.882 1.00 98.69 524 ALA A O 1
ATOM 4155 N N . LYS A 1 525 ? -1.124 6.762 -15.008 1.00 98.62 525 LYS A N 1
ATOM 4156 C CA . LYS A 1 525 ? -2.430 6.806 -15.687 1.00 98.62 525 LYS A CA 1
ATOM 4157 C C . LYS A 1 525 ? -2.653 5.614 -16.610 1.00 98.62 525 LYS A C 1
ATOM 4159 O O . LYS A 1 525 ? -3.718 5.011 -16.539 1.00 98.62 525 LYS A O 1
ATOM 4164 N N . ALA A 1 526 ? -1.668 5.267 -17.436 1.00 98.62 526 ALA A N 1
ATOM 4165 C CA . ALA A 1 526 ? -1.760 4.124 -18.340 1.00 98.62 526 ALA A CA 1
ATOM 4166 C C . ALA A 1 526 ? -1.885 2.798 -17.572 1.00 98.62 526 ALA A C 1
ATOM 4168 O O . ALA A 1 526 ? -2.757 1.989 -17.880 1.00 98.62 526 ALA A O 1
ATOM 4169 N N . ILE A 1 527 ? -1.081 2.612 -16.518 1.00 98.62 527 ILE A N 1
ATOM 4170 C CA . ILE A 1 527 ? -1.140 1.423 -15.654 1.00 98.62 527 ILE A CA 1
ATOM 4171 C C . ILE A 1 527 ? -2.500 1.324 -14.964 1.00 98.62 527 ILE A C 1
ATOM 4173 O O . ILE A 1 527 ? -3.144 0.279 -15.018 1.00 98.62 527 ILE A O 1
ATOM 4177 N N . HIS A 1 528 ? -2.967 2.410 -14.345 1.00 98.31 528 HIS A N 1
ATOM 4178 C CA . HIS A 1 528 ? -4.247 2.401 -13.645 1.00 98.31 528 HIS A CA 1
ATOM 4179 C C . HIS A 1 528 ? -5.417 2.170 -14.613 1.00 98.31 528 HIS A C 1
ATOM 4181 O O . HIS A 1 528 ? -6.288 1.357 -14.313 1.00 98.31 528 HIS A O 1
ATOM 4187 N N . GLN A 1 529 ? -5.414 2.801 -15.793 1.00 98.00 529 GLN A N 1
ATOM 4188 C CA . GLN A 1 529 ? -6.423 2.542 -16.824 1.00 98.00 529 GLN A CA 1
ATOM 4189 C C . GLN A 1 529 ? -6.417 1.078 -17.258 1.00 98.00 529 GLN A C 1
ATOM 4191 O O . GLN A 1 529 ? -7.475 0.466 -17.300 1.00 98.00 529 GLN A O 1
ATOM 4196 N N . SER A 1 530 ? -5.248 0.500 -17.528 1.00 97.50 530 SER A N 1
ATOM 4197 C CA . SER A 1 530 ? -5.151 -0.883 -17.996 1.00 97.50 530 SER A CA 1
ATOM 4198 C C . SER A 1 530 ? -5.581 -1.908 -16.945 1.00 97.50 530 SER A C 1
ATOM 4200 O O . SER A 1 530 ? -6.147 -2.933 -17.306 1.00 97.50 530 SER A O 1
ATOM 4202 N N . LEU A 1 531 ? -5.288 -1.668 -15.663 1.00 96.94 531 LEU A N 1
ATOM 4203 C CA . LEU A 1 531 ? -5.488 -2.664 -14.603 1.00 96.94 531 LEU A CA 1
ATOM 4204 C C . LEU A 1 531 ? -6.788 -2.475 -13.815 1.00 96.94 531 LEU A C 1
ATOM 4206 O O . LEU A 1 531 ? -7.237 -3.414 -13.162 1.00 96.94 531 LEU A O 1
ATOM 4210 N N . PHE A 1 532 ? -7.396 -1.287 -13.853 1.00 96.19 532 PHE A N 1
ATOM 4211 C CA . PHE A 1 532 ? -8.683 -1.009 -13.203 1.00 96.19 532 PHE A CA 1
ATOM 4212 C C . PHE A 1 532 ? -9.818 -0.700 -14.177 1.00 96.19 532 PHE A C 1
ATOM 4214 O O . PHE A 1 532 ? -10.942 -0.507 -13.711 1.00 96.19 532 PHE A O 1
ATOM 4221 N N . ASP A 1 533 ? -9.530 -0.600 -15.477 1.00 96.06 533 ASP A N 1
ATOM 4222 C CA . ASP A 1 533 ? -10.453 -0.092 -16.499 1.00 96.06 533 ASP A CA 1
ATOM 4223 C C . ASP A 1 533 ? -11.041 1.287 -16.136 1.00 96.06 533 ASP A C 1
ATOM 4225 O O . ASP A 1 533 ? -12.206 1.607 -16.369 1.00 96.06 533 ASP A O 1
ATOM 4229 N N . LYS A 1 534 ? -10.235 2.114 -15.458 1.00 96.06 534 LYS A N 1
ATOM 4230 C CA . LYS A 1 534 ? -10.646 3.421 -14.932 1.00 96.06 534 LYS A CA 1
ATOM 4231 C C . LYS A 1 534 ? -9.493 4.415 -14.986 1.00 96.06 534 LYS A C 1
ATOM 4233 O O . LYS A 1 534 ? -8.354 4.022 -14.716 1.00 96.06 534 LYS A O 1
ATOM 4238 N N . PRO A 1 535 ? -9.762 5.711 -15.213 1.00 97.12 535 PRO A N 1
ATOM 4239 C CA . PRO A 1 535 ? -8.720 6.721 -15.133 1.00 97.12 535 PRO A CA 1
ATOM 4240 C C . PRO A 1 535 ? -8.119 6.749 -13.725 1.00 97.12 535 PRO A C 1
ATOM 4242 O O . PRO A 1 535 ? -8.803 6.463 -12.738 1.00 97.12 535 PRO A O 1
ATOM 4245 N N . LEU A 1 536 ? -6.834 7.105 -13.638 1.00 97.81 536 LEU A N 1
ATOM 4246 C CA . LEU A 1 536 ? -6.194 7.390 -12.354 1.00 97.81 536 LEU A CA 1
ATOM 4247 C C . LEU A 1 536 ? -7.008 8.481 -11.638 1.00 97.81 536 LEU A C 1
ATOM 4249 O O . LEU A 1 536 ? -7.274 9.514 -12.266 1.00 97.81 536 LEU A O 1
ATOM 4253 N N . PRO A 1 537 ? -7.412 8.272 -10.373 1.00 96.94 537 PRO A N 1
ATOM 4254 C CA . PRO A 1 537 ? -8.135 9.289 -9.624 1.00 96.94 537 PRO A CA 1
ATOM 4255 C C . PRO A 1 537 ? -7.271 10.538 -9.428 1.00 96.94 537 PRO A C 1
ATOM 4257 O O . PRO A 1 537 ? -6.050 10.517 -9.613 1.00 96.94 537 PRO A O 1
ATOM 4260 N N . GLU A 1 538 ? -7.908 11.637 -9.037 1.00 96.94 538 GLU A N 1
ATOM 4261 C CA . GLU A 1 538 ? -7.172 12.785 -8.524 1.00 96.94 538 GLU A CA 1
ATOM 4262 C C . GLU A 1 538 ? -6.399 12.368 -7.269 1.00 96.94 538 GLU A C 1
ATOM 4264 O O . GLU A 1 538 ? -6.939 11.704 -6.384 1.00 96.94 538 GLU A O 1
ATOM 4269 N N . LEU A 1 539 ? -5.111 12.709 -7.232 1.00 97.00 539 LEU A N 1
ATOM 4270 C CA . LEU A 1 539 ? -4.209 12.305 -6.162 1.00 97.00 539 LEU A CA 1
ATOM 4271 C C . LEU A 1 539 ? -3.886 13.525 -5.297 1.00 97.00 539 LEU A C 1
ATOM 4273 O O . LEU A 1 539 ? -3.267 14.456 -5.823 1.00 97.00 539 LEU A O 1
ATOM 4277 N N . PRO A 1 540 ? -4.252 13.517 -4.002 1.00 95.62 540 PRO A N 1
ATOM 4278 C CA . PRO A 1 540 ? -3.833 14.550 -3.065 1.00 95.62 540 PRO A CA 1
ATOM 4279 C C . PRO A 1 540 ? -2.302 14.657 -3.011 1.00 95.62 540 PRO A C 1
ATOM 4281 O O . PRO A 1 540 ? -1.603 13.640 -2.939 1.00 95.62 540 PRO A O 1
ATOM 4284 N N . GLU A 1 541 ? -1.771 15.879 -3.084 1.00 94.44 541 GLU A N 1
ATOM 4285 C CA . GLU A 1 541 ? -0.321 16.110 -3.128 1.00 94.44 541 GLU A CA 1
ATOM 4286 C C . GLU A 1 541 ? 0.367 15.637 -1.841 1.00 94.44 541 GLU A C 1
ATOM 4288 O O . GLU A 1 541 ? 1.412 14.992 -1.918 1.00 94.44 541 GLU A O 1
ATOM 4293 N N . ASP A 1 542 ? -0.260 15.858 -0.681 1.00 94.19 542 ASP A N 1
ATOM 4294 C CA . ASP A 1 542 ? 0.184 15.375 0.632 1.00 94.19 542 ASP A CA 1
ATOM 4295 C C . ASP A 1 542 ? 0.348 13.849 0.660 1.00 94.19 542 ASP A C 1
ATOM 4297 O O . ASP A 1 542 ? 1.342 13.337 1.181 1.00 94.19 542 ASP A O 1
ATOM 4301 N N . LEU A 1 543 ? -0.580 13.115 0.037 1.00 94.38 543 LEU A N 1
ATOM 4302 C CA . LEU A 1 543 ? -0.550 11.655 -0.015 1.00 94.38 543 LEU A CA 1
ATOM 4303 C C . LEU A 1 543 ? 0.550 11.131 -0.951 1.00 94.38 543 LEU A C 1
ATOM 4305 O O . LEU A 1 543 ? 1.251 10.169 -0.623 1.00 94.38 543 LEU A O 1
ATOM 4309 N N . VAL A 1 544 ? 0.748 11.772 -2.106 1.00 97.00 544 VAL A N 1
ATOM 4310 C CA . VAL A 1 544 ? 1.871 11.438 -3.000 1.00 97.00 544 VAL A CA 1
ATOM 4311 C C . VAL A 1 544 ? 3.204 11.735 -2.304 1.00 97.00 544 VAL A C 1
ATOM 4313 O O . VAL A 1 544 ? 4.138 10.928 -2.370 1.00 97.00 544 VAL A O 1
ATOM 4316 N N . ASP A 1 545 ? 3.292 12.853 -1.584 1.00 97.19 545 ASP A N 1
ATOM 4317 C CA . ASP A 1 545 ? 4.488 13.251 -0.847 1.00 97.19 545 ASP A CA 1
ATOM 4318 C C . ASP A 1 545 ? 4.775 12.375 0.377 1.00 97.19 545 ASP A C 1
ATOM 4320 O O . ASP A 1 545 ? 5.943 12.110 0.683 1.00 97.19 545 ASP A O 1
ATOM 4324 N N . PHE A 1 546 ? 3.743 11.866 1.048 1.00 95.56 546 PHE A N 1
ATOM 4325 C CA . PHE A 1 546 ? 3.861 10.835 2.076 1.00 95.56 546 PHE A CA 1
ATOM 4326 C C . PHE A 1 546 ? 4.594 9.600 1.530 1.00 95.56 546 PHE A C 1
ATOM 4328 O O . PHE A 1 546 ? 5.632 9.195 2.067 1.00 95.56 546 PHE A O 1
ATOM 4335 N N . TYR A 1 547 ? 4.149 9.060 0.393 1.00 97.25 547 TYR A N 1
ATOM 4336 C CA . TYR A 1 547 ? 4.790 7.893 -0.213 1.00 97.25 547 TYR A CA 1
ATOM 4337 C C . TYR A 1 547 ? 6.169 8.187 -0.803 1.00 97.25 547 TYR A C 1
ATOM 4339 O O . TYR A 1 547 ? 7.075 7.359 -0.673 1.00 97.25 547 TYR A O 1
ATOM 4347 N N . ARG A 1 548 ? 6.375 9.382 -1.367 1.00 97.94 548 ARG A N 1
ATOM 4348 C CA . ARG A 1 548 ? 7.700 9.849 -1.797 1.00 97.94 548 ARG A CA 1
ATOM 4349 C C . ARG A 1 548 ? 8.696 9.848 -0.636 1.00 97.94 548 ARG A C 1
ATOM 4351 O O . ARG A 1 548 ? 9.810 9.348 -0.793 1.00 97.94 548 ARG A O 1
ATOM 4358 N N . ARG A 1 549 ? 8.321 10.404 0.523 1.00 97.50 549 ARG A N 1
ATOM 4359 C CA . ARG A 1 549 ? 9.184 10.466 1.718 1.00 97.50 549 ARG A CA 1
ATOM 4360 C C . ARG A 1 549 ? 9.538 9.067 2.218 1.00 97.50 549 ARG A C 1
ATOM 4362 O O . ARG A 1 549 ? 10.713 8.805 2.464 1.00 97.50 549 ARG A O 1
ATOM 4369 N N . ARG A 1 550 ? 8.576 8.144 2.268 1.00 96.44 550 ARG A N 1
ATOM 4370 C CA . ARG A 1 550 ? 8.822 6.741 2.646 1.00 96.44 550 ARG A CA 1
ATOM 4371 C C . ARG A 1 550 ? 9.778 6.040 1.677 1.00 96.44 550 ARG A C 1
ATOM 4373 O O . ARG A 1 550 ? 10.798 5.492 2.095 1.00 96.44 550 ARG A O 1
ATOM 4380 N N . GLN A 1 551 ? 9.510 6.123 0.372 1.00 97.50 551 GLN A N 1
ATOM 4381 C CA . GLN A 1 551 ? 10.353 5.487 -0.649 1.00 97.50 551 GLN A CA 1
ATOM 4382 C C . GLN A 1 551 ? 11.757 6.100 -0.754 1.00 97.50 551 GLN A C 1
ATOM 4384 O O . GLN A 1 551 ? 12.684 5.420 -1.196 1.00 97.50 551 GLN A O 1
ATOM 4389 N N . SER A 1 552 ? 11.947 7.346 -0.301 1.00 95.50 552 SER A N 1
ATOM 4390 C CA . SER A 1 552 ? 13.272 7.978 -0.235 1.00 95.50 552 SER A CA 1
ATOM 4391 C C . SER A 1 552 ? 14.249 7.255 0.701 1.00 95.50 552 SER A C 1
ATOM 4393 O O . SER A 1 552 ? 15.459 7.349 0.503 1.00 95.50 552 SER A O 1
ATOM 4395 N N . VAL A 1 553 ? 13.724 6.501 1.674 1.00 94.06 553 VAL A N 1
ATOM 4396 C CA . VAL A 1 553 ? 14.513 5.694 2.615 1.00 94.06 553 VAL A CA 1
ATOM 4397 C C . VAL A 1 553 ? 14.468 4.211 2.231 1.00 94.06 553 VAL A C 1
ATOM 4399 O O . VAL A 1 553 ? 15.500 3.546 2.227 1.00 94.06 553 VAL A O 1
ATOM 4402 N N . LEU A 1 554 ? 13.294 3.695 1.848 1.00 97.00 554 LEU A N 1
ATOM 4403 C CA . LEU A 1 554 ? 13.089 2.262 1.601 1.00 97.00 554 LEU A CA 1
ATOM 4404 C C . LEU A 1 554 ? 13.807 1.739 0.352 1.00 97.00 554 LEU A C 1
ATOM 4406 O O . LEU A 1 554 ? 14.414 0.672 0.404 1.00 97.00 554 LEU A O 1
ATOM 4410 N N . SER A 1 555 ? 13.755 2.466 -0.769 1.00 96.75 555 SER A N 1
ATOM 4411 C CA . SER A 1 555 ? 14.200 1.939 -2.070 1.00 96.75 555 SER A CA 1
ATOM 4412 C C . SER A 1 555 ? 15.683 1.542 -2.066 1.00 96.75 555 SER A C 1
ATOM 4414 O O . SER A 1 555 ? 16.022 0.427 -2.461 1.00 96.75 555 SER A O 1
ATOM 4416 N N . GLN A 1 556 ? 16.575 2.398 -1.553 1.00 95.56 556 GLN A N 1
ATOM 4417 C CA . GLN A 1 556 ? 18.012 2.084 -1.506 1.00 95.56 556 GLN A CA 1
ATOM 4418 C C . GLN A 1 556 ? 18.348 0.976 -0.503 1.00 95.56 556 GLN A C 1
ATOM 4420 O O . GLN A 1 556 ? 19.234 0.154 -0.752 1.00 95.56 556 GLN A O 1
ATOM 4425 N N . SER A 1 557 ? 17.627 0.923 0.618 1.00 97.62 557 SER A N 1
ATOM 4426 C CA . SER A 1 557 ? 17.780 -0.135 1.618 1.00 97.62 557 SER A CA 1
ATOM 4427 C C . SER A 1 557 ? 17.349 -1.491 1.083 1.00 97.62 557 SER A C 1
ATOM 4429 O O . SER A 1 557 ? 18.076 -2.465 1.262 1.00 97.62 557 SER A O 1
ATOM 4431 N N . TRP A 1 558 ? 16.246 -1.555 0.336 1.00 98.00 558 TRP A N 1
ATOM 4432 C CA . TRP A 1 558 ? 15.854 -2.760 -0.390 1.00 98.00 558 TRP A CA 1
ATOM 4433 C C . TRP A 1 558 ? 16.883 -3.160 -1.447 1.00 98.00 558 TRP A C 1
ATOM 4435 O O . TRP A 1 558 ? 17.244 -4.331 -1.521 1.00 98.00 558 TRP A O 1
ATOM 4445 N N . MET A 1 559 ? 17.423 -2.211 -2.216 1.00 97.50 559 MET A N 1
ATOM 4446 C CA . MET A 1 559 ? 18.469 -2.507 -3.204 1.00 97.50 559 MET A CA 1
ATOM 4447 C C . MET A 1 559 ? 19.741 -3.069 -2.562 1.00 97.50 559 MET A C 1
ATOM 4449 O O . MET A 1 559 ? 20.312 -4.031 -3.077 1.00 97.50 559 MET A O 1
ATOM 4453 N N . SER A 1 560 ? 20.146 -2.530 -1.410 1.00 97.44 560 SER A N 1
ATOM 4454 C CA . SER A 1 560 ? 21.288 -3.034 -0.635 1.00 97.44 560 SER A CA 1
ATOM 4455 C C . SER A 1 560 ? 20.997 -4.395 -0.007 1.00 97.44 560 SER A C 1
ATOM 4457 O O . SER A 1 560 ? 21.839 -5.289 -0.053 1.00 97.44 560 SER A O 1
ATOM 4459 N N . HIS A 1 561 ? 19.785 -4.584 0.520 1.00 98.06 561 HIS A N 1
ATOM 4460 C CA . HIS A 1 561 ? 19.347 -5.855 1.081 1.00 98.06 561 HIS A CA 1
ATOM 4461 C C . HIS A 1 561 ? 19.297 -6.956 0.017 1.00 98.06 561 HIS A C 1
ATOM 4463 O O . HIS A 1 561 ? 19.807 -8.045 0.261 1.00 98.06 561 HIS A O 1
ATOM 4469 N N . ILE A 1 562 ? 18.756 -6.684 -1.175 1.00 98.06 562 ILE A N 1
ATOM 4470 C CA . ILE A 1 562 ? 18.750 -7.613 -2.318 1.00 98.06 562 ILE A CA 1
ATOM 4471 C C . ILE A 1 562 ? 20.187 -7.896 -2.784 1.00 98.06 562 ILE A C 1
ATOM 4473 O O . ILE A 1 562 ? 20.583 -9.062 -2.919 1.00 98.06 562 ILE A O 1
ATOM 4477 N N . GLY A 1 563 ? 20.973 -6.832 -2.955 1.00 97.56 563 GLY A N 1
ATOM 4478 C CA . GLY A 1 563 ? 22.349 -6.842 -3.440 1.00 97.56 563 GLY A CA 1
ATOM 4479 C C . GLY A 1 563 ? 22.440 -6.816 -4.969 1.00 97.56 563 GLY A C 1
ATOM 4480 O O . GLY A 1 563 ? 21.730 -7.550 -5.661 1.00 97.56 563 GLY A O 1
ATOM 4481 N N . HIS A 1 564 ? 23.355 -6.005 -5.502 1.00 96.50 564 HIS A N 1
ATOM 4482 C CA . HIS A 1 564 ? 23.627 -5.862 -6.936 1.00 96.50 564 HIS A CA 1
ATOM 4483 C C . HIS A 1 564 ? 25.113 -5.572 -7.189 1.00 96.50 564 HIS A C 1
ATOM 4485 O O . HIS A 1 564 ? 25.815 -5.085 -6.303 1.00 96.50 564 HIS A O 1
ATOM 4491 N N . LYS A 1 565 ? 25.579 -5.769 -8.426 1.00 95.00 565 LYS A N 1
ATOM 4492 C CA . LYS A 1 565 ? 26.981 -5.500 -8.811 1.00 95.00 565 LYS A CA 1
ATOM 4493 C C . LYS A 1 565 ? 27.245 -4.150 -9.491 1.00 95.00 565 LYS A C 1
ATOM 4495 O O . LYS A 1 565 ? 28.385 -3.874 -9.845 1.00 95.00 565 LYS A O 1
ATOM 4500 N N . ARG A 1 566 ? 26.231 -3.292 -9.678 1.00 95.12 566 ARG A N 1
ATOM 4501 C CA . ARG A 1 566 ? 26.411 -1.971 -10.315 1.00 95.12 566 ARG A CA 1
ATOM 4502 C C . ARG A 1 566 ? 27.417 -1.093 -9.539 1.00 95.12 566 ARG A C 1
ATOM 4504 O O . ARG A 1 566 ? 27.132 -0.763 -8.383 1.00 95.12 566 ARG A O 1
ATOM 4511 N N . PRO A 1 567 ? 28.514 -0.633 -10.168 1.00 94.00 567 PRO A N 1
ATOM 4512 C CA . PRO A 1 567 ? 29.464 0.278 -9.534 1.00 94.00 567 PRO A CA 1
ATOM 4513 C C . PRO A 1 567 ? 28.836 1.623 -9.139 1.00 94.00 567 PRO A C 1
ATOM 4515 O O . PRO A 1 567 ? 27.923 2.127 -9.799 1.00 94.00 567 PRO A O 1
ATOM 4518 N N . GLY A 1 568 ? 29.336 2.219 -8.053 1.00 89.81 568 GLY A N 1
ATOM 4519 C CA . GLY A 1 568 ? 28.981 3.578 -7.627 1.00 89.81 568 GLY A CA 1
ATOM 4520 C C . GLY A 1 568 ? 27.540 3.776 -7.137 1.00 89.81 568 GLY A C 1
ATOM 4521 O O . GLY A 1 568 ? 27.114 4.919 -6.972 1.00 89.81 568 GLY A O 1
ATOM 4522 N N . ALA A 1 569 ? 26.761 2.709 -6.919 1.00 88.94 569 ALA A N 1
ATOM 4523 C CA . ALA A 1 569 ? 25.461 2.848 -6.266 1.00 88.94 569 ALA A CA 1
ATOM 4524 C C . ALA A 1 569 ? 25.653 3.068 -4.757 1.00 88.94 569 ALA A C 1
ATOM 4526 O O . ALA A 1 569 ? 26.467 2.400 -4.120 1.00 88.94 569 ALA A O 1
ATOM 4527 N N . LYS A 1 570 ? 24.912 4.021 -4.187 1.00 89.50 570 LYS A N 1
ATOM 4528 C CA . LYS A 1 570 ? 24.969 4.316 -2.752 1.00 89.50 570 LYS A CA 1
ATOM 4529 C C . LYS A 1 570 ? 24.262 3.212 -1.970 1.00 89.50 570 LYS A C 1
ATOM 4531 O O . LYS A 1 570 ? 23.140 2.854 -2.316 1.00 89.50 570 LYS A O 1
ATOM 4536 N N . ALA A 1 571 ? 24.893 2.728 -0.904 1.00 92.88 571 ALA A N 1
ATOM 4537 C CA . ALA A 1 571 ? 24.246 1.804 0.015 1.00 92.88 571 ALA A CA 1
ATOM 4538 C C . ALA A 1 571 ? 23.089 2.499 0.755 1.00 92.88 571 ALA A C 1
ATOM 4540 O O . ALA A 1 571 ? 23.171 3.681 1.098 1.00 92.88 571 ALA A O 1
ATOM 4541 N N . GLY A 1 572 ? 22.014 1.755 0.996 1.00 94.94 572 GLY A N 1
ATOM 4542 C CA . GLY A 1 572 ? 20.946 2.138 1.907 1.00 94.94 572 GLY A CA 1
ATOM 4543 C C . GLY A 1 572 ? 21.269 1.745 3.347 1.00 94.94 572 GLY A C 1
ATOM 4544 O O . GLY A 1 572 ? 22.239 1.041 3.621 1.00 94.94 572 GLY A O 1
ATOM 4545 N N . LEU A 1 573 ? 20.414 2.177 4.272 1.00 95.06 573 LEU A N 1
ATOM 4546 C CA . LEU A 1 573 ? 20.433 1.701 5.658 1.00 95.06 573 LEU A CA 1
ATOM 4547 C C . LEU A 1 573 ? 20.137 0.191 5.712 1.00 95.06 573 LEU A C 1
ATOM 4549 O O . LEU A 1 573 ? 19.489 -0.321 4.787 1.00 95.06 573 LEU A O 1
ATOM 4553 N N . PRO A 1 574 ? 20.507 -0.516 6.795 1.00 94.62 574 PRO A N 1
ATOM 4554 C CA . PRO A 1 574 ? 19.954 -1.836 7.081 1.00 94.62 574 PRO A CA 1
ATOM 4555 C C . PRO A 1 574 ? 18.424 -1.827 6.939 1.00 94.62 574 PRO A C 1
ATOM 4557 O O . PRO A 1 574 ? 17.757 -0.922 7.441 1.00 94.62 574 PRO A O 1
ATOM 4560 N N . LEU A 1 575 ? 17.859 -2.812 6.233 1.00 93.44 575 LEU A N 1
ATOM 4561 C CA . LEU A 1 575 ? 16.435 -2.810 5.870 1.00 93.44 575 LEU A CA 1
ATOM 4562 C C . LEU A 1 575 ? 15.482 -2.647 7.074 1.00 93.44 575 LEU A C 1
ATOM 4564 O O . LEU A 1 575 ? 14.604 -1.789 6.978 1.00 93.44 575 LEU A O 1
ATOM 4568 N N . PRO A 1 576 ? 15.677 -3.341 8.217 1.00 90.06 576 PRO A N 1
ATOM 4569 C CA . PRO A 1 576 ? 14.830 -3.127 9.392 1.00 90.06 576 PRO A CA 1
ATOM 4570 C C . PRO A 1 576 ? 14.854 -1.671 9.883 1.00 90.06 576 PRO A C 1
ATOM 4572 O O . PRO A 1 576 ? 13.820 -1.103 10.231 1.00 90.06 576 PRO A O 1
ATOM 4575 N N . GLU A 1 577 ? 16.026 -1.029 9.858 1.00 90.81 577 GLU A N 1
ATOM 4576 C CA . GLU A 1 577 ? 16.177 0.373 10.252 1.00 90.81 577 GLU A CA 1
ATOM 4577 C C . GLU A 1 577 ? 15.434 1.311 9.288 1.00 90.81 577 GLU A C 1
ATOM 4579 O O . GLU A 1 577 ? 14.757 2.247 9.715 1.00 90.81 577 GLU A O 1
ATOM 4584 N N . ALA A 1 578 ? 15.518 1.046 7.982 1.00 93.44 578 ALA A N 1
ATOM 4585 C CA . ALA A 1 578 ? 14.814 1.813 6.960 1.00 93.44 578 ALA A CA 1
ATOM 4586 C C . ALA A 1 578 ? 13.291 1.682 7.068 1.00 93.44 578 ALA A C 1
ATOM 4588 O O . ALA A 1 578 ? 12.592 2.691 6.981 1.00 93.44 578 ALA A O 1
ATOM 4589 N N . GLN A 1 579 ? 12.785 0.466 7.298 1.00 91.50 579 GLN A N 1
ATOM 4590 C CA . GLN A 1 579 ? 11.362 0.206 7.537 1.00 91.50 579 GLN A CA 1
ATOM 4591 C C . GLN A 1 579 ? 10.870 0.964 8.774 1.00 91.50 579 GLN A C 1
ATOM 4593 O O . GLN A 1 579 ? 9.852 1.653 8.714 1.00 91.50 579 GLN A O 1
ATOM 4598 N N . ALA A 1 580 ? 11.638 0.939 9.864 1.00 89.25 580 ALA A N 1
ATOM 4599 C CA . ALA A 1 580 ? 11.302 1.677 11.075 1.00 89.25 580 ALA A CA 1
ATOM 4600 C C . ALA A 1 580 ? 11.332 3.205 10.888 1.00 89.25 580 ALA A C 1
ATOM 4602 O O . ALA A 1 580 ? 10.488 3.903 11.444 1.00 89.25 580 ALA A O 1
ATOM 4603 N N . ARG A 1 581 ? 12.254 3.749 10.080 1.00 91.44 581 ARG A N 1
ATOM 4604 C CA . ARG A 1 581 ? 12.257 5.182 9.729 1.00 91.44 581 ARG A CA 1
ATOM 4605 C C . ARG A 1 581 ? 11.101 5.563 8.801 1.00 91.44 581 ARG A C 1
ATOM 4607 O O . ARG A 1 581 ? 10.549 6.648 8.945 1.00 91.44 581 ARG A O 1
ATOM 4614 N N . ALA A 1 582 ? 10.727 4.698 7.858 1.00 92.00 582 ALA A N 1
ATOM 4615 C CA . ALA A 1 582 ? 9.602 4.945 6.958 1.00 92.00 582 ALA A CA 1
ATOM 4616 C C . ALA A 1 582 ? 8.262 4.994 7.712 1.00 92.00 582 ALA A C 1
ATOM 4618 O O . ALA A 1 582 ? 7.428 5.843 7.405 1.00 92.00 582 ALA A O 1
ATOM 4619 N N . ALA A 1 583 ? 8.094 4.150 8.731 1.00 88.06 583 ALA A N 1
ATOM 4620 C CA . ALA A 1 583 ? 6.921 4.134 9.606 1.00 88.06 583 ALA A CA 1
ATOM 4621 C C . ALA A 1 583 ? 6.700 5.443 10.382 1.00 88.06 583 ALA A C 1
ATOM 4623 O O . ALA A 1 583 ? 5.571 5.816 10.670 1.00 88.06 583 ALA A O 1
ATOM 4624 N N . GLN A 1 584 ? 7.779 6.173 10.678 1.00 88.06 584 GLN A N 1
ATOM 4625 C CA . GLN A 1 584 ? 7.730 7.450 11.400 1.00 88.06 584 GLN A CA 1
ATOM 4626 C C . GLN A 1 584 ? 7.324 8.636 10.511 1.00 88.06 584 GLN A C 1
ATOM 4628 O O . GLN A 1 584 ? 7.177 9.760 10.997 1.00 88.06 584 GLN A O 1
ATOM 4633 N N . VAL A 1 585 ? 7.184 8.426 9.199 1.00 90.12 585 VAL A N 1
ATOM 4634 C CA . VAL A 1 585 ? 6.681 9.451 8.284 1.00 90.12 585 VAL A CA 1
ATOM 4635 C C . VAL A 1 585 ? 5.185 9.599 8.536 1.00 90.12 585 VAL A C 1
ATOM 4637 O O . VAL A 1 585 ? 4.418 8.728 8.157 1.00 90.12 585 VAL A O 1
ATOM 4640 N N . LEU A 1 586 ? 4.773 10.705 9.155 1.00 85.88 586 LEU A N 1
ATOM 4641 C CA . LEU A 1 586 ? 3.359 11.043 9.327 1.00 85.88 586 LEU A CA 1
ATOM 4642 C C . LEU A 1 586 ? 2.780 11.638 8.038 1.00 85.88 586 LEU A C 1
ATOM 4644 O O . LEU A 1 586 ? 3.494 12.344 7.306 1.00 85.88 586 LEU A O 1
ATOM 4648 N N . ARG A 1 587 ? 1.501 11.346 7.785 1.00 82.38 587 ARG A N 1
ATOM 4649 C CA . ARG A 1 587 ? 0.701 12.005 6.751 1.00 82.38 587 ARG A CA 1
ATOM 4650 C C . ARG A 1 587 ? 0.402 13.443 7.147 1.00 82.38 587 ARG A C 1
ATOM 4652 O O . ARG A 1 587 ? 0.032 13.651 8.324 1.00 82.38 587 ARG A O 1
#

Secondary structure (DSSP, 8-state):
------------SSGGGS--SHHHHHHH-TT-HHHHTT-TTS-HHHHHHHHT-HHHHTTS-HHHHHHHHHHHHHHHHHHHHTT-TTSPPPTTEEEEEETTEEEEEEHHHHHH-HHHHHHHHHHHHHHHHHHHHHS-HHHHHHHTTS-EEE-PPBTTB--EEE---HHHHHHTT--GGGTTSEEE--GGGHHHHHHH-TTHHHHHHHHHHIIIII-TT-HHHHHHHHHHHHH-TTBS-EEE-S-TTS-EEEPSSB-GGGS-HHHHHHHHHHHHHS--SBSS-SHHHHHHH-TTTHHHHHHHHT----SSHHHH-SEEEEEESHHHHH-HHHHHHHHHHHTTT---EEEEEE-TT-BSS----TTSSSPPPBGGGTHHHHHHHH--SEEEEE--TTTTTTSPP-HHHHHHHHHHHHHHHHHHHHTT-EEEEEPPPPP-TTSTTGGGTEE-TT-S--BTTBEETTHIIIIIHHHHHHHHGGGGGSSEEE-HHHHHHHHHHHHHTT-TT--SBSSSSSB-HHHHHHHHHHHHHHHHSSPPPP--HHHHHHHHHHHHHHHHHHHHHH----TTPPPPPPHHHHHHHHHT---